Protein AF-A0A843G9I8-F1 (afdb_monomer)

Structure (mmCIF, N/CA/C/O backbone):
data_AF-A0A843G9I8-F1
#
_entry.id   AF-A0A843G9I8-F1
#
loop_
_atom_site.group_PDB
_atom_site.id
_atom_site.type_symbol
_atom_site.label_atom_id
_atom_site.label_alt_id
_atom_site.label_comp_id
_atom_site.label_asym_id
_atom_site.label_entity_id
_atom_site.label_seq_id
_atom_site.pdbx_PDB_ins_code
_atom_site.Cartn_x
_atom_site.Cartn_y
_atom_site.Cartn_z
_atom_site.occupancy
_atom_site.B_iso_or_equiv
_atom_site.auth_seq_id
_atom_site.auth_comp_id
_atom_site.auth_asym_id
_atom_site.auth_atom_id
_atom_site.pdbx_PDB_model_num
ATOM 1 N N . MET A 1 1 ? -10.505 -13.728 26.813 1.00 90.06 1 MET A N 1
ATOM 2 C CA . MET A 1 1 ? -9.056 -13.829 26.503 1.00 90.06 1 MET A CA 1
ATOM 3 C C . MET A 1 1 ? -8.563 -12.444 26.134 1.00 90.06 1 MET A C 1
ATOM 5 O O . MET A 1 1 ? -9.258 -11.770 25.386 1.00 90.06 1 MET A O 1
ATOM 9 N N . ASN A 1 2 ? -7.400 -12.026 26.643 1.00 92.94 2 ASN A N 1
ATOM 10 C CA . ASN A 1 2 ? -6.811 -10.731 26.295 1.00 92.94 2 ASN A CA 1
ATOM 11 C C . ASN A 1 2 ? -6.524 -10.624 24.781 1.00 92.94 2 ASN A C 1
ATOM 13 O O . ASN A 1 2 ? -6.106 -11.604 24.155 1.00 92.94 2 ASN A O 1
ATOM 17 N N . THR A 1 3 ? -6.755 -9.447 24.202 1.00 92.94 3 THR A N 1
ATOM 18 C CA . THR A 1 3 ? -6.681 -9.209 22.752 1.00 92.94 3 THR A CA 1
ATOM 19 C C . THR A 1 3 ? -5.258 -9.090 22.207 1.00 92.94 3 THR A C 1
ATOM 21 O O . THR A 1 3 ? -5.055 -9.396 21.037 1.00 92.94 3 THR A O 1
ATOM 24 N N . ASN A 1 4 ? -4.247 -8.781 23.029 1.00 92.12 4 ASN A N 1
ATOM 25 C CA . ASN A 1 4 ? -2.899 -8.415 22.569 1.00 92.12 4 ASN A CA 1
ATOM 26 C C . ASN A 1 4 ? -2.274 -9.418 21.585 1.00 92.12 4 ASN A C 1
ATOM 28 O O . ASN A 1 4 ? -1.705 -9.033 20.565 1.00 92.12 4 ASN A O 1
ATOM 32 N N . ARG A 1 5 ? -2.352 -10.725 21.879 1.00 93.56 5 ARG A N 1
ATOM 33 C CA . ARG A 1 5 ? -1.800 -11.757 20.980 1.00 93.56 5 ARG A CA 1
ATOM 34 C C . ARG A 1 5 ? -2.587 -11.838 19.671 1.00 93.56 5 ARG A C 1
ATOM 36 O O . ARG A 1 5 ? -1.995 -12.068 18.620 1.00 93.56 5 ARG A O 1
ATOM 43 N N . PHE A 1 6 ? -3.905 -11.698 19.751 1.00 95.25 6 PHE A N 1
ATOM 44 C CA . PHE A 1 6 ? -4.781 -11.723 18.588 1.00 95.25 6 PHE A CA 1
ATOM 45 C C . PHE A 1 6 ? -4.546 -10.500 17.693 1.00 95.25 6 PHE A C 1
ATOM 47 O O . PHE A 1 6 ? -4.395 -10.673 16.491 1.00 95.25 6 PHE A O 1
ATOM 54 N N . GLU A 1 7 ? -4.432 -9.305 18.272 1.00 94.88 7 GLU A N 1
ATOM 55 C CA . GLU A 1 7 ? -4.159 -8.060 17.546 1.00 94.88 7 GLU A CA 1
ATOM 56 C C . GLU A 1 7 ? -2.855 -8.147 16.752 1.00 94.88 7 GLU A C 1
ATOM 58 O O . GLU A 1 7 ? -2.867 -7.953 15.541 1.00 94.88 7 GLU A O 1
ATOM 63 N N . LYS A 1 8 ? -1.759 -8.569 17.398 1.00 94.88 8 LYS A N 1
ATOM 64 C CA . LYS A 1 8 ? -0.464 -8.764 16.724 1.00 94.88 8 LYS A CA 1
ATOM 65 C C . LYS A 1 8 ? -0.542 -9.775 15.580 1.00 94.88 8 LYS A C 1
ATOM 67 O O . LYS A 1 8 ? 0.073 -9.578 14.538 1.00 94.88 8 LYS A O 1
ATOM 72 N N . PHE A 1 9 ? -1.286 -10.866 15.771 1.00 96.00 9 PHE A N 1
ATOM 73 C CA . PHE A 1 9 ? -1.503 -11.858 14.718 1.00 96.00 9 PHE A CA 1
ATOM 74 C C . PHE A 1 9 ? -2.312 -11.275 13.551 1.00 96.00 9 PHE A C 1
ATOM 76 O O . PHE A 1 9 ? -1.933 -11.453 12.397 1.00 96.00 9 PHE A O 1
ATOM 83 N N . PHE A 1 10 ? -3.401 -10.566 13.846 1.00 96.81 10 PHE A N 1
ATOM 84 C CA . PHE A 1 10 ? -4.260 -9.935 12.849 1.00 96.81 10 PHE A CA 1
ATOM 85 C C . PHE A 1 10 ? -3.486 -8.904 12.017 1.00 96.81 10 PHE A C 1
ATOM 87 O O . PHE A 1 10 ? -3.512 -8.973 10.789 1.00 96.81 10 PHE A O 1
ATOM 94 N N . ASP A 1 11 ? -2.731 -8.021 12.671 1.00 96.56 11 ASP A N 1
ATOM 95 C CA . ASP A 1 11 ? -1.920 -6.992 12.011 1.00 96.56 11 ASP A CA 1
ATOM 96 C C . ASP A 1 11 ? -0.857 -7.601 11.098 1.00 96.56 11 ASP A C 1
ATOM 98 O O . ASP A 1 11 ? -0.727 -7.185 9.949 1.00 96.56 11 ASP A O 1
ATOM 102 N N . ALA A 1 12 ? -0.143 -8.627 11.574 1.00 97.06 12 ALA A N 1
ATOM 103 C CA . ALA A 1 12 ? 0.872 -9.312 10.780 1.00 97.06 12 ALA A CA 1
ATOM 104 C C . ALA A 1 12 ? 0.273 -9.958 9.522 1.00 97.06 12 ALA A C 1
ATOM 106 O O . ALA A 1 12 ? 0.840 -9.848 8.435 1.00 97.06 12 ALA A O 1
ATOM 107 N N . VAL A 1 13 ? -0.892 -10.605 9.639 1.00 98.06 13 VAL A N 1
ATOM 108 C CA . VAL A 1 13 ? -1.551 -11.220 8.479 1.00 98.06 13 VAL A CA 1
ATOM 109 C C . VAL A 1 13 ? -2.031 -10.160 7.487 1.00 98.06 13 VAL A C 1
ATOM 111 O O . VAL A 1 13 ? -1.818 -10.323 6.285 1.00 98.06 13 VAL A O 1
ATOM 114 N N . LEU A 1 14 ? -2.623 -9.057 7.956 1.00 98.31 14 LEU A N 1
ATOM 115 C CA . LEU A 1 14 ? -3.025 -7.965 7.065 1.00 98.31 14 LEU A CA 1
ATOM 116 C C . LEU A 1 14 ? -1.821 -7.304 6.382 1.00 98.31 14 LEU A C 1
ATOM 118 O O . LEU A 1 14 ? -1.899 -7.030 5.186 1.00 98.31 14 LEU A O 1
ATOM 122 N N . ALA A 1 15 ? -0.704 -7.117 7.093 1.00 98.31 15 ALA A N 1
ATOM 123 C CA . ALA A 1 15 ? 0.539 -6.582 6.536 1.00 98.31 15 ALA A CA 1
ATOM 124 C C . ALA A 1 15 ? 1.111 -7.478 5.422 1.00 98.31 15 ALA A C 1
ATOM 126 O O . ALA A 1 15 ? 1.588 -6.971 4.408 1.00 98.31 15 ALA A O 1
ATOM 127 N N . ILE A 1 16 ? 1.011 -8.806 5.556 1.00 97.81 16 ILE A N 1
ATOM 128 C CA . ILE A 1 16 ? 1.386 -9.750 4.490 1.00 97.81 16 ILE A CA 1
ATOM 129 C C . ILE A 1 16 ? 0.454 -9.619 3.292 1.00 97.81 16 ILE A C 1
ATOM 131 O O . ILE A 1 16 ? 0.922 -9.477 2.163 1.00 97.81 16 ILE A O 1
ATOM 135 N N . ILE A 1 17 ? -0.862 -9.651 3.509 1.00 98.00 17 ILE A N 1
ATOM 136 C CA . ILE A 1 17 ? -1.809 -9.635 2.390 1.00 98.00 17 ILE A CA 1
ATOM 137 C C . ILE A 1 17 ? -1.711 -8.309 1.627 1.00 98.00 17 ILE A C 1
ATOM 139 O O . ILE A 1 17 ? -1.670 -8.332 0.399 1.00 98.00 17 ILE A O 1
ATOM 143 N N . ILE A 1 18 ? -1.626 -7.170 2.325 1.00 97.25 18 ILE A N 1
ATOM 144 C CA . ILE A 1 18 ? -1.602 -5.844 1.693 1.00 97.25 18 ILE A CA 1
ATOM 145 C C . ILE A 1 18 ? -0.346 -5.619 0.836 1.00 97.25 18 ILE A C 1
ATOM 147 O O . ILE A 1 18 ? -0.422 -4.969 -0.204 1.00 97.25 18 ILE A O 1
ATOM 151 N N . THR A 1 19 ? 0.796 -6.193 1.224 1.00 96.25 19 THR A N 1
ATOM 152 C CA . THR A 1 19 ? 2.079 -6.023 0.520 1.00 96.25 19 THR A CA 1
ATOM 153 C C . THR A 1 19 ? 2.264 -7.020 -0.619 1.00 96.25 19 THR A C 1
ATOM 155 O O . THR A 1 19 ? 2.696 -6.637 -1.703 1.00 96.25 19 THR A O 1
ATOM 158 N N . VAL A 1 20 ? 1.862 -8.283 -0.438 1.00 94.69 20 VAL A N 1
ATOM 159 C CA . VAL A 1 20 ? 1.968 -9.337 -1.467 1.00 94.69 20 VAL A CA 1
ATOM 160 C C . VAL A 1 20 ? 1.124 -9.033 -2.712 1.00 94.69 20 VAL A C 1
ATOM 162 O O . VAL A 1 20 ? 1.409 -9.557 -3.790 1.00 94.69 20 VAL A O 1
ATOM 165 N N . LEU A 1 21 ? 0.121 -8.153 -2.612 1.00 95.00 21 LEU A N 1
ATOM 166 C CA . LEU A 1 21 ? -0.668 -7.685 -3.758 1.00 95.00 21 LEU A CA 1
ATOM 167 C C . LEU A 1 21 ? 0.195 -7.117 -4.897 1.00 95.00 21 LEU A C 1
ATOM 169 O O . LEU A 1 21 ? -0.174 -7.282 -6.061 1.00 95.00 21 LEU A O 1
ATOM 173 N N . VAL A 1 22 ? 1.342 -6.494 -4.590 1.00 96.06 22 VAL A N 1
ATOM 174 C CA . VAL A 1 22 ? 2.211 -5.890 -5.615 1.00 96.06 22 VAL A CA 1
ATOM 175 C C . VAL A 1 22 ? 2.803 -6.938 -6.562 1.00 96.06 22 VAL A C 1
ATOM 177 O O . VAL A 1 22 ? 2.922 -6.675 -7.754 1.00 96.06 22 VAL A O 1
ATOM 180 N N . LEU A 1 23 ? 3.048 -8.165 -6.080 1.00 93.88 23 LEU A N 1
ATOM 181 C CA . LEU A 1 23 ? 3.585 -9.285 -6.874 1.00 93.88 23 LEU A CA 1
ATOM 182 C C . LEU A 1 23 ? 2.663 -9.707 -8.031 1.00 93.88 23 LEU A C 1
ATOM 184 O O . LEU A 1 23 ? 3.030 -10.527 -8.872 1.00 93.88 23 LEU A O 1
ATOM 188 N N . LYS A 1 24 ? 1.416 -9.222 -8.048 1.00 91.56 24 LYS A N 1
ATOM 189 C CA . LYS A 1 24 ? 0.446 -9.492 -9.117 1.00 91.56 24 LYS A CA 1
ATOM 190 C C . LYS A 1 24 ? 0.425 -8.414 -10.199 1.00 91.56 24 LYS A C 1
ATOM 192 O O . LYS A 1 24 ? -0.207 -8.611 -11.241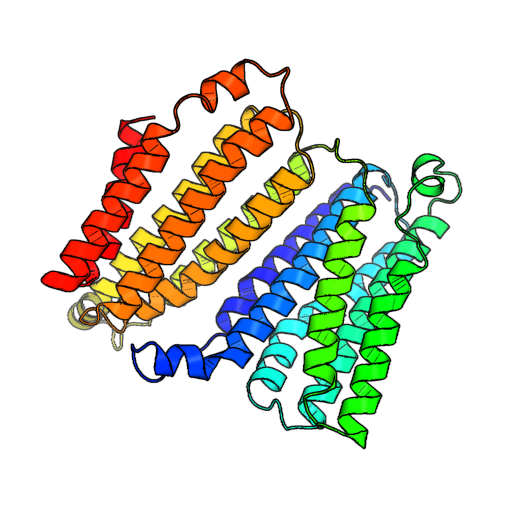 1.00 91.56 24 LYS A O 1
ATOM 197 N N . LEU A 1 25 ? 1.117 -7.296 -9.988 1.00 94.69 25 LEU A N 1
ATOM 198 C CA . LEU A 1 25 ? 1.311 -6.277 -11.008 1.00 94.69 25 LEU A CA 1
ATOM 199 C C . LEU A 1 25 ? 2.367 -6.759 -12.003 1.00 94.69 25 LEU A C 1
ATOM 201 O O . LEU A 1 25 ? 3.501 -7.050 -11.646 1.00 94.69 25 LEU A O 1
ATOM 205 N N . THR A 1 26 ? 1.990 -6.852 -13.275 1.00 94.38 26 THR A N 1
ATOM 206 C CA . THR A 1 26 ? 2.931 -7.221 -14.337 1.00 94.38 26 THR A CA 1
ATOM 207 C C . THR A 1 26 ? 3.584 -5.992 -14.925 1.00 94.38 26 THR A C 1
ATOM 209 O O . THR A 1 26 ? 2.923 -4.966 -15.071 1.00 94.38 26 THR A O 1
ATOM 212 N N . GLN A 1 27 ? 4.820 -6.144 -15.384 1.00 96.62 27 GLN A N 1
ATOM 213 C CA . GLN A 1 27 ? 5.507 -5.110 -16.145 1.00 96.62 27 GLN A CA 1
ATOM 214 C C . GLN A 1 27 ? 4.754 -4.756 -17.444 1.00 96.62 27 GLN A C 1
ATOM 216 O O . GLN A 1 27 ? 4.083 -5.617 -18.030 1.00 96.62 27 GLN A O 1
ATOM 221 N N . PRO A 1 28 ? 4.834 -3.496 -17.905 1.00 97.19 28 PRO A N 1
ATOM 222 C CA . PRO A 1 28 ? 4.241 -3.082 -19.166 1.00 97.19 28 PRO A CA 1
ATOM 223 C C . PRO A 1 28 ? 5.026 -3.686 -20.336 1.00 97.19 28 PRO A C 1
ATOM 225 O O . PRO A 1 28 ? 6.213 -3.978 -20.230 1.00 97.19 28 PRO A O 1
ATOM 228 N N . THR A 1 29 ? 4.377 -3.835 -21.491 1.00 96.00 29 THR A N 1
ATOM 229 C CA . THR A 1 29 ? 5.004 -4.414 -22.696 1.00 96.00 29 THR A CA 1
ATOM 230 C C . THR A 1 29 ? 6.127 -3.558 -23.283 1.00 96.00 29 THR A C 1
ATOM 232 O O . THR A 1 29 ? 6.924 -4.047 -24.076 1.00 96.00 29 THR A O 1
ATOM 235 N N . SER A 1 30 ? 6.179 -2.273 -22.930 1.00 96.75 30 SER A N 1
ATOM 236 C CA . SER A 1 30 ? 7.250 -1.346 -23.293 1.00 96.75 30 SER A CA 1
ATOM 237 C C . SER A 1 30 ? 7.410 -0.286 -22.200 1.00 96.75 30 SER A C 1
ATOM 239 O O . SER A 1 30 ? 6.441 -0.002 -21.486 1.00 96.75 30 SER A O 1
ATOM 241 N N . PRO A 1 31 ? 8.585 0.353 -22.073 1.00 96.81 31 PRO A N 1
ATOM 242 C CA . PRO A 1 31 ? 8.822 1.385 -21.072 1.00 96.81 31 PRO A CA 1
ATOM 243 C C . PRO A 1 31 ? 8.234 2.741 -21.502 1.00 96.81 31 PRO A C 1
ATOM 245 O O . PRO A 1 31 ? 8.952 3.727 -21.653 1.00 96.81 31 PRO A O 1
ATOM 248 N N . THR A 1 32 ? 6.920 2.788 -21.734 1.00 96.56 32 THR A N 1
ATOM 249 C CA . THR A 1 32 ? 6.191 3.979 -22.196 1.00 96.56 32 THR A CA 1
ATOM 250 C C . THR A 1 32 ? 4.962 4.255 -21.335 1.00 96.56 32 THR A C 1
ATOM 252 O O . THR A 1 32 ? 4.358 3.340 -20.769 1.00 96.56 32 THR A O 1
ATOM 255 N N . LEU A 1 33 ? 4.537 5.522 -21.285 1.00 96.19 33 LEU A N 1
ATOM 256 C CA . LEU A 1 33 ? 3.325 5.919 -20.565 1.00 96.19 33 LEU A CA 1
ATOM 257 C C . LEU A 1 33 ? 2.083 5.179 -21.078 1.00 96.19 33 LEU A C 1
ATOM 259 O O . LEU A 1 33 ? 1.280 4.709 -20.280 1.00 96.19 33 LEU A O 1
ATOM 263 N N . GLY A 1 34 ? 1.946 5.030 -22.399 1.00 97.44 34 GLY A N 1
ATOM 264 C CA . GLY A 1 34 ? 0.811 4.327 -23.002 1.00 97.44 34 GLY A CA 1
ATOM 265 C C . GLY A 1 34 ? 0.708 2.868 -22.549 1.00 97.44 34 GLY A C 1
ATOM 266 O O . GLY A 1 34 ? -0.384 2.405 -22.228 1.00 97.44 34 GLY A O 1
ATOM 267 N N . ALA A 1 35 ? 1.837 2.161 -22.450 1.00 97.25 35 ALA A N 1
ATOM 268 C CA . ALA A 1 35 ? 1.851 0.773 -21.996 1.00 97.25 35 ALA A CA 1
ATOM 269 C C . ALA A 1 35 ? 1.542 0.632 -20.495 1.00 97.25 35 ALA A C 1
ATOM 271 O O . ALA A 1 35 ? 0.869 -0.320 -20.109 1.00 97.25 35 ALA A O 1
ATOM 272 N N . VAL A 1 36 ? 1.957 1.589 -19.656 1.00 96.50 36 VAL A N 1
ATOM 273 C CA . VAL A 1 36 ? 1.561 1.624 -18.235 1.00 96.50 36 VAL A CA 1
ATOM 274 C C . VAL A 1 36 ? 0.075 1.953 -18.079 1.00 96.50 36 VAL A C 1
ATOM 276 O O . VAL A 1 36 ? -0.621 1.290 -17.314 1.00 96.50 36 VAL A O 1
ATOM 279 N N . LEU A 1 37 ? -0.450 2.921 -18.837 1.00 96.38 37 LEU A N 1
ATOM 280 C CA . LEU A 1 37 ? -1.878 3.262 -18.816 1.00 96.38 37 LEU A CA 1
ATOM 281 C C . LEU A 1 37 ? -2.765 2.108 -19.304 1.00 96.38 37 LEU A C 1
ATOM 283 O O . LEU A 1 37 ? -3.893 1.967 -18.834 1.00 96.38 37 LEU A O 1
ATOM 287 N N . ALA A 1 38 ? -2.256 1.242 -20.183 1.00 96.94 38 ALA A N 1
ATOM 288 C CA . ALA A 1 38 ? -2.944 0.015 -20.581 1.00 96.94 38 ALA A CA 1
ATOM 289 C C . ALA A 1 38 ? -3.096 -1.003 -19.428 1.00 96.94 38 ALA A C 1
ATOM 291 O O . ALA A 1 38 ? -3.921 -1.910 -19.520 1.00 96.94 38 ALA A O 1
ATOM 292 N N . LEU A 1 39 ? -2.345 -0.851 -18.329 1.00 96.69 39 LEU A N 1
ATOM 293 C CA . LEU A 1 39 ? -2.472 -1.651 -17.106 1.00 96.69 39 LEU A CA 1
ATOM 294 C C . LEU A 1 39 ? -3.412 -1.012 -16.066 1.00 96.69 39 LEU A C 1
ATOM 296 O O . LEU A 1 39 ? -3.420 -1.442 -14.911 1.00 96.69 39 LEU A O 1
ATOM 300 N N . ASN A 1 40 ? -4.209 -0.006 -16.448 1.00 95.69 40 ASN A N 1
ATOM 301 C CA . ASN A 1 40 ? -5.098 0.741 -15.551 1.00 95.69 40 ASN A CA 1
ATOM 302 C C . ASN A 1 40 ? -5.932 -0.152 -14.617 1.00 95.69 40 ASN A C 1
ATOM 304 O O . ASN A 1 40 ? -5.922 0.070 -13.409 1.00 95.69 40 ASN A O 1
ATOM 308 N N . ALA A 1 41 ? -6.587 -1.192 -15.136 1.00 96.44 41 ALA A N 1
ATOM 309 C CA . ALA A 1 41 ? -7.405 -2.104 -14.347 1.00 96.44 41 ALA A CA 1
ATOM 310 C C . ALA A 1 41 ? -6.576 -2.794 -13.257 1.00 96.44 41 ALA A C 1
ATOM 312 O O . ALA A 1 41 ? -7.051 -2.953 -12.137 1.00 96.44 41 ALA A O 1
ATOM 313 N N . ARG A 1 42 ? -5.314 -3.148 -13.526 1.00 97.00 42 ARG A N 1
ATOM 314 C CA . ARG A 1 42 ? -4.442 -3.799 -12.537 1.00 97.00 42 ARG A CA 1
ATOM 315 C C . ARG A 1 42 ? -4.071 -2.844 -11.410 1.00 97.00 42 ARG A C 1
ATOM 317 O O . ARG A 1 42 ? -4.240 -3.200 -10.249 1.00 97.00 42 ARG A O 1
ATOM 324 N N . PHE A 1 43 ? -3.652 -1.623 -11.744 1.00 97.25 43 PHE A N 1
ATOM 325 C CA . PHE A 1 43 ? -3.306 -0.607 -10.744 1.00 97.25 43 PHE A CA 1
ATOM 326 C C . PHE A 1 43 ? -4.518 -0.145 -9.926 1.00 97.25 43 PHE A C 1
ATOM 328 O O . PHE A 1 43 ? -4.412 -0.009 -8.710 1.00 97.25 43 PHE A O 1
ATOM 335 N N . ILE A 1 44 ? -5.684 0.042 -10.558 1.00 97.56 44 ILE A N 1
ATOM 336 C CA . ILE A 1 44 ? -6.917 0.418 -9.851 1.00 97.56 44 ILE A CA 1
ATOM 337 C C . ILE A 1 44 ? -7.354 -0.717 -8.919 1.00 97.56 44 ILE A C 1
ATOM 339 O O . ILE A 1 44 ? -7.646 -0.463 -7.754 1.00 97.56 44 ILE A O 1
ATOM 343 N N . THR A 1 45 ? -7.344 -1.972 -9.381 1.00 97.38 45 THR A N 1
ATOM 344 C CA . THR A 1 45 ? -7.729 -3.116 -8.531 1.00 97.38 45 THR A CA 1
ATOM 345 C C . THR A 1 45 ? -6.769 -3.291 -7.359 1.00 97.38 45 THR A C 1
ATOM 347 O O . THR A 1 45 ? -7.205 -3.520 -6.232 1.00 97.38 45 THR A O 1
ATOM 350 N N . TYR A 1 46 ? -5.469 -3.124 -7.605 1.00 98.00 46 TYR A N 1
ATOM 351 C CA . TYR A 1 46 ? -4.453 -3.097 -6.562 1.00 98.00 46 TYR A CA 1
ATOM 352 C C . TYR A 1 46 ? -4.743 -2.011 -5.514 1.00 98.00 46 TYR A C 1
ATOM 354 O O . TYR A 1 46 ? -4.785 -2.315 -4.323 1.00 98.00 46 TYR A O 1
ATOM 362 N N . ALA A 1 47 ? -5.035 -0.778 -5.943 1.00 98.12 47 ALA A N 1
ATOM 363 C CA . ALA A 1 47 ? -5.356 0.327 -5.042 1.00 98.12 47 ALA A CA 1
ATOM 364 C C . ALA A 1 47 ? -6.643 0.086 -4.234 1.00 98.12 47 ALA A C 1
ATOM 366 O O . ALA A 1 47 ? -6.670 0.365 -3.037 1.00 98.12 47 ALA A O 1
ATOM 367 N N . ILE A 1 48 ? -7.687 -0.480 -4.852 1.00 98.06 48 ILE A N 1
ATOM 368 C CA . ILE A 1 48 ? -8.925 -0.880 -4.162 1.00 98.06 48 ILE A CA 1
ATOM 369 C C . ILE A 1 48 ? -8.611 -1.895 -3.054 1.00 98.06 48 ILE A C 1
ATOM 371 O O . ILE A 1 48 ? -9.048 -1.720 -1.915 1.00 98.06 48 ILE A O 1
ATOM 375 N N . CYS A 1 49 ? -7.845 -2.944 -3.371 1.00 98.25 49 CYS A N 1
ATOM 376 C CA . CYS A 1 49 ? -7.488 -3.988 -2.412 1.00 98.25 49 CYS A CA 1
ATOM 377 C C . CYS A 1 49 ? -6.588 -3.464 -1.286 1.00 98.25 49 CYS A C 1
ATOM 379 O O . CYS A 1 49 ? -6.813 -3.804 -0.127 1.00 98.25 49 CYS A O 1
ATOM 381 N N . PHE A 1 50 ? -5.616 -2.606 -1.600 1.00 98.31 50 PHE A N 1
ATOM 382 C CA . PHE A 1 50 ? -4.804 -1.944 -0.583 1.00 98.31 50 PHE A CA 1
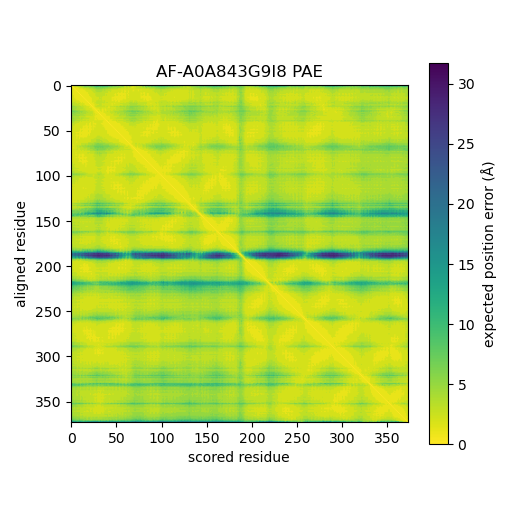ATOM 383 C C . PHE A 1 50 ? -5.691 -1.137 0.372 1.00 98.31 50 PHE A C 1
ATOM 385 O O . PHE A 1 50 ? -5.631 -1.302 1.591 1.00 98.31 50 PHE A O 1
ATOM 392 N N . LEU A 1 51 ? -6.560 -0.293 -0.191 1.00 97.69 51 LEU A N 1
ATOM 393 C CA . LEU A 1 51 ? -7.384 0.632 0.572 1.00 97.69 51 LEU A CA 1
ATOM 394 C C . LEU A 1 51 ? -8.380 -0.094 1.482 1.00 97.69 51 LEU A C 1
ATOM 396 O O . LEU A 1 51 ? -8.498 0.278 2.646 1.00 97.69 51 LEU A O 1
ATOM 400 N N . VAL A 1 52 ? -9.056 -1.146 1.004 1.00 97.50 52 VAL A N 1
ATOM 401 C CA . VAL A 1 52 ? -10.005 -1.900 1.844 1.00 97.50 52 VAL A CA 1
ATOM 402 C C . VAL A 1 52 ? -9.301 -2.611 3.003 1.00 97.50 52 VAL A C 1
ATOM 404 O O . VAL A 1 52 ? -9.798 -2.576 4.127 1.00 97.50 52 VAL A O 1
ATOM 407 N N . ILE A 1 53 ? -8.118 -3.195 2.776 1.00 98.25 53 ILE A N 1
ATOM 408 C CA . ILE A 1 53 ? -7.351 -3.850 3.846 1.00 98.25 53 ILE A CA 1
ATOM 409 C C . ILE A 1 53 ? -6.888 -2.813 4.872 1.00 98.25 53 ILE A C 1
ATOM 411 O O 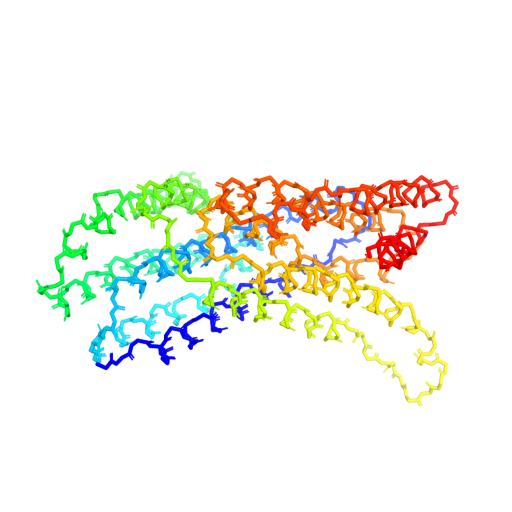. ILE A 1 53 ? -7.016 -3.047 6.074 1.00 98.25 53 ILE A O 1
ATOM 415 N N . PHE A 1 54 ? -6.407 -1.656 4.412 1.00 97.44 54 PHE A N 1
ATOM 416 C CA . PHE A 1 54 ? -5.987 -0.571 5.294 1.00 97.44 54 PHE A CA 1
ATOM 417 C C . PHE A 1 54 ? -7.156 -0.001 6.113 1.00 97.44 54 PHE A C 1
ATOM 419 O O . PHE A 1 54 ? -6.995 0.225 7.309 1.00 97.44 54 PHE A O 1
ATOM 426 N N . ILE A 1 55 ? -8.345 0.171 5.517 1.00 95.38 55 ILE A N 1
ATOM 427 C CA . ILE A 1 55 ? -9.564 0.590 6.235 1.00 95.38 55 ILE A CA 1
ATOM 428 C C . ILE A 1 55 ? -9.937 -0.434 7.312 1.00 95.38 55 ILE A C 1
ATOM 430 O O . ILE A 1 55 ? -10.183 -0.058 8.457 1.00 95.38 55 ILE A O 1
ATOM 434 N N . ILE A 1 56 ? -9.949 -1.728 6.970 1.00 95.88 56 ILE A N 1
ATOM 435 C CA . ILE A 1 56 ? -10.247 -2.798 7.931 1.00 95.88 56 ILE A CA 1
ATOM 436 C C . ILE A 1 56 ? -9.243 -2.768 9.082 1.00 95.88 56 ILE A C 1
ATOM 438 O O . ILE A 1 56 ? -9.647 -2.863 10.242 1.00 95.88 56 ILE A O 1
ATOM 442 N N . TRP A 1 57 ? -7.951 -2.629 8.781 1.00 96.06 57 TRP A N 1
ATOM 443 C CA . TRP A 1 57 ? -6.923 -2.498 9.804 1.00 96.06 57 TRP A CA 1
ATOM 444 C C . TRP A 1 57 ? -7.168 -1.266 10.688 1.00 96.06 57 TRP A C 1
ATOM 446 O O . TRP A 1 57 ? -7.213 -1.414 11.906 1.00 96.06 57 TRP A O 1
ATOM 456 N N . TYR A 1 58 ? -7.411 -0.092 10.099 1.00 93.56 58 TYR A N 1
ATOM 457 C CA . TYR A 1 58 ? -7.639 1.170 10.813 1.00 93.56 58 TYR A CA 1
ATOM 458 C C . TYR A 1 58 ? -8.860 1.107 11.745 1.00 93.56 58 TYR A C 1
ATOM 460 O O . TYR A 1 58 ? -8.764 1.445 12.926 1.00 93.56 58 TYR A O 1
ATOM 468 N N . ASP A 1 59 ? -9.991 0.592 11.260 1.00 91.88 59 ASP A N 1
ATOM 469 C CA . ASP A 1 59 ? -11.202 0.439 12.072 1.00 91.88 59 ASP A CA 1
ATOM 470 C C . ASP A 1 59 ? -10.957 -0.512 13.260 1.00 91.88 59 ASP A C 1
ATOM 472 O O . ASP A 1 59 ? -11.379 -0.240 14.386 1.00 91.88 59 ASP A O 1
ATOM 476 N N . ASN A 1 60 ? -10.227 -1.612 13.035 1.00 92.81 60 ASN A N 1
ATOM 477 C CA . ASN A 1 60 ? -9.868 -2.561 14.091 1.00 92.81 60 ASN A CA 1
ATOM 478 C C . ASN A 1 60 ? -8.798 -2.019 15.045 1.00 92.81 60 ASN A C 1
ATOM 480 O O . ASN A 1 60 ? -8.792 -2.373 16.225 1.00 92.81 60 ASN A O 1
ATOM 484 N N . HIS A 1 61 ? -7.883 -1.185 14.558 1.00 90.88 61 HIS A N 1
ATOM 485 C CA . HIS A 1 61 ? -6.920 -0.473 15.386 1.00 90.88 61 HIS A CA 1
ATOM 486 C C . HIS A 1 61 ? -7.657 0.364 16.434 1.00 90.88 61 HIS A C 1
ATOM 488 O O . HIS A 1 61 ? -7.417 0.191 17.627 1.00 90.88 61 HIS A O 1
ATOM 494 N N . ASN A 1 62 ? -8.639 1.160 16.008 1.00 89.62 62 ASN A N 1
ATOM 495 C CA . ASN A 1 62 ? -9.444 1.980 16.913 1.00 89.62 62 ASN A CA 1
ATOM 496 C C . ASN A 1 62 ? -10.350 1.137 17.827 1.00 89.62 62 ASN A C 1
ATOM 498 O O . ASN A 1 62 ? -10.497 1.441 19.009 1.00 89.62 62 ASN A O 1
ATOM 502 N N . LEU A 1 63 ? -10.936 0.051 17.316 1.00 90.94 63 LEU A N 1
ATOM 503 C CA . LEU A 1 63 ? -11.836 -0.805 18.095 1.00 90.94 63 LEU A CA 1
ATOM 504 C C . LEU A 1 63 ? -11.136 -1.479 19.289 1.00 90.94 63 LEU A C 1
ATOM 506 O O . LEU A 1 63 ? -11.664 -1.479 20.403 1.00 90.94 63 LEU A O 1
ATOM 510 N N . PHE A 1 64 ? -9.935 -2.027 19.091 1.00 92.25 64 PHE A N 1
ATOM 511 C CA . PHE A 1 64 ? -9.201 -2.730 20.155 1.00 92.25 64 PHE A CA 1
ATOM 512 C C . PHE A 1 64 ? -8.446 -1.799 21.125 1.00 92.25 64 PHE A C 1
ATOM 514 O O . PHE A 1 64 ? -7.952 -2.227 22.175 1.00 92.25 64 PHE A O 1
ATOM 521 N N . GLN A 1 65 ? -8.451 -0.486 20.875 1.00 88.50 65 GLN A N 1
ATOM 522 C CA . GLN A 1 65 ? -8.104 0.473 21.928 1.00 88.50 65 GLN A CA 1
ATOM 523 C C . GLN A 1 65 ? -9.124 0.443 23.074 1.00 88.50 65 GLN A C 1
ATOM 525 O O . GLN A 1 65 ? -8.724 0.580 24.230 1.00 88.50 65 GLN A O 1
ATOM 530 N N . ILE A 1 66 ? -10.392 0.155 22.769 1.00 90.50 66 ILE A N 1
ATOM 531 C CA . ILE A 1 66 ? -11.514 0.131 23.721 1.00 90.50 66 ILE A CA 1
ATOM 532 C C . ILE A 1 66 ? -11.803 -1.297 24.212 1.00 90.50 66 ILE A C 1
ATOM 534 O O . ILE A 1 66 ? -12.200 -1.524 25.357 1.00 90.50 66 ILE A O 1
ATOM 538 N N . VAL A 1 67 ? -11.591 -2.293 23.352 1.00 92.94 67 VAL A N 1
ATOM 539 C CA . VAL A 1 67 ? -11.885 -3.703 23.641 1.00 92.94 67 VAL A CA 1
ATOM 540 C C . VAL A 1 67 ? -10.617 -4.429 24.073 1.00 92.94 67 VAL A C 1
ATOM 542 O O . VAL A 1 67 ? -9.704 -4.599 23.276 1.00 92.94 67 VAL A O 1
ATOM 545 N N . LYS A 1 68 ? -10.573 -4.895 25.328 1.00 90.88 68 LYS A N 1
ATOM 546 C CA . LYS A 1 68 ? -9.401 -5.591 25.904 1.00 90.88 68 LYS A CA 1
ATOM 547 C C . LYS A 1 68 ? -9.545 -7.103 25.996 1.00 90.88 68 LYS A C 1
ATOM 549 O O . LYS A 1 68 ? -8.548 -7.809 26.160 1.00 90.88 68 LYS A O 1
ATOM 554 N N . GLU A 1 69 ? -10.769 -7.610 25.875 1.00 93.44 69 GLU A N 1
ATOM 555 C CA . GLU A 1 69 ? -11.047 -9.037 25.921 1.00 93.44 69 GLU A CA 1
ATOM 556 C C . GLU A 1 69 ? -12.007 -9.481 24.815 1.00 93.44 69 GLU A C 1
ATOM 558 O O . GLU A 1 69 ? -12.966 -8.797 24.457 1.00 93.44 69 GLU A O 1
ATOM 563 N N . ILE A 1 70 ? -11.737 -10.673 24.286 1.00 95.69 70 ILE A N 1
ATOM 564 C CA . ILE A 1 70 ? -12.569 -11.366 23.301 1.00 95.69 70 ILE A CA 1
ATOM 565 C C . ILE A 1 70 ? -12.775 -12.828 23.701 1.00 95.69 70 ILE A C 1
ATOM 567 O O . ILE A 1 70 ? -11.977 -13.411 24.449 1.00 95.69 70 ILE A O 1
ATOM 571 N N . ASP A 1 71 ? -13.843 -13.433 23.187 1.00 95.56 71 ASP A N 1
ATOM 572 C CA . ASP A 1 71 ? -14.136 -14.856 23.339 1.00 95.56 71 ASP A CA 1
ATOM 573 C C . ASP A 1 71 ? -13.721 -15.671 22.094 1.00 95.56 71 ASP A C 1
ATOM 575 O O . ASP A 1 71 ? -13.249 -15.145 21.081 1.00 95.56 71 ASP A O 1
ATOM 579 N N . HIS A 1 72 ? -13.890 -16.993 22.161 1.00 95.31 72 HIS A N 1
ATOM 580 C CA . HIS A 1 72 ? -13.554 -17.889 21.050 1.00 95.31 72 HIS A CA 1
ATOM 581 C C . HIS A 1 72 ? -14.460 -17.717 19.820 1.00 95.31 72 HIS A C 1
ATOM 583 O O . HIS A 1 72 ? -14.049 -18.064 18.709 1.00 95.31 72 HIS A O 1
ATOM 589 N N . LYS A 1 73 ? -15.681 -17.192 19.990 1.00 96.19 73 LYS A N 1
ATOM 590 C CA . LYS A 1 73 ? -16.603 -16.955 18.873 1.00 96.19 73 LYS A CA 1
ATOM 591 C C . LYS A 1 73 ? -16.121 -15.778 18.038 1.00 96.19 73 LYS A C 1
ATOM 593 O O . LYS A 1 73 ? -16.037 -15.913 16.820 1.00 96.19 73 LYS A O 1
ATOM 598 N N . VAL A 1 74 ? -15.731 -14.679 18.689 1.00 97.12 74 VAL A N 1
ATOM 599 C CA . VAL A 1 74 ? -15.096 -13.527 18.034 1.00 97.12 74 VAL A CA 1
ATOM 600 C C . VAL A 1 74 ? -13.860 -13.990 17.266 1.00 97.12 74 VAL A C 1
ATOM 602 O O . VAL A 1 74 ? -13.767 -13.747 16.066 1.00 97.12 74 VAL A O 1
ATOM 605 N N . LEU A 1 75 ? -12.967 -14.749 17.911 1.00 96.75 75 LEU A N 1
ATOM 606 C CA . LEU A 1 75 ? -11.758 -15.264 17.259 1.00 96.75 75 LEU A CA 1
ATOM 607 C C . LEU A 1 75 ? -12.070 -16.089 15.997 1.00 96.75 75 LEU A C 1
ATOM 609 O O . LEU A 1 75 ? -11.423 -15.911 14.968 1.00 96.75 75 LEU A O 1
ATOM 613 N N . SER A 1 76 ? -13.076 -16.965 16.061 1.00 97.75 76 SER A N 1
ATOM 614 C CA . SER A 1 76 ? -13.482 -17.803 14.923 1.00 97.75 76 SER A CA 1
ATOM 615 C C . SER A 1 76 ? -14.025 -16.969 13.760 1.00 97.75 76 SER A C 1
ATOM 617 O O . SER A 1 76 ? -13.715 -17.247 12.605 1.00 97.75 76 SER A O 1
ATOM 619 N N . ILE A 1 77 ? -14.792 -15.915 14.048 1.00 98.19 77 ILE A N 1
ATOM 620 C CA . ILE A 1 77 ? -15.324 -15.003 13.025 1.00 98.19 77 ILE A CA 1
ATOM 621 C C . ILE A 1 77 ? -14.187 -14.240 12.340 1.00 98.19 77 ILE A C 1
ATOM 623 O O . ILE A 1 77 ? -14.142 -14.185 11.112 1.00 98.19 77 ILE A O 1
ATOM 627 N N . TYR A 1 78 ? -13.232 -13.714 13.112 1.00 98.00 78 TYR A N 1
ATOM 628 C CA . TYR A 1 78 ? -12.055 -13.050 12.550 1.00 98.00 78 TYR A CA 1
ATOM 629 C C . TYR A 1 78 ? -11.181 -13.997 11.726 1.00 98.00 78 TYR A C 1
ATOM 631 O O . TYR A 1 78 ? -10.638 -13.580 10.708 1.00 98.00 78 TYR A O 1
ATOM 639 N N . ALA A 1 79 ? -11.077 -15.275 12.103 1.00 97.94 79 ALA A N 1
ATOM 640 C CA . ALA A 1 79 ? -10.372 -16.268 11.294 1.00 97.94 79 ALA A CA 1
ATOM 641 C C . ALA A 1 79 ? -11.028 -16.450 9.912 1.00 97.94 79 ALA A C 1
ATOM 643 O O . ALA A 1 79 ? -10.331 -16.477 8.898 1.00 97.94 79 ALA A O 1
ATOM 644 N N . VAL A 1 80 ? -12.364 -16.501 9.853 1.00 98.38 80 VAL A N 1
ATOM 645 C CA . VAL A 1 80 ? -13.106 -16.558 8.580 1.00 98.38 80 VAL A CA 1
ATOM 646 C C . VAL A 1 80 ? -12.954 -15.253 7.788 1.00 98.38 80 VAL A C 1
ATOM 648 O O . VAL A 1 80 ? -12.796 -15.295 6.569 1.00 98.38 80 VAL A O 1
ATOM 651 N N . GLN A 1 81 ? -12.939 -14.098 8.461 1.00 98.25 81 GLN A N 1
ATOM 652 C CA . GLN A 1 81 ? -12.697 -12.804 7.817 1.00 98.25 81 GLN A CA 1
ATOM 653 C C . GLN A 1 81 ? -11.300 -12.729 7.193 1.00 98.25 81 GLN A C 1
ATOM 655 O O . GLN A 1 81 ? -11.177 -12.380 6.022 1.00 98.25 81 GLN A O 1
ATOM 660 N N . ILE A 1 82 ? -10.256 -13.106 7.936 1.00 98.12 82 ILE A N 1
ATOM 661 C CA . ILE A 1 82 ? -8.884 -13.189 7.420 1.00 98.12 82 ILE A CA 1
ATOM 662 C C . ILE A 1 82 ? -8.828 -14.126 6.210 1.00 98.12 82 ILE A C 1
ATOM 664 O O . ILE A 1 82 ? -8.208 -13.782 5.205 1.00 98.12 82 ILE A O 1
ATOM 668 N N . PHE A 1 83 ? -9.488 -15.287 6.281 1.00 98.12 83 PHE A N 1
ATOM 669 C CA . PHE A 1 83 ? -9.550 -16.214 5.154 1.00 98.12 83 PHE A CA 1
ATOM 670 C C . PHE A 1 83 ? -10.156 -15.545 3.913 1.00 98.12 83 PHE A C 1
ATOM 672 O O . PHE A 1 83 ? -9.545 -15.593 2.848 1.00 98.12 83 PHE A O 1
ATOM 679 N N . ALA A 1 84 ? -11.286 -14.846 4.046 1.00 98.38 84 ALA A N 1
ATOM 680 C CA . ALA A 1 84 ? -11.891 -14.114 2.933 1.00 98.38 84 ALA A CA 1
ATOM 681 C C . ALA A 1 84 ? -10.958 -13.025 2.363 1.00 98.38 84 ALA A C 1
ATOM 683 O O . ALA A 1 84 ? -10.785 -12.942 1.148 1.00 98.38 84 ALA A O 1
ATOM 684 N N . ILE A 1 85 ? -10.297 -12.243 3.225 1.00 98.38 85 ILE A N 1
ATOM 685 C CA . ILE A 1 85 ? -9.332 -11.206 2.817 1.00 98.38 85 ILE A CA 1
ATOM 686 C C . ILE A 1 85 ? -8.135 -11.832 2.082 1.00 98.38 85 ILE A C 1
ATOM 688 O O . ILE A 1 85 ? -7.668 -11.283 1.086 1.00 98.38 85 ILE A O 1
ATOM 692 N N . SER A 1 86 ? -7.669 -13.012 2.504 1.00 97.50 86 SER A N 1
ATOM 693 C CA . SER A 1 86 ? -6.533 -13.706 1.875 1.00 97.50 86 SER A CA 1
ATOM 694 C C . SER A 1 86 ? -6.796 -14.158 0.433 1.00 97.50 86 SER A C 1
ATOM 696 O O . SER A 1 86 ? -5.851 -14.414 -0.310 1.00 97.50 86 SER A O 1
ATOM 698 N N . LEU A 1 87 ? -8.064 -14.213 0.007 1.00 97.69 87 LEU A N 1
ATOM 699 C CA . LEU A 1 87 ? -8.449 -14.532 -1.369 1.00 97.69 87 LEU A CA 1
ATOM 700 C C . LEU A 1 87 ? -8.351 -13.320 -2.311 1.00 97.69 87 LEU A C 1
ATOM 702 O O . LEU A 1 87 ? -8.318 -13.508 -3.532 1.00 97.69 87 LEU A O 1
ATOM 706 N N . LEU A 1 88 ? -8.272 -12.091 -1.776 1.00 96.88 88 LEU A N 1
ATOM 707 C CA . LEU A 1 88 ? -8.230 -10.861 -2.574 1.00 96.88 88 LEU A CA 1
ATOM 708 C C . LEU A 1 88 ? -7.146 -10.876 -3.659 1.00 96.88 88 LEU A C 1
ATOM 710 O O . LEU A 1 88 ? -7.503 -10.596 -4.802 1.00 96.88 88 LEU A O 1
ATOM 714 N N . PRO A 1 89 ? -5.874 -11.247 -3.396 1.00 95.50 89 PRO A N 1
ATOM 715 C CA . PRO A 1 89 ? -4.836 -11.192 -4.426 1.00 95.50 89 PRO A CA 1
ATOM 716 C C . PRO A 1 89 ? -5.161 -12.025 -5.671 1.00 95.50 89 PRO A C 1
ATOM 718 O O . PRO A 1 89 ? -4.871 -11.611 -6.796 1.00 95.50 89 PRO A O 1
ATOM 721 N N . TYR A 1 90 ? -5.792 -13.187 -5.487 1.00 96.62 90 TYR A N 1
ATOM 722 C CA . TYR A 1 90 ? -6.167 -14.060 -6.594 1.00 96.62 90 TYR A CA 1
ATOM 723 C C . TYR A 1 90 ? -7.301 -13.450 -7.427 1.00 96.62 90 TYR A C 1
ATOM 725 O O . TYR A 1 90 ? -7.148 -13.246 -8.633 1.00 96.62 90 TYR A O 1
ATOM 733 N N . PHE A 1 91 ? -8.424 -13.110 -6.788 1.00 97.75 91 PHE A N 1
ATOM 734 C CA . PHE A 1 91 ? -9.608 -12.624 -7.502 1.00 97.75 91 PHE A CA 1
ATOM 735 C C . PHE A 1 91 ? -9.432 -11.206 -8.056 1.00 97.75 91 PHE A C 1
ATOM 737 O O . PHE A 1 91 ? -9.963 -10.912 -9.124 1.00 97.75 91 PHE A O 1
ATOM 744 N N . ALA A 1 92 ? -8.622 -10.366 -7.404 1.00 96.75 92 ALA A N 1
ATOM 745 C CA . ALA A 1 92 ? -8.199 -9.068 -7.928 1.00 96.75 92 ALA A CA 1
ATOM 746 C C . ALA A 1 92 ? -7.449 -9.212 -9.258 1.00 96.75 92 ALA A C 1
ATOM 748 O O . ALA A 1 92 ? -7.747 -8.524 -10.232 1.00 96.75 92 ALA A O 1
ATOM 749 N N . THR A 1 93 ? -6.508 -10.156 -9.328 1.00 96.50 93 THR A N 1
ATOM 750 C CA . THR A 1 93 ? -5.783 -10.435 -10.574 1.00 96.50 93 THR A CA 1
ATOM 751 C C . THR A 1 93 ? -6.740 -10.935 -11.653 1.00 96.50 93 THR A C 1
ATOM 753 O O . THR A 1 93 ? -6.675 -10.491 -12.798 1.00 96.50 93 THR A O 1
ATOM 756 N N . TRP A 1 94 ? -7.649 -11.845 -11.291 1.00 97.94 94 TRP A N 1
ATOM 757 C CA . TRP A 1 94 ? -8.560 -12.457 -12.252 1.00 97.94 94 TRP A CA 1
ATOM 758 C C . TRP A 1 94 ? -9.538 -11.447 -12.869 1.00 97.94 94 TRP A C 1
ATOM 760 O O . TRP A 1 94 ? -9.676 -11.420 -14.094 1.00 97.94 94 TRP A O 1
ATOM 770 N N . VAL A 1 95 ? -10.150 -10.570 -12.061 1.00 98.06 95 VAL A N 1
ATOM 771 C CA . VAL A 1 95 ? -11.040 -9.513 -12.577 1.00 98.06 95 VAL A CA 1
ATOM 772 C C . VAL A 1 95 ? -10.273 -8.473 -13.391 1.00 98.06 95 VAL A C 1
ATOM 774 O O . VAL A 1 95 ? -10.724 -8.093 -14.467 1.00 98.06 95 VAL A O 1
ATOM 777 N N . ALA A 1 96 ? -9.068 -8.081 -12.963 1.00 97.00 96 ALA A N 1
ATOM 778 C CA . ALA A 1 96 ? -8.267 -7.095 -13.686 1.00 97.00 96 ALA A CA 1
ATOM 779 C C . ALA A 1 96 ? -7.835 -7.583 -15.082 1.00 97.00 96 ALA A C 1
ATOM 781 O O . ALA A 1 96 ? -7.674 -6.775 -15.996 1.00 97.00 96 ALA A O 1
ATOM 782 N N . LEU A 1 97 ? -7.655 -8.898 -15.259 1.00 96.31 97 LEU A N 1
ATOM 783 C CA . LEU A 1 97 ? -7.359 -9.523 -16.554 1.00 96.31 97 LEU A CA 1
ATOM 784 C C . LEU A 1 97 ? -8.602 -9.697 -17.438 1.00 96.31 97 LEU A C 1
ATOM 786 O O . LEU A 1 97 ? -8.485 -9.712 -18.664 1.00 96.31 97 LEU A O 1
ATOM 790 N N . HIS A 1 98 ? -9.782 -9.843 -16.834 1.00 97.25 98 HIS A N 1
ATOM 791 C CA . HIS A 1 98 ? -11.016 -10.209 -17.528 1.00 97.25 98 HIS A CA 1
ATOM 792 C C . HIS A 1 98 ? -12.218 -9.389 -17.051 1.00 97.25 98 HIS A C 1
ATOM 794 O O . HIS A 1 98 ? -13.260 -9.948 -16.720 1.00 97.25 98 HIS A O 1
ATOM 800 N N . ILE A 1 99 ? -12.102 -8.062 -17.081 1.00 95.38 99 ILE A N 1
ATOM 801 C CA . ILE A 1 99 ? -13.133 -7.138 -16.572 1.00 95.38 99 ILE A CA 1
ATOM 802 C C . ILE A 1 99 ? -14.495 -7.277 -17.283 1.00 95.38 99 ILE A C 1
ATOM 804 O O . ILE A 1 99 ? -15.543 -6.968 -16.741 1.00 95.38 99 ILE A O 1
ATOM 808 N N . ASN A 1 100 ? -14.503 -7.804 -18.510 1.00 96.62 100 ASN A N 1
ATOM 809 C CA . ASN A 1 100 ? -15.729 -8.081 -19.267 1.00 96.62 100 ASN A CA 1
ATOM 810 C C . ASN A 1 100 ? -16.234 -9.529 -19.104 1.00 96.62 100 ASN A C 1
ATOM 812 O O . ASN A 1 100 ? -17.110 -9.962 -19.852 1.00 96.62 100 ASN A O 1
ATOM 816 N N . SER A 1 101 ? -15.681 -10.302 -18.165 1.00 98.12 101 SER A N 1
ATOM 817 C CA . SER A 1 101 ? -16.131 -11.659 -17.848 1.00 98.12 101 SER A CA 1
ATOM 818 C C . SER A 1 101 ? -17.045 -11.650 -16.631 1.00 98.12 101 SER A C 1
ATOM 820 O O . SER A 1 101 ? -16.607 -11.375 -15.515 1.00 98.12 101 SER A O 1
ATOM 822 N N . VAL A 1 102 ? -18.301 -12.061 -16.830 1.00 98.12 102 VAL A N 1
ATOM 823 C CA . VAL A 1 102 ? -19.293 -12.180 -15.750 1.00 98.12 102 VAL A CA 1
ATOM 824 C C . VAL A 1 102 ? -18.793 -13.094 -14.628 1.00 98.12 102 VAL A C 1
ATOM 826 O O . VAL A 1 102 ? -19.039 -12.812 -13.460 1.00 98.12 102 VAL A O 1
ATOM 829 N N . ALA A 1 103 ? -18.058 -14.165 -14.948 1.00 98.38 103 ALA A N 1
ATOM 830 C CA . ALA A 1 103 ? -17.522 -15.078 -13.939 1.00 98.38 103 ALA A CA 1
ATOM 831 C C . ALA A 1 103 ? -16.450 -14.412 -13.057 1.00 98.38 103 ALA A C 1
ATOM 833 O O . ALA A 1 103 ? -16.487 -14.564 -11.836 1.00 98.38 103 ALA A O 1
ATOM 834 N N . ALA A 1 104 ? -15.533 -13.651 -13.664 1.00 98.25 104 ALA A N 1
ATOM 835 C CA . ALA A 1 104 ? -14.475 -12.958 -12.931 1.00 98.25 104 ALA A CA 1
ATOM 836 C C . ALA A 1 104 ? -15.059 -11.848 -12.039 1.00 98.25 104 ALA A C 1
ATOM 838 O O . ALA A 1 104 ? -14.751 -11.790 -10.849 1.00 98.25 104 ALA A O 1
ATOM 839 N N . GLU A 1 105 ? -15.977 -11.046 -12.589 1.00 98.25 105 GLU A N 1
ATOM 840 C CA . GLU A 1 105 ? -16.734 -10.020 -11.859 1.00 98.25 105 GLU A CA 1
ATOM 841 C C . GLU A 1 105 ? -17.527 -10.620 -10.691 1.00 98.25 105 GLU A C 1
ATOM 843 O O . GLU A 1 105 ? -17.415 -10.166 -9.556 1.00 98.25 105 GLU A O 1
ATOM 848 N N . THR A 1 106 ? -18.270 -11.704 -10.930 1.00 98.44 106 THR A N 1
ATOM 849 C CA . THR A 1 106 ? -19.079 -12.372 -9.895 1.00 98.44 106 THR A CA 1
ATOM 850 C C . THR A 1 106 ? -18.214 -12.852 -8.734 1.00 98.44 106 THR A C 1
ATOM 852 O O . THR A 1 106 ? -18.586 -12.671 -7.576 1.00 98.44 106 THR A O 1
ATOM 855 N N . MET A 1 107 ? -17.057 -13.454 -9.013 1.00 98.38 107 MET A N 1
ATOM 856 C CA . MET A 1 107 ? -16.186 -13.977 -7.960 1.00 98.38 107 MET A CA 1
ATOM 857 C C . MET A 1 107 ? -15.479 -12.876 -7.181 1.00 98.38 107 MET A C 1
ATOM 859 O O . MET A 1 107 ? -15.411 -12.951 -5.955 1.00 98.38 107 MET A O 1
ATOM 863 N N . TYR A 1 108 ? -15.047 -11.817 -7.864 1.00 98.25 108 TYR A N 1
ATOM 864 C CA . TYR A 1 108 ? -14.544 -10.615 -7.210 1.00 98.25 108 TYR A CA 1
ATOM 865 C C . TYR A 1 108 ? -15.607 -9.988 -6.294 1.00 98.25 108 TYR A C 1
ATOM 867 O O . TYR A 1 108 ? -15.348 -9.741 -5.115 1.00 98.25 108 TYR A O 1
ATOM 875 N N . GLY A 1 109 ? -16.837 -9.838 -6.794 1.00 98.12 109 GLY A N 1
ATOM 876 C CA . GLY A 1 109 ? -17.962 -9.304 -6.032 1.00 98.12 109 GLY A CA 1
ATOM 877 C C . GLY A 1 109 ? -18.358 -10.160 -4.833 1.00 98.12 109 GLY A C 1
ATOM 878 O O . GLY A 1 109 ? -18.639 -9.612 -3.772 1.00 98.12 109 GLY A O 1
ATOM 879 N N . ILE A 1 110 ? -18.350 -11.492 -4.961 1.00 98.56 110 ILE A N 1
ATOM 880 C CA . ILE A 1 110 ? -18.672 -12.404 -3.851 1.00 98.56 110 ILE A CA 1
ATOM 881 C C . ILE A 1 110 ? -17.632 -12.294 -2.737 1.00 98.56 110 ILE A C 1
ATOM 883 O O . ILE A 1 110 ? -18.010 -12.266 -1.567 1.00 98.56 110 ILE A O 1
ATOM 887 N N . VAL A 1 111 ? -16.343 -12.192 -3.075 1.00 98.44 111 VAL A N 1
ATOM 888 C CA . VAL A 1 111 ? -15.284 -12.015 -2.071 1.00 98.44 111 VAL A CA 1
ATOM 889 C C . VAL A 1 111 ? -15.449 -10.686 -1.334 1.00 98.44 111 VAL A C 1
ATOM 891 O O . VAL A 1 111 ? -15.437 -10.683 -0.105 1.00 98.44 111 VAL A O 1
ATOM 894 N N . PHE A 1 112 ? -15.676 -9.578 -2.046 1.00 98.31 112 PHE A N 1
ATOM 895 C CA . PHE A 1 112 ? -15.913 -8.275 -1.410 1.00 98.31 112 PHE A CA 1
ATOM 896 C C . PHE A 1 112 ? -17.181 -8.261 -0.553 1.00 98.31 112 PHE A C 1
ATOM 898 O O . PHE A 1 112 ? -17.140 -7.835 0.597 1.00 98.31 112 PHE A O 1
ATOM 905 N N . LEU A 1 113 ? -18.285 -8.813 -1.060 1.00 98.12 113 LEU A N 1
ATOM 906 C CA . LEU A 1 113 ? -19.531 -8.922 -0.304 1.00 98.12 113 LEU A CA 1
ATOM 907 C C . LEU A 1 113 ? -19.351 -9.771 0.965 1.00 98.12 113 LEU A C 1
ATOM 909 O O . LEU A 1 113 ? -19.873 -9.422 2.023 1.00 98.12 113 LEU A O 1
ATOM 913 N N . ALA A 1 114 ? -18.591 -10.868 0.883 1.00 98.25 114 ALA A N 1
ATOM 914 C CA . ALA A 1 114 ? -18.256 -11.683 2.044 1.00 98.25 114 ALA A CA 1
ATOM 915 C C . ALA A 1 114 ? -17.418 -10.899 3.063 1.00 98.25 114 ALA A C 1
ATOM 917 O O . ALA A 1 114 ? -17.703 -10.984 4.255 1.00 98.25 114 ALA A O 1
ATOM 918 N N . ILE A 1 115 ? -16.429 -10.116 2.617 1.00 98.19 115 ILE A N 1
ATOM 919 C CA . ILE A 1 115 ? -15.607 -9.259 3.486 1.00 98.19 115 ILE A CA 1
ATOM 920 C C . ILE A 1 115 ? -16.471 -8.214 4.203 1.00 98.19 115 ILE A C 1
ATOM 922 O O . ILE A 1 115 ? -16.363 -8.096 5.424 1.00 98.19 115 ILE A O 1
ATOM 926 N N . ASP A 1 116 ? -17.359 -7.523 3.484 1.00 96.19 116 ASP A N 1
ATOM 927 C CA . ASP A 1 116 ? -18.252 -6.503 4.049 1.00 96.19 116 ASP A CA 1
ATOM 928 C C . ASP A 1 116 ? -19.199 -7.108 5.099 1.00 96.19 116 ASP A C 1
ATOM 930 O O . ASP A 1 116 ? -19.338 -6.595 6.214 1.00 96.19 116 ASP A O 1
ATOM 934 N N . ILE A 1 117 ? -19.819 -8.251 4.782 1.00 97.12 117 ILE A N 1
ATOM 935 C CA . ILE A 1 117 ? -20.701 -8.970 5.711 1.00 97.12 117 ILE A CA 1
ATOM 936 C C . ILE A 1 117 ? -19.915 -9.450 6.938 1.00 97.12 117 ILE A C 1
ATOM 938 O O . ILE A 1 117 ? -20.363 -9.256 8.070 1.00 97.12 117 ILE A O 1
ATOM 942 N N . LEU A 1 118 ? -18.742 -10.060 6.741 1.00 97.88 118 LEU A N 1
ATOM 943 C CA . LEU A 1 118 ? -17.908 -10.571 7.832 1.00 97.88 118 LEU A CA 1
ATOM 944 C C . LEU A 1 118 ? -17.389 -9.451 8.730 1.00 97.88 118 LEU A C 1
ATOM 946 O O . LEU A 1 118 ? -17.318 -9.655 9.939 1.00 97.88 118 LEU A O 1
ATOM 950 N N . TYR A 1 119 ? -17.100 -8.273 8.178 1.00 95.81 119 TYR A N 1
ATOM 951 C CA . TYR A 1 119 ? -16.754 -7.084 8.954 1.00 95.81 119 TYR A CA 1
ATOM 952 C C . TYR A 1 119 ? -17.905 -6.644 9.873 1.00 95.81 119 TYR A C 1
ATOM 954 O O . TYR A 1 119 ? -17.704 -6.393 11.061 1.00 95.81 119 TYR A O 1
ATOM 962 N N . ILE A 1 120 ? -19.144 -6.617 9.375 1.00 95.00 120 ILE A N 1
ATOM 963 C CA . ILE A 1 120 ? -20.305 -6.296 10.220 1.00 95.00 120 ILE A CA 1
ATOM 964 C C . ILE A 1 120 ? -20.513 -7.376 11.289 1.00 95.00 120 ILE A C 1
ATOM 966 O O . ILE A 1 120 ? -20.790 -7.060 12.450 1.00 95.00 120 ILE A O 1
ATOM 970 N N . ILE A 1 121 ? -20.389 -8.654 10.924 1.00 96.94 121 ILE A N 1
ATOM 971 C CA . ILE A 1 121 ? -20.537 -9.769 11.867 1.00 96.94 121 ILE A CA 1
ATOM 972 C C . ILE A 1 121 ? -19.447 -9.713 12.948 1.00 96.94 121 ILE A C 1
ATOM 974 O O . ILE A 1 121 ? -19.765 -9.939 14.117 1.00 96.94 121 ILE A O 1
ATOM 978 N N . SER A 1 122 ? -18.199 -9.386 12.597 1.00 96.56 122 SER A N 1
ATOM 979 C CA . SER A 1 122 ? -17.083 -9.323 13.547 1.00 96.56 122 SER A CA 1
ATOM 980 C C . SER A 1 122 ? -17.269 -8.209 14.575 1.00 96.56 122 SER A C 1
ATOM 982 O O . SER A 1 122 ? -17.178 -8.477 15.777 1.00 96.56 122 SER A O 1
ATOM 984 N N . ILE A 1 123 ? -17.678 -7.010 14.146 1.00 93.88 123 ILE A N 1
ATOM 985 C CA . ILE A 1 123 ? -18.022 -5.916 15.066 1.00 93.88 123 ILE A CA 1
ATOM 986 C C . ILE A 1 123 ? -19.197 -6.316 15.967 1.00 93.88 123 ILE A C 1
ATOM 988 O O . ILE A 1 123 ? -19.115 -6.186 17.188 1.00 93.88 123 ILE A O 1
ATOM 992 N N . ASN A 1 124 ? -20.283 -6.860 15.408 1.00 94.38 124 ASN A N 1
ATOM 993 C CA . ASN A 1 124 ? -21.435 -7.284 16.211 1.00 94.38 124 ASN A CA 1
ATOM 994 C C . ASN A 1 124 ? -21.070 -8.363 17.242 1.00 94.38 124 ASN A C 1
ATOM 996 O O . ASN A 1 124 ? -21.585 -8.354 18.362 1.00 94.38 124 ASN A O 1
ATOM 1000 N N . ALA A 1 125 ? -20.186 -9.295 16.883 1.00 96.00 125 ALA A N 1
ATOM 1001 C CA . ALA A 1 125 ? -19.699 -10.314 17.801 1.00 96.00 125 ALA A CA 1
ATOM 1002 C C . ALA A 1 125 ? -18.908 -9.698 18.962 1.00 96.00 125 ALA A C 1
ATOM 1004 O O . ALA A 1 125 ? -19.102 -10.111 20.103 1.00 96.00 125 ALA A O 1
ATOM 1005 N N . ILE A 1 126 ? -18.091 -8.675 18.696 1.00 96.12 126 ILE A N 1
ATOM 1006 C CA . ILE A 1 126 ? -17.358 -7.934 19.729 1.00 96.12 126 ILE A CA 1
ATOM 1007 C C . ILE A 1 126 ? -18.307 -7.249 20.716 1.00 96.12 126 ILE A C 1
ATOM 1009 O O . ILE A 1 126 ? -18.128 -7.409 21.924 1.00 96.12 126 ILE A O 1
ATOM 1013 N N . TYR A 1 127 ? -19.343 -6.556 20.228 1.00 94.50 127 TYR A N 1
ATOM 1014 C CA . TYR A 1 127 ? -20.356 -5.930 21.092 1.00 94.50 127 TYR A CA 1
ATOM 1015 C C . TYR A 1 127 ? -21.092 -6.967 21.949 1.00 94.50 127 TYR A C 1
ATOM 1017 O O . TYR A 1 127 ? -21.301 -6.754 23.141 1.00 94.50 127 TYR A O 1
ATOM 1025 N N . ARG A 1 128 ? -21.443 -8.125 21.373 1.00 94.00 128 ARG A N 1
ATOM 1026 C CA . ARG A 1 128 ? -22.085 -9.223 22.118 1.00 94.00 128 ARG A CA 1
ATOM 1027 C C . ARG A 1 128 ? -21.170 -9.847 23.168 1.00 94.00 128 ARG A C 1
ATOM 1029 O O . ARG A 1 128 ? -21.666 -10.255 24.213 1.00 94.00 128 ARG A O 1
ATOM 1036 N N . ALA A 1 129 ? -19.872 -9.941 22.891 1.00 95.25 129 ALA A N 1
ATOM 1037 C CA . ALA A 1 129 ? -18.882 -10.457 23.832 1.00 95.25 129 ALA A CA 1
ATOM 1038 C C . ALA A 1 129 ? -18.551 -9.453 24.954 1.00 95.25 129 ALA A C 1
ATOM 1040 O O . ALA A 1 129 ? -18.085 -9.863 26.012 1.00 95.25 129 ALA A O 1
ATOM 1041 N N . ASN A 1 130 ? -18.826 -8.159 24.749 1.00 94.81 130 ASN A N 1
ATOM 1042 C CA . ASN A 1 130 ? -18.510 -7.075 25.682 1.00 94.81 130 ASN A CA 1
ATOM 1043 C C . ASN A 1 130 ? -19.754 -6.233 26.063 1.00 94.81 130 ASN A C 1
ATOM 1045 O O . ASN A 1 130 ? -19.728 -5.010 25.920 1.00 94.81 130 ASN A O 1
ATOM 1049 N N . PRO A 1 131 ? -20.844 -6.837 26.583 1.00 93.25 131 PRO A N 1
ATOM 1050 C CA . PRO A 1 131 ? -22.117 -6.137 26.799 1.00 93.25 131 PRO A CA 1
ATOM 1051 C C . PRO A 1 131 ? -22.061 -5.050 27.884 1.00 93.25 131 PRO A C 1
ATOM 1053 O O . PRO A 1 131 ? -22.914 -4.169 27.912 1.00 93.25 131 PRO A O 1
ATOM 1056 N N . TYR A 1 132 ? -21.071 -5.108 28.780 1.00 93.25 132 TYR A N 1
ATOM 1057 C CA . TYR A 1 132 ? -20.897 -4.157 29.883 1.00 93.25 132 TYR A CA 1
ATOM 1058 C C . TYR A 1 132 ? -19.831 -3.085 29.606 1.00 93.25 132 TYR A C 1
ATOM 1060 O O . TYR A 1 132 ? -19.538 -2.278 30.484 1.00 93.25 132 TYR A O 1
ATOM 1068 N N . ASN A 1 133 ? -19.237 -3.063 28.407 1.00 92.62 133 ASN A N 1
ATOM 1069 C CA . ASN A 1 133 ? -18.269 -2.037 28.030 1.00 92.62 133 ASN A CA 1
ATOM 1070 C C . ASN A 1 133 ? -19.015 -0.759 27.603 1.00 92.62 133 ASN A C 1
ATOM 1072 O O . ASN A 1 133 ? -19.554 -0.673 26.499 1.00 92.62 133 ASN A O 1
ATOM 1076 N N . THR A 1 134 ? -19.074 0.227 28.501 1.00 90.06 134 THR A N 1
ATOM 1077 C CA . THR A 1 134 ? -19.810 1.484 28.292 1.00 90.06 134 THR A CA 1
ATOM 1078 C C . THR A 1 134 ? -19.201 2.353 27.197 1.00 90.06 134 THR A C 1
ATOM 1080 O O . THR A 1 134 ? -19.946 2.967 26.439 1.00 90.06 134 THR A O 1
ATOM 1083 N N . GLU A 1 135 ? -17.873 2.377 27.080 1.00 90.06 135 GLU A N 1
ATOM 1084 C CA . GLU A 1 135 ? -17.159 3.119 26.037 1.00 90.06 135 GLU A CA 1
ATOM 1085 C C . GLU A 1 135 ? -17.462 2.539 24.648 1.00 90.06 135 GLU A C 1
ATOM 1087 O O . GLU A 1 135 ? -17.822 3.273 23.729 1.00 90.06 135 GLU A O 1
ATOM 1092 N N . LEU A 1 136 ? -17.454 1.206 24.518 1.00 89.81 136 LEU A N 1
ATOM 1093 C CA . LEU A 1 136 ? -17.884 0.518 23.299 1.00 89.81 136 LEU A CA 1
ATOM 1094 C C . LEU A 1 136 ? -19.362 0.801 22.988 1.00 89.81 136 LEU A C 1
ATOM 1096 O O . LEU A 1 136 ? -19.705 1.091 21.843 1.00 89.81 136 LEU A O 1
ATOM 1100 N N . GLY A 1 137 ? -20.236 0.767 23.997 1.00 86.06 137 GLY A N 1
ATOM 1101 C CA . GLY A 1 137 ? -21.661 1.074 23.843 1.00 86.06 137 GLY A CA 1
ATOM 1102 C C . GLY A 1 137 ? -21.955 2.512 23.393 1.00 86.06 137 GLY A C 1
ATOM 1103 O O . GLY A 1 137 ? -22.969 2.741 22.739 1.00 86.06 137 GLY A O 1
ATOM 1104 N N . GLN A 1 138 ? -21.074 3.465 23.712 1.00 86.38 138 GLN A N 1
ATOM 1105 C CA . GLN A 1 138 ? -21.162 4.871 23.285 1.00 86.38 138 GLN A CA 1
ATOM 1106 C C . GLN A 1 138 ? -20.446 5.147 21.954 1.00 86.38 138 GLN A C 1
ATOM 1108 O O . GLN A 1 138 ? -20.592 6.229 21.386 1.00 86.38 138 GLN A O 1
ATOM 1113 N N . SER A 1 139 ? -19.670 4.187 21.453 1.00 84.38 139 SER A N 1
ATOM 1114 C CA . SER A 1 139 ? -18.933 4.316 20.198 1.00 84.38 139 SER A CA 1
ATOM 1115 C C . SER A 1 139 ? -19.812 4.049 18.965 1.00 84.38 139 SER A C 1
ATOM 1117 O O . SER A 1 139 ? -20.783 3.292 19.011 1.00 84.38 139 SER A O 1
ATOM 1119 N N . ASN A 1 140 ? -19.435 4.640 17.827 1.00 83.06 140 ASN A N 1
ATOM 1120 C CA . ASN A 1 140 ? -20.199 4.597 16.573 1.00 83.06 140 ASN A CA 1
ATOM 1121 C C . ASN A 1 140 ? -19.735 3.505 15.582 1.00 83.06 140 ASN A C 1
ATOM 1123 O O . ASN A 1 140 ? -19.962 3.627 14.372 1.00 83.06 140 ASN A O 1
ATOM 1127 N N . PHE A 1 141 ? -19.085 2.430 16.051 1.00 81.50 141 PHE A N 1
ATOM 1128 C CA . PHE A 1 141 ? -18.611 1.360 15.156 1.00 81.50 141 PHE A CA 1
ATOM 1129 C C . PHE A 1 141 ? -19.771 0.643 14.451 1.00 81.50 141 PHE A C 1
ATOM 1131 O O . PHE A 1 141 ? -19.724 0.443 13.229 1.00 81.50 141 PHE A O 1
ATOM 1138 N N . ILE A 1 142 ? -20.843 0.331 15.190 1.00 78.38 142 ILE A N 1
ATOM 1139 C CA . ILE A 1 142 ? -22.113 -0.128 14.616 1.00 78.38 142 ILE A CA 1
ATOM 1140 C C . ILE A 1 142 ? -22.933 1.098 14.224 1.00 78.38 142 ILE A C 1
ATOM 1142 O O . ILE A 1 142 ? -23.422 1.842 15.068 1.00 78.38 142 ILE A O 1
ATOM 1146 N N . SER A 1 143 ? -23.108 1.296 12.923 1.00 81.62 143 SER A N 1
ATOM 1147 C CA . SER A 1 143 ? -23.908 2.387 12.376 1.00 81.62 143 SER A CA 1
ATOM 1148 C C . SER A 1 143 ? -24.676 1.911 11.150 1.00 81.62 143 SER A C 1
ATOM 1150 O O . SER A 1 143 ? -24.249 0.976 10.469 1.00 81.62 143 SER A O 1
ATOM 1152 N N . VAL A 1 144 ? -25.784 2.587 10.832 1.00 80.75 144 VAL A N 1
ATOM 1153 C CA . VAL A 1 144 ? -26.541 2.351 9.593 1.00 80.75 144 VAL A CA 1
ATOM 1154 C C . VAL A 1 144 ? -25.651 2.503 8.352 1.00 80.75 144 VAL A C 1
ATOM 1156 O O . VAL A 1 144 ? -25.835 1.797 7.364 1.00 80.75 144 VAL A O 1
ATOM 1159 N N . TYR A 1 145 ? -24.620 3.352 8.432 1.00 83.62 145 TYR A N 1
ATOM 1160 C CA . TYR A 1 145 ? -23.667 3.578 7.346 1.00 83.62 145 TYR A CA 1
ATOM 1161 C C . TYR A 1 145 ? -22.843 2.334 6.988 1.00 83.62 145 TYR A C 1
ATOM 1163 O O . TYR A 1 145 ? -22.431 2.199 5.840 1.00 83.62 145 TYR A O 1
ATOM 1171 N N . SER A 1 146 ? -22.655 1.388 7.919 1.00 84.12 146 SER A N 1
ATOM 1172 C CA . SER A 1 146 ? -21.930 0.137 7.648 1.00 84.12 146 SER A CA 1
ATOM 1173 C C . SER A 1 146 ? -22.649 -0.763 6.632 1.00 84.12 146 SER A C 1
ATOM 1175 O O . SER A 1 146 ? -22.013 -1.622 6.036 1.00 84.12 146 SER A O 1
ATOM 1177 N N . TYR A 1 147 ? -23.954 -0.569 6.406 1.00 91.25 147 TYR A N 1
ATOM 1178 C CA . TYR A 1 147 ? -24.740 -1.363 5.453 1.00 91.25 147 TYR A CA 1
ATOM 1179 C C . TYR A 1 147 ? -24.777 -0.765 4.037 1.00 91.25 147 TYR A C 1
ATOM 1181 O O . TYR A 1 147 ? -25.191 -1.443 3.097 1.00 91.25 147 TYR A O 1
ATOM 1189 N N . ILE A 1 148 ? -24.343 0.488 3.858 1.00 93.38 148 ILE A N 1
ATOM 1190 C CA . ILE A 1 148 ? -24.331 1.158 2.548 1.00 93.38 148 ILE A CA 1
ATOM 1191 C C . ILE A 1 148 ? -23.369 0.470 1.558 1.00 93.38 148 ILE A C 1
ATOM 1193 O O . ILE A 1 148 ? -23.813 0.200 0.441 1.00 93.38 148 ILE A O 1
ATOM 1197 N N . PRO A 1 149 ? -22.121 0.108 1.935 1.00 94.75 149 PRO A N 1
ATOM 1198 C CA . PRO A 1 149 ? -21.229 -0.718 1.110 1.00 94.75 149 PRO A CA 1
ATOM 1199 C C . PRO A 1 149 ? -21.909 -1.967 0.526 1.00 94.75 149 PRO A C 1
ATOM 1201 O O . PRO A 1 149 ? -21.892 -2.186 -0.684 1.00 94.75 149 PRO A O 1
ATOM 1204 N N . ILE A 1 150 ? -22.639 -2.715 1.361 1.00 95.56 150 ILE A N 1
ATOM 1205 C CA . ILE A 1 150 ? -23.376 -3.919 0.948 1.00 95.56 150 ILE A CA 1
ATOM 1206 C C . ILE A 1 150 ? -24.467 -3.586 -0.076 1.00 95.56 150 ILE A C 1
ATOM 1208 O O . ILE A 1 150 ? -24.618 -4.293 -1.071 1.00 95.56 150 ILE A O 1
ATOM 1212 N N . ALA A 1 151 ? -25.226 -2.508 0.135 1.00 96.88 151 ALA A N 1
ATOM 1213 C CA . ALA A 1 151 ? -26.259 -2.089 -0.811 1.00 96.88 151 ALA A CA 1
ATOM 1214 C C . ALA A 1 151 ? -25.663 -1.709 -2.179 1.00 96.88 151 ALA A C 1
ATOM 1216 O O . ALA A 1 151 ? -26.206 -2.096 -3.216 1.00 96.88 151 ALA A O 1
ATOM 1217 N N . ILE A 1 152 ? -24.521 -1.010 -2.185 1.00 97.88 152 ILE A N 1
ATOM 1218 C CA . ILE A 1 152 ? -23.774 -0.682 -3.408 1.00 97.88 152 ILE A CA 1
ATOM 1219 C C . ILE A 1 152 ? -23.291 -1.967 -4.096 1.00 97.88 152 ILE A C 1
ATOM 1221 O O . ILE A 1 152 ? -23.421 -2.094 -5.313 1.00 97.88 152 ILE A O 1
ATOM 1225 N N . MET A 1 153 ? -22.797 -2.947 -3.336 1.00 97.38 153 MET A N 1
ATOM 1226 C CA . MET A 1 153 ? -22.371 -4.240 -3.876 1.00 97.38 153 MET A CA 1
ATOM 1227 C C . MET A 1 153 ? -23.523 -5.010 -4.528 1.00 97.38 153 MET A C 1
ATOM 1229 O O . MET A 1 153 ? -23.370 -5.497 -5.648 1.00 97.38 153 MET A O 1
ATOM 1233 N N . ILE A 1 154 ? -24.692 -5.072 -3.881 1.00 97.69 154 ILE A N 1
ATOM 1234 C CA . ILE A 1 154 ? -25.895 -5.708 -4.445 1.00 97.69 154 ILE A CA 1
ATOM 1235 C C . ILE A 1 154 ? -26.307 -5.019 -5.753 1.00 97.69 154 ILE A C 1
ATOM 1237 O O . ILE A 1 154 ? -26.620 -5.701 -6.730 1.00 97.69 154 ILE A O 1
ATOM 1241 N N . LEU A 1 155 ? -26.252 -3.683 -5.809 1.00 98.06 155 LEU A N 1
ATOM 1242 C CA . LEU A 1 155 ? -26.484 -2.942 -7.050 1.00 98.06 155 LEU A CA 1
ATOM 1243 C C . LEU A 1 155 ? -25.479 -3.341 -8.143 1.00 98.06 155 LEU A C 1
ATOM 1245 O O . LEU A 1 155 ? -25.880 -3.521 -9.290 1.00 98.06 155 LEU A O 1
ATOM 1249 N N . GLY A 1 156 ? -24.209 -3.551 -7.794 1.00 98.00 156 GLY A N 1
ATOM 1250 C CA . GLY A 1 156 ? -23.184 -4.036 -8.721 1.00 98.00 156 GLY A CA 1
ATOM 1251 C C . GLY A 1 156 ? -23.553 -5.367 -9.376 1.00 98.00 156 GLY A C 1
ATOM 1252 O O . GLY A 1 156 ? -23.426 -5.506 -10.597 1.00 98.00 156 GLY A O 1
ATOM 1253 N N . PHE A 1 157 ? -24.076 -6.321 -8.595 1.00 98.25 157 PHE A N 1
ATOM 1254 C CA . PHE A 1 157 ? -24.587 -7.590 -9.129 1.00 98.25 157 PHE A CA 1
ATOM 1255 C C . PHE A 1 157 ? -25.738 -7.368 -10.109 1.00 98.25 157 PHE A C 1
ATOM 1257 O O . PHE A 1 157 ? -25.725 -7.941 -11.196 1.00 98.25 157 PHE A O 1
ATOM 1264 N N . VAL A 1 158 ? -26.698 -6.503 -9.774 1.00 98.19 158 VAL A N 1
ATOM 1265 C CA . VAL A 1 158 ? -27.794 -6.167 -10.695 1.00 98.19 158 VAL A CA 1
ATOM 1266 C C . VAL A 1 158 ? -27.229 -5.594 -11.997 1.00 98.19 158 VAL A C 1
ATOM 1268 O O . VAL A 1 158 ? -27.502 -6.132 -13.066 1.00 98.19 158 VAL A O 1
ATOM 1271 N N . LEU A 1 159 ? -26.366 -4.576 -11.916 1.00 97.94 159 LEU A N 1
ATOM 1272 C CA . LEU A 1 159 ? -25.777 -3.921 -13.088 1.00 97.94 159 LEU A CA 1
ATOM 1273 C C . LEU A 1 159 ? -25.002 -4.890 -13.987 1.00 97.94 159 LEU A C 1
ATOM 1275 O O . LEU A 1 159 ? -25.165 -4.836 -15.206 1.00 97.94 159 LEU A O 1
ATOM 1279 N N . THR A 1 160 ? -24.217 -5.795 -13.399 1.00 98.12 160 THR A N 1
ATOM 1280 C CA . THR A 1 160 ? -23.407 -6.784 -14.134 1.00 98.12 160 THR A CA 1
ATOM 1281 C C . THR A 1 160 ? -24.257 -7.734 -14.961 1.00 98.12 160 THR A C 1
ATOM 1283 O O . THR A 1 160 ? -23.920 -8.027 -16.107 1.00 98.12 160 THR A O 1
ATOM 1286 N N . TYR A 1 161 ? -25.370 -8.202 -14.394 1.00 98.19 161 TYR A N 1
ATOM 1287 C CA . TYR A 1 161 ? -26.237 -9.181 -15.046 1.00 98.19 161 TYR A CA 1
ATOM 1288 C C . TYR A 1 161 ? -27.301 -8.549 -15.956 1.00 98.19 161 TYR A C 1
ATOM 1290 O O . TYR A 1 161 ? -27.873 -9.266 -16.775 1.00 98.19 161 TYR A O 1
ATOM 1298 N N . THR A 1 162 ? -27.571 -7.239 -15.852 1.00 97.62 162 THR A N 1
ATOM 1299 C CA . THR A 1 162 ? -28.637 -6.589 -16.640 1.00 97.62 162 THR A CA 1
ATOM 1300 C C . THR A 1 162 ? -28.177 -5.494 -17.601 1.00 97.62 162 THR A C 1
ATOM 1302 O O . THR A 1 162 ? -28.865 -5.268 -18.592 1.00 97.62 16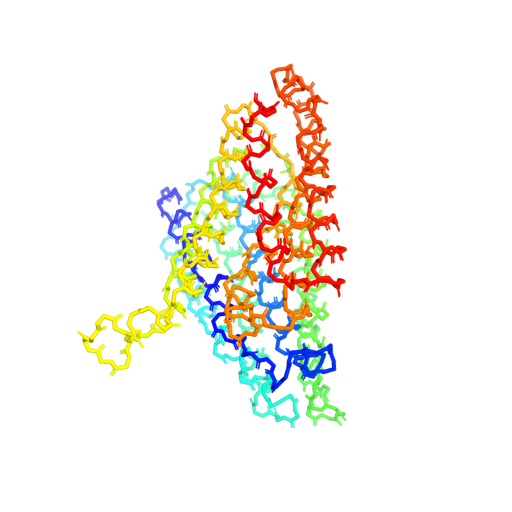2 THR A O 1
ATOM 1305 N N . VAL A 1 163 ? -27.080 -4.776 -17.325 1.00 96.38 163 VAL A N 1
ATOM 1306 C CA . VAL A 1 163 ? -26.702 -3.563 -18.085 1.00 96.38 163 VAL A CA 1
ATOM 1307 C C . VAL A 1 163 ? -25.276 -3.614 -18.627 1.00 96.38 163 VAL A C 1
ATOM 1309 O O . VAL A 1 163 ? -25.071 -3.410 -19.821 1.00 96.38 163 VAL A O 1
ATOM 1312 N N . TYR A 1 164 ? -24.283 -3.823 -17.762 1.00 96.69 164 TYR A N 1
ATOM 1313 C CA . TYR A 1 164 ? -22.872 -3.621 -18.089 1.00 96.69 164 TYR A CA 1
ATOM 1314 C C . TYR A 1 164 ? -21.988 -4.520 -17.230 1.00 96.69 164 TYR A C 1
ATOM 1316 O O . TYR A 1 164 ? -22.025 -4.413 -16.007 1.00 96.69 164 TYR A O 1
ATOM 1324 N N . VAL A 1 165 ? -21.189 -5.387 -17.866 1.00 96.31 165 VAL A N 1
ATOM 1325 C CA . VAL A 1 165 ? -20.450 -6.454 -17.166 1.00 96.31 165 VAL A CA 1
ATOM 1326 C C . VAL A 1 165 ? -19.515 -5.921 -16.066 1.00 96.31 165 VAL A C 1
ATOM 1328 O O . VAL A 1 165 ? -19.605 -6.438 -14.959 1.00 96.31 165 VAL A O 1
ATOM 1331 N N . PRO A 1 166 ? -18.739 -4.836 -16.263 1.00 97.56 166 PRO A N 1
ATOM 1332 C CA . PRO A 1 166 ? -17.954 -4.212 -15.186 1.00 97.56 166 PRO A CA 1
ATOM 1333 C C . PRO A 1 166 ? -18.761 -3.505 -14.077 1.00 97.56 166 PRO A C 1
ATOM 1335 O O . PRO A 1 166 ? -18.237 -2.638 -13.373 1.00 97.56 166 PRO A O 1
ATOM 1338 N N . GLY A 1 167 ? -20.056 -3.804 -13.935 1.00 97.81 167 GLY A N 1
ATOM 1339 C CA . GLY A 1 167 ? -20.938 -3.206 -12.938 1.00 97.81 167 GLY A CA 1
ATOM 1340 C C . GLY A 1 167 ? -20.497 -3.502 -11.503 1.00 97.81 167 GLY A C 1
ATOM 1341 O O . GLY A 1 167 ? -20.466 -2.585 -10.682 1.00 97.81 167 GLY A O 1
ATOM 1342 N N . ILE A 1 168 ? -20.105 -4.748 -11.203 1.00 98.25 168 ILE A N 1
ATOM 1343 C CA . ILE A 1 168 ? -19.569 -5.138 -9.890 1.00 98.25 168 ILE A CA 1
ATOM 1344 C C . ILE A 1 168 ? -18.277 -4.371 -9.622 1.00 98.25 168 ILE A C 1
ATOM 1346 O O . ILE A 1 168 ? -18.189 -3.722 -8.586 1.00 98.25 168 ILE A O 1
ATOM 1350 N N . TYR A 1 169 ? -17.315 -4.377 -10.545 1.00 98.00 169 TYR A N 1
ATOM 1351 C CA . TYR A 1 169 ? -16.051 -3.656 -10.403 1.00 98.00 169 TYR A CA 1
ATOM 1352 C C . TYR A 1 169 ? -16.223 -2.175 -10.039 1.00 98.00 169 TYR A C 1
ATOM 1354 O O . TYR A 1 169 ? -15.608 -1.683 -9.088 1.00 98.00 169 TYR A O 1
ATOM 1362 N N . ILE A 1 170 ? -17.107 -1.465 -10.749 1.00 97.88 170 ILE A N 1
ATOM 1363 C CA . ILE A 1 170 ? -17.412 -0.055 -10.462 1.00 97.88 170 ILE A CA 1
ATOM 1364 C C . ILE A 1 170 ? -18.047 0.086 -9.073 1.00 97.88 170 ILE A C 1
ATOM 1366 O O . ILE A 1 170 ? -17.659 0.959 -8.296 1.00 97.88 170 ILE A O 1
ATOM 1370 N N . CYS A 1 171 ? -19.005 -0.776 -8.735 1.00 98.19 171 CYS A N 1
ATOM 1371 C CA . CYS A 1 171 ? -19.658 -0.757 -7.431 1.00 98.19 171 CYS A CA 1
ATOM 1372 C C . CYS A 1 171 ? -18.710 -1.117 -6.279 1.00 98.19 171 CYS A C 1
ATOM 1374 O O . CYS A 1 171 ? -18.840 -0.527 -5.212 1.00 98.19 171 CYS A O 1
ATOM 1376 N N . VAL A 1 172 ? -17.720 -1.990 -6.482 1.00 98.25 172 VAL A N 1
ATOM 1377 C CA . VAL A 1 172 ? -16.664 -2.260 -5.493 1.00 98.25 172 VAL A CA 1
ATOM 1378 C C . VAL A 1 172 ? -15.864 -0.989 -5.223 1.00 98.25 172 VAL A C 1
ATOM 1380 O O . VAL A 1 172 ? -15.695 -0.608 -4.066 1.00 98.25 172 VAL A O 1
ATOM 1383 N N . LEU A 1 173 ? -15.420 -0.287 -6.271 1.00 97.62 173 LEU A N 1
ATOM 1384 C CA . LEU A 1 173 ? -14.701 0.979 -6.112 1.00 97.62 173 LEU A CA 1
ATOM 1385 C C . LEU A 1 173 ? -15.537 2.004 -5.329 1.00 97.62 173 LEU A C 1
ATOM 1387 O O . LEU A 1 173 ? -15.046 2.614 -4.378 1.00 97.62 173 LEU A O 1
ATOM 1391 N N . LEU A 1 174 ? -16.812 2.167 -5.693 1.00 97.69 174 LEU A N 1
ATOM 1392 C CA . LEU A 1 174 ? -17.729 3.075 -5.000 1.00 97.69 174 LEU A CA 1
ATOM 1393 C C . LEU A 1 174 ? -17.976 2.654 -3.547 1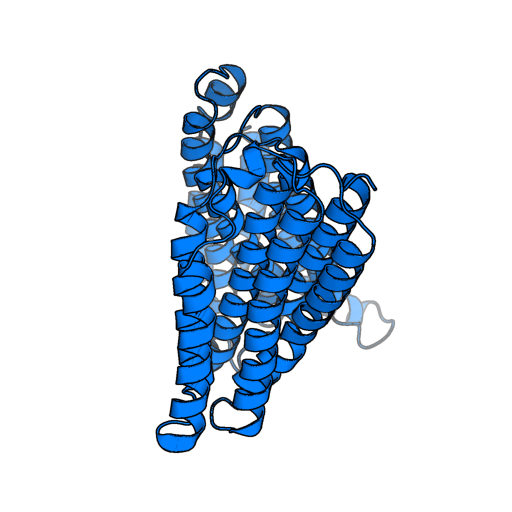.00 97.69 174 LEU A C 1
ATOM 1395 O O . LEU A 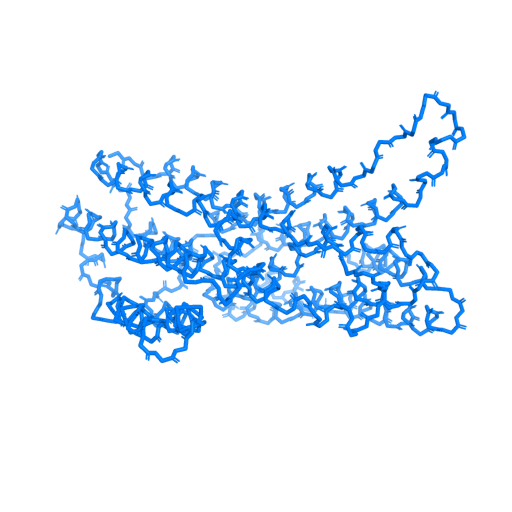1 174 ? -18.010 3.513 -2.668 1.00 97.69 174 LEU A O 1
ATOM 1399 N N . SER A 1 175 ? -18.111 1.353 -3.289 1.00 96.94 175 SER A N 1
ATOM 1400 C CA . SER A 1 175 ? -18.276 0.777 -1.954 1.00 96.94 175 SER A CA 1
ATOM 1401 C C . SER A 1 175 ? -17.078 1.109 -1.059 1.00 96.94 175 SER A C 1
ATOM 1403 O O . SER A 1 175 ? -17.253 1.647 0.035 1.00 96.94 175 SER A O 1
ATOM 1405 N N . VAL A 1 176 ? -15.854 0.912 -1.559 1.00 96.69 176 VAL A N 1
ATOM 1406 C CA . VAL A 1 176 ? -14.621 1.216 -0.817 1.00 96.69 176 VAL A CA 1
ATOM 1407 C C . VAL A 1 176 ? -14.461 2.719 -0.574 1.00 96.69 176 VAL A C 1
ATOM 1409 O O . VAL A 1 176 ? -14.117 3.120 0.537 1.00 96.69 176 VAL A O 1
ATOM 1412 N N . ILE A 1 177 ? -14.759 3.573 -1.561 1.00 95.25 177 ILE A N 1
ATOM 1413 C CA . ILE A 1 177 ? -14.754 5.038 -1.373 1.00 95.25 177 ILE A CA 1
ATOM 1414 C C . ILE A 1 177 ? -15.781 5.447 -0.310 1.00 95.25 177 ILE A C 1
ATOM 1416 O O . ILE A 1 177 ? -15.503 6.288 0.546 1.00 95.25 177 ILE A O 1
ATOM 1420 N N . CYS A 1 178 ? -16.966 4.843 -0.342 1.00 94.31 178 CYS A N 1
ATOM 1421 C CA . CYS A 1 178 ? -18.024 5.099 0.623 1.00 94.31 178 CYS A CA 1
ATOM 1422 C C . CYS A 1 178 ? -17.596 4.692 2.044 1.00 94.31 178 CYS A C 1
ATOM 1424 O O . CYS A 1 178 ? -17.723 5.483 2.982 1.00 94.31 178 CYS A O 1
ATOM 1426 N N . TRP A 1 179 ? -17.002 3.506 2.195 1.00 93.31 179 TRP A N 1
ATOM 1427 C CA . TRP A 1 179 ? -16.464 3.036 3.470 1.00 93.31 179 TRP A CA 1
ATOM 1428 C C . TRP A 1 179 ? -15.330 3.939 3.973 1.00 93.31 179 TRP A C 1
ATOM 1430 O O . TRP A 1 179 ? -15.355 4.337 5.137 1.00 93.31 179 TRP A O 1
ATOM 1440 N N . LEU A 1 180 ? -14.406 4.368 3.108 1.00 91.94 180 LEU A N 1
ATOM 1441 C CA . LEU A 1 180 ? -13.345 5.316 3.467 1.00 91.94 180 LEU A CA 1
ATOM 1442 C C . LEU A 1 180 ? -13.908 6.593 4.112 1.00 91.94 180 LEU A C 1
ATOM 1444 O O . LEU A 1 180 ? -13.406 7.045 5.142 1.00 91.94 180 LEU A O 1
ATOM 1448 N N . ILE A 1 181 ? -14.954 7.172 3.515 1.00 89.94 181 ILE A N 1
ATOM 1449 C CA . ILE A 1 181 ? -15.591 8.392 4.026 1.00 89.94 181 ILE A CA 1
ATOM 1450 C C . ILE A 1 181 ? -16.192 8.135 5.410 1.00 89.94 181 ILE A C 1
ATOM 1452 O O . ILE A 1 181 ? -15.966 8.921 6.327 1.00 89.94 181 ILE A O 1
ATOM 1456 N N . PHE A 1 182 ? -16.922 7.032 5.587 1.00 86.69 182 PHE A N 1
ATOM 1457 C CA . PHE A 1 182 ? -17.583 6.734 6.857 1.00 86.69 182 PHE A CA 1
ATOM 1458 C C . PHE A 1 182 ? -16.629 6.303 7.967 1.00 86.69 182 PHE A C 1
ATOM 1460 O O . PHE A 1 182 ? -16.863 6.652 9.120 1.00 86.69 182 PHE A O 1
ATOM 1467 N N . SER A 1 183 ? -15.555 5.586 7.643 1.00 82.81 183 SER A N 1
ATOM 1468 C CA . SER A 1 183 ? -14.511 5.213 8.604 1.00 82.81 183 SER A CA 1
ATOM 1469 C C . SER A 1 183 ? -13.901 6.465 9.253 1.00 82.81 183 SER A C 1
ATOM 1471 O O . SER A 1 183 ? -13.786 6.547 10.475 1.00 82.81 183 SER A O 1
ATOM 1473 N N . ARG A 1 184 ? -13.679 7.528 8.466 1.00 78.44 184 ARG A N 1
ATOM 1474 C CA . ARG A 1 184 ? -13.187 8.825 8.966 1.00 78.44 184 ARG A CA 1
ATOM 1475 C C . ARG A 1 184 ? -14.169 9.590 9.859 1.00 78.44 184 ARG A C 1
ATOM 1477 O O . ARG A 1 184 ? -13.759 10.551 10.501 1.00 78.44 184 ARG A O 1
ATOM 1484 N N . LEU A 1 185 ? -15.444 9.199 9.911 1.00 72.25 185 LEU A N 1
ATOM 1485 C CA . LEU A 1 185 ? -16.447 9.819 10.788 1.00 72.25 185 LEU A CA 1
ATOM 1486 C C . LEU A 1 185 ? -16.571 9.118 12.151 1.00 72.25 185 LEU A C 1
ATOM 1488 O O . LEU A 1 185 ? -17.280 9.623 13.021 1.00 72.25 185 LEU A O 1
ATOM 1492 N N . LYS A 1 186 ? -15.963 7.935 12.330 1.00 66.44 186 LYS A N 1
ATOM 1493 C CA . LYS A 1 186 ? -16.334 7.005 13.408 1.00 66.44 186 LYS A CA 1
ATOM 1494 C C . LYS A 1 186 ? -15.492 7.056 14.684 1.00 66.44 186 LYS A C 1
ATOM 1496 O O . LYS A 1 186 ? -15.986 6.524 15.678 1.00 66.44 186 LYS A O 1
ATOM 1501 N N . SER A 1 187 ? -14.297 7.656 14.723 1.00 56.97 187 SER A N 1
ATOM 1502 C CA . SER A 1 187 ? -13.381 7.397 15.850 1.00 56.97 187 SER A CA 1
ATOM 1503 C C . SER A 1 187 ? -12.807 8.620 16.585 1.00 56.97 187 SER A C 1
ATOM 1505 O O . SER A 1 187 ? -12.438 9.607 15.953 1.00 56.97 187 SER A O 1
ATOM 1507 N N . PRO A 1 188 ? -12.719 8.540 17.933 1.00 55.12 188 PRO A N 1
ATOM 1508 C CA . PRO A 1 188 ? -11.892 9.409 18.761 1.00 55.12 188 PRO A CA 1
ATOM 1509 C C . PRO A 1 188 ? -10.415 8.998 18.649 1.00 55.12 188 PRO A C 1
ATOM 1511 O O . PRO A 1 188 ? -10.057 7.842 18.849 1.00 55.12 188 PRO A O 1
ATOM 1514 N N . ASP A 1 189 ? -9.560 9.965 18.342 1.00 59.25 189 ASP A N 1
ATOM 1515 C CA . ASP A 1 189 ? -8.191 9.740 17.875 1.00 59.25 189 ASP A CA 1
ATOM 1516 C C . ASP A 1 189 ? -7.142 10.079 18.951 1.00 59.25 189 ASP A C 1
ATOM 1518 O O . ASP A 1 189 ? -6.450 11.089 18.848 1.00 59.25 189 ASP A O 1
ATOM 1522 N N . ASN A 1 190 ? -7.045 9.274 20.014 1.00 59.81 190 ASN A N 1
ATOM 1523 C CA . ASN A 1 190 ? -6.051 9.470 21.086 1.00 59.81 190 ASN A CA 1
ATOM 1524 C C . ASN A 1 190 ? -5.492 8.131 21.607 1.00 59.81 190 ASN A C 1
ATOM 1526 O O . ASN A 1 190 ? -5.531 7.850 22.806 1.00 59.81 190 ASN A O 1
ATOM 1530 N N . GLY A 1 191 ? -4.999 7.294 20.695 1.00 62.53 191 GLY A N 1
ATOM 1531 C CA . GLY A 1 191 ? -4.502 5.951 20.997 1.00 62.53 191 GLY A CA 1
ATOM 1532 C C . GLY A 1 191 ? -2.987 5.820 21.123 1.00 62.53 191 GLY A C 1
ATOM 1533 O O . GLY A 1 191 ? -2.236 6.671 20.652 1.00 62.53 191 GLY A O 1
ATOM 1534 N N . SER A 1 192 ? -2.543 4.714 21.729 1.00 69.25 192 SER A N 1
ATOM 1535 C CA . SER A 1 192 ? -1.134 4.295 21.779 1.00 69.25 192 SER A CA 1
ATOM 1536 C C . SER A 1 192 ? -0.564 4.047 20.380 1.00 69.25 192 SER A C 1
ATOM 1538 O O . SER A 1 192 ? -1.220 3.404 19.553 1.00 69.25 192 SER A O 1
ATOM 1540 N N . THR A 1 193 ? 0.674 4.475 20.146 1.00 83.25 193 THR A N 1
ATOM 1541 C CA . THR A 1 193 ? 1.371 4.342 18.860 1.00 83.25 193 THR A CA 1
ATOM 1542 C C . THR A 1 193 ? 1.868 2.920 18.582 1.00 83.25 193 THR A C 1
ATOM 1544 O O . THR A 1 193 ? 1.923 2.530 17.419 1.00 83.25 193 THR A O 1
ATOM 1547 N N . ASP A 1 194 ? 2.086 2.096 19.614 1.00 87.94 194 ASP A N 1
ATOM 1548 C CA . ASP A 1 194 ? 2.705 0.762 19.526 1.00 87.94 194 ASP A CA 1
ATOM 1549 C C . ASP A 1 194 ? 2.160 -0.126 18.397 1.00 87.94 194 ASP A C 1
ATOM 1551 O O . ASP A 1 194 ? 2.907 -0.739 17.634 1.00 87.94 194 ASP A O 1
ATOM 1555 N N . ARG A 1 195 ? 0.830 -0.233 18.290 1.00 89.69 195 ARG A N 1
ATOM 1556 C CA . ARG A 1 195 ? 0.194 -1.118 17.304 1.00 89.69 195 ARG A CA 1
ATOM 1557 C C . ARG A 1 195 ? 0.299 -0.559 15.885 1.00 89.69 195 ARG A C 1
ATOM 1559 O O . ARG A 1 195 ? 0.354 -1.318 14.922 1.00 89.69 195 ARG A O 1
ATOM 1566 N N . PHE A 1 196 ? 0.326 0.764 15.759 1.00 92.38 196 PHE A N 1
ATOM 1567 C CA . PHE A 1 196 ? 0.530 1.434 14.483 1.00 92.38 196 PHE A CA 1
ATOM 1568 C C . PHE A 1 196 ? 1.983 1.306 14.013 1.00 92.38 196 PHE A C 1
ATOM 1570 O O . PHE A 1 196 ? 2.209 0.935 12.863 1.00 92.38 196 PHE A O 1
ATOM 1577 N N . GLU A 1 197 ? 2.948 1.499 14.913 1.00 94.12 197 GLU A N 1
ATOM 1578 C CA . GLU A 1 197 ? 4.376 1.273 14.658 1.00 94.12 197 GLU A CA 1
ATOM 1579 C C . GLU A 1 197 ? 4.643 -0.167 14.207 1.00 94.12 197 GLU A C 1
ATOM 1581 O O . GLU A 1 197 ? 5.204 -0.386 13.136 1.00 94.12 197 GLU A O 1
ATOM 1586 N N . ALA A 1 198 ? 4.120 -1.156 14.941 1.00 94.31 198 ALA A N 1
ATOM 1587 C CA . ALA A 1 198 ? 4.280 -2.566 14.586 1.00 94.31 198 ALA A CA 1
ATOM 1588 C C . ALA A 1 198 ? 3.710 -2.910 13.195 1.00 94.31 198 ALA A C 1
ATOM 1590 O O . ALA A 1 198 ? 4.235 -3.786 12.504 1.00 94.31 198 ALA A O 1
ATOM 1591 N N . PHE A 1 199 ? 2.637 -2.235 12.771 1.00 95.44 199 PHE A N 1
ATOM 1592 C CA . PHE A 1 199 ? 2.057 -2.427 11.442 1.00 95.44 199 PHE A CA 1
ATOM 1593 C C . PHE A 1 199 ? 2.930 -1.816 10.335 1.00 95.44 199 PHE A C 1
ATOM 1595 O O . PHE A 1 199 ? 3.139 -2.458 9.303 1.00 95.44 199 PHE A O 1
ATOM 1602 N N . ILE A 1 200 ? 3.487 -0.620 10.565 1.00 96.75 200 ILE A N 1
ATOM 1603 C CA . ILE A 1 200 ? 4.469 0.018 9.669 1.00 96.75 200 ILE A CA 1
ATOM 1604 C C . ILE A 1 200 ? 5.701 -0.883 9.515 1.00 96.75 200 ILE A C 1
ATOM 1606 O O . ILE A 1 200 ? 6.103 -1.181 8.388 1.00 96.75 200 ILE A O 1
ATOM 1610 N N . ASP A 1 201 ? 6.256 -1.359 10.631 1.00 97.06 201 ASP A N 1
ATOM 1611 C CA . ASP A 1 201 ? 7.431 -2.234 10.664 1.00 97.06 201 ASP A CA 1
ATOM 1612 C C . ASP A 1 201 ? 7.203 -3.513 9.858 1.00 97.06 201 ASP A C 1
ATOM 1614 O O . ASP A 1 201 ? 8.029 -3.888 9.022 1.00 97.06 201 ASP A O 1
ATOM 1618 N N . ALA A 1 202 ? 6.056 -4.165 10.073 1.00 97.81 202 ALA A N 1
ATOM 1619 C CA . ALA A 1 202 ? 5.694 -5.380 9.358 1.00 97.81 202 ALA A CA 1
ATOM 1620 C C . ALA A 1 202 ? 5.597 -5.136 7.845 1.00 97.81 202 ALA A C 1
ATOM 1622 O O . ALA A 1 202 ? 6.157 -5.907 7.064 1.00 97.81 202 ALA A O 1
ATOM 1623 N N . ILE A 1 203 ? 4.936 -4.053 7.421 1.00 98.38 203 ILE A N 1
ATOM 1624 C CA . ILE A 1 203 ? 4.800 -3.712 6.000 1.00 98.38 203 ILE A CA 1
ATOM 1625 C C . ILE A 1 203 ? 6.169 -3.454 5.366 1.00 98.38 203 ILE A C 1
ATOM 1627 O O . ILE A 1 203 ? 6.465 -4.022 4.313 1.00 98.38 203 ILE A O 1
ATOM 1631 N N . ILE A 1 204 ? 7.026 -2.649 5.998 1.00 98.31 204 ILE A N 1
ATOM 1632 C CA . ILE A 1 204 ? 8.335 -2.303 5.428 1.00 98.31 204 ILE A CA 1
ATOM 1633 C C . ILE A 1 204 ? 9.254 -3.526 5.364 1.00 98.31 204 ILE A C 1
ATOM 1635 O O . ILE A 1 204 ? 9.921 -3.731 4.347 1.00 98.31 204 ILE A O 1
ATOM 1639 N N . ALA A 1 205 ? 9.257 -4.373 6.398 1.00 98.19 205 ALA A N 1
ATOM 1640 C CA . ALA A 1 205 ? 10.025 -5.614 6.390 1.00 98.19 205 ALA A CA 1
ATOM 1641 C C . ALA A 1 205 ? 9.622 -6.513 5.211 1.00 98.19 205 ALA A C 1
ATOM 1643 O O . ALA A 1 205 ? 10.485 -7.031 4.501 1.00 98.19 205 ALA A O 1
ATOM 1644 N N . ILE A 1 206 ? 8.317 -6.654 4.957 1.00 98.00 206 ILE A N 1
ATOM 1645 C CA . ILE A 1 206 ? 7.826 -7.488 3.858 1.00 98.00 206 ILE A CA 1
ATOM 1646 C C . ILE A 1 206 ? 8.169 -6.863 2.505 1.00 98.00 206 ILE A C 1
ATOM 1648 O O . ILE A 1 206 ? 8.661 -7.580 1.635 1.00 98.00 206 ILE A O 1
ATOM 1652 N N . ILE A 1 207 ? 8.015 -5.543 2.340 1.00 98.44 207 ILE A N 1
ATOM 1653 C CA . ILE A 1 207 ? 8.440 -4.836 1.120 1.00 98.44 207 ILE A CA 1
ATOM 1654 C C . ILE A 1 207 ? 9.908 -5.145 0.823 1.00 98.44 207 ILE A C 1
ATOM 1656 O O . ILE A 1 207 ? 10.206 -5.636 -0.260 1.00 98.44 207 ILE A O 1
ATOM 1660 N N . ILE A 1 208 ? 10.808 -4.958 1.792 1.00 97.44 208 ILE A N 1
ATOM 1661 C CA . ILE A 1 208 ? 12.243 -5.220 1.615 1.00 97.44 208 ILE A CA 1
ATOM 1662 C C . ILE A 1 208 ? 12.511 -6.670 1.179 1.00 97.44 208 ILE A C 1
ATOM 1664 O O . ILE A 1 208 ? 13.311 -6.899 0.270 1.00 97.44 208 ILE A O 1
ATOM 1668 N N . THR A 1 209 ? 11.825 -7.649 1.778 1.00 97.31 209 THR A N 1
ATOM 1669 C CA . THR A 1 209 ? 11.969 -9.053 1.360 1.00 97.31 209 THR A CA 1
ATOM 1670 C C . THR A 1 209 ? 11.450 -9.301 -0.054 1.00 97.31 209 THR A C 1
ATOM 1672 O O . THR A 1 209 ? 12.103 -10.010 -0.814 1.00 97.31 209 THR A O 1
ATOM 1675 N N . ILE A 1 210 ? 10.331 -8.683 -0.442 1.00 96.94 210 ILE A N 1
ATOM 1676 C CA . ILE A 1 210 ? 9.777 -8.796 -1.793 1.00 96.94 210 ILE A CA 1
ATOM 1677 C C . ILE A 1 210 ? 10.763 -8.253 -2.836 1.00 96.94 210 ILE A C 1
ATOM 1679 O O . ILE A 1 210 ? 10.962 -8.910 -3.852 1.00 96.94 210 ILE A O 1
ATOM 1683 N N . ILE A 1 211 ? 11.433 -7.120 -2.582 1.00 96.94 211 ILE A N 1
ATOM 1684 C CA . ILE A 1 211 ? 12.395 -6.551 -3.547 1.00 96.94 211 ILE A CA 1
ATOM 1685 C C . ILE A 1 211 ? 13.517 -7.561 -3.857 1.00 96.94 211 ILE A C 1
ATOM 1687 O O . ILE A 1 211 ? 13.897 -7.712 -5.015 1.00 96.94 211 ILE A O 1
ATOM 1691 N N . VAL A 1 212 ? 14.035 -8.286 -2.855 1.00 96.06 212 VAL A N 1
ATOM 1692 C CA . VAL A 1 212 ? 15.109 -9.272 -3.094 1.00 96.06 212 VAL A CA 1
ATOM 1693 C C . VAL A 1 212 ? 14.612 -10.517 -3.834 1.00 96.06 212 VAL A C 1
ATOM 1695 O O . VAL A 1 212 ? 15.377 -11.120 -4.583 1.00 96.06 212 VAL A O 1
ATOM 1698 N N . LEU A 1 213 ? 13.344 -10.904 -3.641 1.00 95.31 213 LEU A N 1
ATOM 1699 C CA . LEU A 1 213 ? 12.739 -12.060 -4.316 1.00 95.31 213 LEU A CA 1
ATOM 1700 C C . LEU A 1 213 ? 12.554 -11.840 -5.823 1.00 95.31 213 LEU A C 1
ATOM 1702 O O . LEU A 1 213 ? 12.448 -12.813 -6.564 1.00 95.31 213 LEU A O 1
ATOM 1706 N N . GLU A 1 214 ? 12.525 -10.585 -6.264 1.00 93.56 214 GLU A N 1
ATOM 1707 C CA . GLU A 1 214 ? 12.384 -10.204 -7.671 1.00 93.56 214 GLU A CA 1
ATOM 1708 C C . GLU A 1 214 ? 13.720 -10.198 -8.439 1.00 93.56 214 GLU A C 1
ATOM 1710 O O . GLU A 1 214 ? 13.732 -10.031 -9.660 1.00 93.56 214 GLU A O 1
ATOM 1715 N N . ILE A 1 215 ? 14.860 -10.394 -7.761 1.00 94.56 215 ILE A N 1
ATOM 1716 C CA . ILE A 1 215 ? 16.155 -10.512 -8.443 1.00 94.56 215 ILE A CA 1
ATOM 1717 C C . ILE A 1 215 ? 16.182 -11.839 -9.225 1.00 94.56 215 ILE A C 1
ATOM 1719 O O . ILE A 1 215 ? 15.994 -12.906 -8.630 1.00 94.56 215 ILE A O 1
ATOM 1723 N N . PRO A 1 216 ? 16.439 -11.816 -10.546 1.00 92.44 216 PRO A N 1
ATOM 1724 C CA . PRO A 1 216 ? 16.474 -13.027 -11.352 1.00 92.44 216 PRO A CA 1
ATOM 1725 C C . PRO A 1 216 ? 17.644 -13.934 -10.955 1.00 92.44 216 PRO A C 1
ATOM 1727 O O . PRO A 1 216 ? 18.729 -13.482 -10.591 1.00 92.44 216 PRO A O 1
ATOM 1730 N N . MET A 1 217 ? 17.437 -15.245 -11.081 1.00 92.12 217 MET A N 1
ATOM 1731 C CA . MET A 1 217 ? 18.519 -16.218 -10.940 1.00 92.12 217 MET A CA 1
ATOM 1732 C C . MET A 1 217 ? 19.474 -16.127 -12.132 1.00 92.12 217 MET A C 1
ATOM 1734 O O . MET A 1 217 ? 19.043 -15.983 -13.276 1.00 92.12 217 MET A O 1
ATOM 1738 N N . VAL A 1 218 ? 20.773 -16.274 -11.865 1.00 92.19 218 VAL A N 1
ATOM 1739 C CA . VAL A 1 218 ? 21.797 -16.357 -12.913 1.00 92.19 218 VAL A CA 1
ATOM 1740 C C . VAL A 1 218 ? 21.552 -17.570 -13.816 1.00 92.19 218 VAL A C 1
ATOM 1742 O O . VAL A 1 218 ? 21.188 -18.649 -13.342 1.00 92.19 218 VAL A O 1
ATOM 1745 N N . ALA A 1 219 ? 21.775 -17.416 -15.123 1.00 88.25 219 ALA A N 1
ATOM 1746 C CA . ALA A 1 219 ? 21.513 -18.476 -16.103 1.00 88.25 219 ALA A CA 1
ATOM 1747 C C . ALA A 1 219 ? 22.381 -19.732 -15.886 1.00 88.25 219 ALA A C 1
ATOM 1749 O O . ALA A 1 219 ? 21.984 -20.845 -16.234 1.00 88.25 219 ALA A O 1
ATOM 1750 N N . ASN A 1 220 ? 23.580 -19.556 -15.328 1.00 90.50 220 ASN A N 1
ATOM 1751 C CA . ASN A 1 220 ? 24.506 -20.624 -14.969 1.00 90.50 220 ASN A CA 1
ATOM 1752 C C . ASN A 1 220 ? 25.415 -20.172 -13.809 1.00 90.50 220 ASN A C 1
ATOM 1754 O O . ASN A 1 220 ? 25.402 -19.012 -13.410 1.00 90.50 220 ASN A O 1
ATOM 1758 N N . GLY A 1 221 ? 26.226 -21.086 -13.272 1.00 91.94 221 GLY A N 1
ATOM 1759 C CA . GLY A 1 221 ? 27.125 -20.810 -12.143 1.00 91.94 221 GLY A CA 1
ATOM 1760 C C . GLY A 1 221 ? 28.435 -20.087 -12.491 1.00 91.94 221 GLY A C 1
ATOM 1761 O O . GLY A 1 221 ? 29.416 -20.284 -11.778 1.00 91.94 221 GLY A O 1
ATOM 1762 N N . SER A 1 222 ? 28.504 -19.331 -13.593 1.00 94.94 222 SER A N 1
ATOM 1763 C CA . SER A 1 222 ? 29.714 -18.585 -13.980 1.00 94.94 222 SER A CA 1
ATOM 1764 C C . SER A 1 222 ? 29.746 -17.173 -13.388 1.00 94.94 222 SER A C 1
ATOM 1766 O O . SER A 1 222 ? 28.712 -16.572 -13.100 1.00 94.94 222 SER A O 1
ATOM 1768 N N . TRP A 1 223 ? 30.954 -16.619 -13.248 1.00 95.06 223 TRP A N 1
ATOM 1769 C CA . TRP A 1 223 ? 31.139 -15.222 -12.849 1.00 95.06 223 TRP A CA 1
ATOM 1770 C C . TRP A 1 223 ? 30.558 -14.241 -13.872 1.00 95.06 223 TRP A C 1
ATOM 1772 O O . TRP A 1 223 ? 29.990 -13.229 -13.474 1.00 95.06 223 TRP A O 1
ATOM 1782 N N . ASP A 1 224 ? 30.645 -14.551 -15.166 1.00 94.94 224 ASP A N 1
ATOM 1783 C CA . ASP A 1 224 ? 30.108 -13.693 -16.227 1.00 94.94 224 ASP A CA 1
ATOM 1784 C C . ASP A 1 224 ? 28.586 -13.549 -16.101 1.00 94.94 224 ASP A C 1
ATOM 1786 O O . ASP A 1 224 ? 28.084 -12.428 -16.045 1.00 94.94 224 ASP A O 1
ATOM 1790 N N . ALA A 1 225 ? 27.867 -14.664 -15.917 1.00 93.38 225 ALA A N 1
ATOM 1791 C CA . ALA A 1 225 ? 26.415 -14.654 -15.708 1.00 93.38 225 ALA A CA 1
ATOM 1792 C C . ALA A 1 225 ? 25.998 -13.886 -14.440 1.00 93.38 225 ALA A C 1
ATOM 1794 O O . ALA A 1 225 ? 24.926 -13.288 -14.396 1.00 93.38 225 ALA A O 1
ATOM 1795 N N . PHE A 1 226 ? 26.841 -13.867 -13.403 1.00 92.75 226 PHE A N 1
ATOM 1796 C CA . PHE A 1 226 ? 26.604 -13.039 -12.219 1.00 92.75 226 PHE A CA 1
ATOM 1797 C C . PHE A 1 226 ? 26.771 -11.541 -12.514 1.00 92.75 226 PHE A C 1
ATOM 1799 O O . PHE A 1 226 ? 25.958 -10.728 -12.076 1.00 92.75 226 PHE A O 1
ATOM 1806 N N . PHE A 1 227 ? 27.797 -11.158 -13.278 1.00 94.38 227 PHE A N 1
ATOM 1807 C CA . PHE A 1 227 ? 28.022 -9.756 -13.642 1.00 94.38 227 PHE A CA 1
ATOM 1808 C C . PHE A 1 227 ? 27.025 -9.214 -14.675 1.00 94.38 227 PHE A C 1
ATOM 1810 O O . PHE A 1 227 ? 26.895 -7.991 -14.789 1.00 94.38 227 PHE A O 1
ATOM 1817 N N . GLU A 1 228 ? 26.306 -10.083 -15.388 1.00 93.38 228 GLU A N 1
ATOM 1818 C CA . GLU A 1 228 ? 25.186 -9.695 -16.253 1.00 93.38 228 GLU A CA 1
ATOM 1819 C C . GLU A 1 228 ? 24.037 -9.064 -15.453 1.00 93.38 228 GLU A C 1
ATOM 1821 O O . GLU A 1 228 ? 23.491 -8.059 -15.898 1.00 93.38 228 GLU A O 1
ATOM 1826 N N . ILE A 1 229 ? 23.753 -9.559 -14.240 1.00 94.38 229 ILE A N 1
ATOM 1827 C CA . ILE A 1 229 ? 22.659 -9.063 -13.381 1.00 94.38 229 ILE A CA 1
ATOM 1828 C C . ILE A 1 229 ? 23.111 -8.032 -12.327 1.00 94.38 229 ILE A C 1
ATOM 1830 O O . ILE A 1 229 ? 22.472 -7.818 -11.293 1.00 94.38 229 ILE A O 1
ATOM 1834 N N . LYS A 1 230 ? 24.273 -7.398 -12.534 1.00 94.19 230 LYS A N 1
ATOM 1835 C CA . LYS A 1 230 ? 24.847 -6.441 -11.568 1.00 94.19 230 LYS A CA 1
ATOM 1836 C C . LYS A 1 230 ? 23.928 -5.248 -11.295 1.00 94.19 230 LYS A C 1
ATOM 1838 O O . LYS A 1 230 ? 23.971 -4.682 -10.204 1.00 94.19 230 LYS A O 1
ATOM 1843 N N . LEU A 1 231 ? 23.134 -4.834 -12.284 1.00 95.12 231 LEU A N 1
ATOM 1844 C CA . LEU A 1 231 ? 22.275 -3.664 -12.157 1.00 95.12 231 LEU A CA 1
ATOM 1845 C C . LEU A 1 231 ? 21.086 -3.958 -11.243 1.00 95.12 231 LEU A C 1
ATOM 1847 O O . LEU A 1 231 ? 20.748 -3.126 -10.409 1.00 95.12 231 LEU A O 1
ATOM 1851 N N . GLU A 1 232 ? 20.503 -5.144 -11.350 1.00 96.12 232 GLU A N 1
ATOM 1852 C CA . GLU A 1 232 ? 19.419 -5.647 -10.515 1.00 96.12 232 GLU A CA 1
ATOM 1853 C C . GLU A 1 232 ? 19.826 -5.585 -9.041 1.00 96.12 232 GLU A C 1
ATOM 1855 O O . GLU A 1 232 ? 19.083 -5.043 -8.225 1.00 96.12 232 GLU A O 1
ATOM 1860 N N . PHE A 1 233 ? 21.052 -6.011 -8.710 1.00 95.75 233 PHE A N 1
ATOM 1861 C CA . PHE A 1 233 ? 21.605 -5.877 -7.359 1.00 95.75 233 PHE A CA 1
ATOM 1862 C C . PHE A 1 233 ? 21.809 -4.420 -6.919 1.00 95.75 233 PHE A C 1
ATOM 1864 O O . PHE A 1 233 ? 21.538 -4.091 -5.763 1.00 95.75 233 PHE A O 1
ATOM 1871 N N . ILE A 1 234 ? 22.280 -3.537 -7.807 1.00 96.12 234 ILE A N 1
ATOM 1872 C CA . ILE A 1 234 ? 22.486 -2.114 -7.485 1.00 96.12 234 ILE A CA 1
ATOM 1873 C C . ILE A 1 234 ? 21.143 -1.420 -7.227 1.00 96.12 234 ILE A C 1
ATOM 1875 O O . ILE A 1 234 ? 20.987 -0.747 -6.208 1.00 96.12 234 ILE A O 1
ATOM 1879 N N . VAL A 1 235 ? 20.162 -1.592 -8.117 1.00 97.31 235 VAL A N 1
ATOM 1880 C CA . VAL A 1 235 ? 18.830 -0.982 -7.979 1.00 97.31 235 VAL A CA 1
ATOM 1881 C C . VAL A 1 235 ? 18.103 -1.571 -6.767 1.00 97.31 235 VAL A C 1
ATOM 1883 O O . VAL A 1 235 ? 17.484 -0.815 -6.015 1.00 97.31 235 VAL A O 1
ATOM 1886 N N . TYR A 1 236 ? 18.256 -2.875 -6.497 1.00 97.38 236 TYR A N 1
ATOM 1887 C CA . TYR A 1 236 ? 17.824 -3.500 -5.242 1.00 97.38 236 TYR A CA 1
ATOM 1888 C C . TYR A 1 236 ? 18.437 -2.805 -4.021 1.00 97.38 236 TYR A C 1
ATOM 1890 O O . TYR A 1 236 ? 17.701 -2.397 -3.127 1.00 97.38 236 TYR A O 1
ATOM 1898 N N . ALA A 1 237 ? 19.761 -2.624 -3.982 1.00 97.69 237 ALA A N 1
ATOM 1899 C CA . ALA A 1 237 ? 20.440 -2.021 -2.836 1.00 97.69 237 ALA A CA 1
ATOM 1900 C C . ALA A 1 237 ? 19.979 -0.575 -2.589 1.00 97.69 237 ALA A C 1
ATOM 1902 O O . ALA A 1 237 ? 19.774 -0.177 -1.441 1.00 97.69 237 ALA A O 1
ATOM 1903 N N . VAL A 1 238 ? 19.752 0.201 -3.654 1.00 98.19 238 VAL A N 1
ATOM 1904 C CA . VAL A 1 238 ? 19.174 1.548 -3.534 1.00 98.19 238 VAL A CA 1
ATOM 1905 C C . VAL A 1 238 ? 17.740 1.478 -3.011 1.00 98.19 238 VAL A C 1
ATOM 1907 O O . VAL A 1 238 ? 17.401 2.220 -2.095 1.00 98.19 238 VAL A O 1
ATOM 1910 N N . SER A 1 239 ? 16.916 0.562 -3.520 1.00 98.38 239 SER A N 1
ATOM 1911 C CA . SER A 1 239 ? 15.520 0.393 -3.084 1.00 98.38 239 SER A CA 1
ATOM 1912 C C . SER A 1 239 ? 15.425 -0.050 -1.617 1.00 98.38 239 SER A C 1
ATOM 1914 O O . SER A 1 239 ? 14.616 0.480 -0.859 1.00 98.38 239 SER A O 1
ATOM 1916 N N . PHE A 1 240 ? 16.320 -0.943 -1.179 1.00 98.25 240 PHE A N 1
ATOM 1917 C CA . PHE A 1 240 ? 16.500 -1.297 0.230 1.00 98.25 240 PHE A CA 1
ATOM 1918 C C . PHE A 1 240 ? 16.790 -0.049 1.071 1.00 98.25 240 PHE A C 1
ATOM 1920 O O . PHE A 1 240 ? 16.142 0.164 2.094 1.00 98.25 240 PHE A O 1
ATOM 1927 N N . MET A 1 241 ? 17.726 0.800 0.629 1.00 98.00 241 MET A N 1
ATOM 1928 C CA . MET A 1 241 ? 18.073 2.037 1.337 1.00 98.00 241 MET A CA 1
ATOM 1929 C C . MET A 1 241 ? 16.916 3.037 1.374 1.00 98.00 241 MET A C 1
ATOM 1931 O O . MET A 1 241 ? 16.746 3.704 2.390 1.00 98.00 241 MET A O 1
ATOM 1935 N N . VAL A 1 242 ? 16.088 3.119 0.326 1.00 98.06 242 VAL A N 1
ATOM 1936 C CA . VAL A 1 242 ? 14.861 3.936 0.326 1.00 98.06 242 VAL A CA 1
ATOM 1937 C C . VAL A 1 242 ? 13.915 3.481 1.441 1.00 98.06 242 VAL A C 1
ATOM 1939 O O . VAL A 1 242 ? 13.527 4.291 2.287 1.00 98.06 242 VAL A O 1
ATOM 1942 N N . CYS A 1 243 ? 13.579 2.189 1.477 1.00 98.31 243 CYS A N 1
ATOM 1943 C CA . CYS A 1 243 ? 12.676 1.628 2.482 1.00 98.31 243 CYS A CA 1
ATOM 1944 C C . CYS A 1 243 ? 13.255 1.744 3.900 1.00 98.31 243 CYS A C 1
ATOM 1946 O O . CYS A 1 243 ? 12.555 2.171 4.819 1.00 98.31 243 CYS A O 1
ATOM 1948 N N . PHE A 1 244 ? 14.541 1.425 4.073 1.00 97.56 244 PHE A N 1
ATOM 1949 C CA . PHE A 1 244 ? 15.233 1.538 5.355 1.00 97.56 244 PHE A CA 1
ATOM 1950 C C . PHE A 1 244 ? 15.307 2.987 5.842 1.00 97.56 244 PHE A C 1
ATOM 1952 O O . PHE A 1 244 ? 15.077 3.240 7.020 1.00 97.56 244 PHE A O 1
ATOM 1959 N N . ASN A 1 245 ? 15.572 3.953 4.957 1.00 97.00 245 ASN A N 1
ATOM 1960 C CA . ASN A 1 245 ? 15.603 5.366 5.324 1.00 97.00 245 ASN A CA 1
ATOM 1961 C C . ASN A 1 245 ? 14.233 5.852 5.814 1.00 97.00 245 ASN A C 1
ATOM 1963 O O . ASN A 1 245 ? 14.156 6.534 6.835 1.00 97.00 245 ASN A O 1
ATOM 1967 N N . PHE A 1 246 ? 13.152 5.473 5.122 1.00 97.56 246 PHE A N 1
ATOM 1968 C CA . PHE A 1 246 ? 11.798 5.793 5.573 1.00 97.56 246 PHE A CA 1
ATOM 1969 C C . PHE A 1 246 ? 11.496 5.161 6.937 1.00 97.56 246 PHE A C 1
ATOM 1971 O O . PHE A 1 246 ? 10.994 5.850 7.827 1.00 97.56 246 PHE A O 1
ATOM 1978 N N . TRP A 1 247 ? 11.827 3.879 7.121 1.00 97.62 247 TRP A N 1
ATOM 1979 C CA . TRP A 1 247 ? 11.661 3.194 8.402 1.00 97.62 247 TRP A CA 1
ATOM 1980 C C . TRP A 1 247 ? 12.449 3.881 9.519 1.00 97.62 247 TRP A C 1
ATOM 1982 O O . TRP A 1 247 ? 11.870 4.239 10.537 1.00 97.62 247 TRP A O 1
ATOM 1992 N N . ASN A 1 248 ? 13.740 4.144 9.306 1.00 96.00 248 ASN A N 1
ATOM 1993 C CA . ASN A 1 248 ? 14.620 4.749 10.301 1.00 96.00 248 ASN A CA 1
ATOM 1994 C C . ASN A 1 248 ? 14.136 6.147 10.712 1.00 96.00 248 ASN A C 1
ATOM 1996 O O . ASN A 1 248 ? 14.094 6.464 11.901 1.00 96.00 248 ASN A O 1
ATOM 2000 N N . TYR A 1 249 ? 13.711 6.960 9.738 1.00 94.19 249 TYR A N 1
ATOM 2001 C CA . TYR A 1 249 ? 13.122 8.272 9.995 1.00 94.19 249 TYR A CA 1
ATOM 2002 C C . TYR A 1 249 ? 11.860 8.170 10.865 1.00 94.19 249 TYR A C 1
ATOM 2004 O O . TYR A 1 249 ? 11.750 8.867 11.871 1.00 94.19 249 TYR A O 1
ATOM 2012 N N . ASN A 1 250 ? 10.931 7.269 10.528 1.00 94.44 250 ASN A N 1
ATOM 2013 C CA . ASN A 1 250 ? 9.700 7.095 11.300 1.00 94.44 250 ASN A CA 1
ATOM 2014 C C . ASN A 1 250 ? 9.960 6.491 12.687 1.00 94.44 250 ASN A C 1
ATOM 2016 O O . ASN A 1 250 ? 9.419 7.002 13.658 1.00 94.44 250 ASN A O 1
ATOM 2020 N N . ASN A 1 251 ? 10.814 5.474 12.804 1.00 93.75 251 ASN A N 1
ATOM 2021 C CA . ASN A 1 251 ? 11.183 4.855 14.081 1.00 93.75 251 ASN A CA 1
ATOM 2022 C C . ASN A 1 251 ? 11.782 5.886 15.055 1.00 93.75 251 ASN A C 1
ATOM 2024 O O . ASN A 1 251 ? 11.423 5.926 16.230 1.00 93.75 251 ASN A O 1
ATOM 2028 N N . HIS A 1 252 ? 12.645 6.781 14.560 1.00 92.25 252 HIS A N 1
ATOM 2029 C CA . HIS A 1 252 ? 13.162 7.877 15.378 1.00 92.25 252 HIS A CA 1
ATOM 2030 C C . HIS A 1 252 ? 12.049 8.837 15.825 1.00 92.25 252 HIS A C 1
ATOM 2032 O O . HIS A 1 252 ? 11.966 9.165 17.007 1.00 92.25 252 HIS A O 1
ATOM 2038 N N . LEU A 1 253 ? 11.162 9.255 14.916 1.00 92.50 253 LEU A N 1
ATOM 2039 C CA . LEU A 1 253 ? 10.052 10.145 15.266 1.00 92.50 253 LEU A CA 1
ATOM 2040 C C . LEU A 1 253 ? 9.093 9.510 16.276 1.00 92.50 253 LEU A C 1
ATOM 2042 O O . LEU A 1 253 ? 8.745 10.151 17.266 1.00 92.50 253 LEU A O 1
ATOM 2046 N N . PHE A 1 254 ? 8.696 8.256 16.069 1.00 92.38 254 PHE A N 1
ATOM 2047 C CA . PHE A 1 254 ? 7.781 7.555 16.965 1.00 92.38 254 PHE A CA 1
ATOM 2048 C C . PHE A 1 254 ? 8.374 7.293 18.351 1.00 92.38 254 PHE A C 1
ATOM 2050 O O . PHE A 1 254 ? 7.631 7.310 19.324 1.00 92.38 254 PHE A O 1
ATOM 2057 N N . SER A 1 255 ? 9.704 7.226 18.482 1.00 91.56 255 SER A N 1
ATOM 2058 C CA . SER A 1 255 ? 10.357 7.204 19.800 1.00 91.56 255 SER A CA 1
ATOM 2059 C C . SER A 1 255 ? 10.151 8.487 20.629 1.00 91.56 255 SER A C 1
ATOM 2061 O O . SER A 1 255 ? 10.363 8.478 21.842 1.00 91.56 255 SER A O 1
ATOM 2063 N N . ILE A 1 256 ? 9.752 9.593 19.984 1.00 92.62 256 ILE A N 1
ATOM 2064 C CA . ILE A 1 256 ? 9.536 10.911 20.602 1.00 92.62 256 ILE A CA 1
ATOM 2065 C C . ILE A 1 256 ? 8.037 11.228 20.733 1.00 92.62 256 ILE A C 1
ATOM 2067 O O . ILE A 1 256 ? 7.636 11.930 21.662 1.00 92.62 256 ILE A O 1
ATOM 2071 N N . VAL A 1 257 ? 7.208 10.765 19.794 1.00 91.44 257 VAL A N 1
ATOM 2072 C CA . VAL A 1 257 ? 5.767 11.063 19.720 1.00 91.44 257 VAL A CA 1
ATOM 2073 C C . VAL A 1 257 ? 5.009 10.362 20.849 1.00 91.44 257 VAL A C 1
ATOM 2075 O O . VAL A 1 257 ? 5.098 9.151 20.993 1.00 91.44 257 VAL A O 1
ATOM 2078 N N . ASN A 1 258 ? 4.180 11.095 21.604 1.00 86.94 258 ASN A N 1
ATOM 2079 C CA . ASN A 1 258 ? 3.326 10.470 22.625 1.00 86.94 258 ASN A CA 1
ATOM 2080 C C . ASN A 1 258 ? 1.946 10.077 22.085 1.00 86.94 258 ASN A C 1
ATOM 2082 O O . ASN A 1 258 ? 1.285 9.200 22.641 1.00 86.94 258 ASN A O 1
ATOM 2086 N N . LYS A 1 259 ? 1.457 10.804 21.071 1.00 84.94 259 LYS A N 1
ATOM 2087 C CA . LYS A 1 259 ? 0.090 10.684 20.552 1.00 84.94 259 LYS A CA 1
ATOM 2088 C C . LYS A 1 259 ? 0.032 10.930 19.053 1.00 84.94 259 LYS A C 1
ATOM 2090 O O . LYS A 1 259 ? 0.629 11.874 18.534 1.00 84.94 259 LYS A O 1
ATOM 2095 N N . VAL A 1 260 ? -0.789 10.130 18.384 1.00 89.00 260 VAL A N 1
ATOM 2096 C CA . VAL A 1 260 ? -1.135 10.289 16.970 1.00 89.00 260 VAL A CA 1
ATOM 2097 C C . VAL A 1 260 ? -2.637 10.410 16.798 1.00 89.00 260 VAL A C 1
ATOM 2099 O O . VAL A 1 260 ? -3.406 9.856 17.580 1.00 89.00 260 VAL A O 1
ATOM 2102 N N . ASN A 1 261 ? -3.044 11.110 15.741 1.00 88.38 261 ASN A N 1
ATOM 2103 C CA . ASN A 1 261 ? -4.437 11.181 15.317 1.00 88.38 261 ASN A CA 1
ATOM 2104 C C . ASN A 1 261 ? -4.654 10.491 13.959 1.00 88.38 261 ASN A C 1
ATOM 2106 O O . ASN A 1 261 ? -3.691 10.094 13.295 1.00 88.38 261 ASN A O 1
ATOM 2110 N N . ALA A 1 262 ? -5.905 10.384 13.493 1.00 88.94 262 ALA A N 1
ATOM 2111 C CA . ALA A 1 262 ? -6.199 9.744 12.211 1.00 88.94 262 ALA A CA 1
ATOM 2112 C C . ALA A 1 262 ? -5.492 10.423 11.043 1.00 88.94 262 ALA A C 1
ATOM 2114 O O . ALA A 1 262 ? -5.126 9.757 10.079 1.00 88.94 262 ALA A O 1
ATOM 2115 N N . ARG A 1 263 ? -5.286 11.744 11.105 1.00 91.44 263 ARG A N 1
ATOM 2116 C CA . ARG A 1 263 ? -4.620 12.476 10.026 1.00 91.44 263 ARG A CA 1
ATOM 2117 C C . ARG A 1 263 ? -3.208 11.939 9.797 1.00 91.44 263 ARG A C 1
ATOM 2119 O O . ARG A 1 263 ? -2.864 11.679 8.648 1.00 91.44 263 ARG A O 1
ATOM 2126 N N . VAL A 1 264 ? -2.441 11.728 10.868 1.00 93.62 264 VAL A N 1
ATOM 2127 C CA . VAL A 1 264 ? -1.105 11.110 10.814 1.00 93.62 264 VAL A CA 1
ATOM 2128 C C . VAL A 1 264 ? -1.191 9.691 10.246 1.00 93.62 264 VAL A C 1
ATOM 2130 O O . VAL A 1 264 ? -0.482 9.370 9.292 1.00 93.62 264 VAL A O 1
ATOM 2133 N N . ILE A 1 265 ? -2.115 8.870 10.761 1.00 93.69 265 ILE A N 1
ATOM 2134 C CA . ILE A 1 265 ? -2.281 7.476 10.319 1.00 93.69 265 ILE A CA 1
ATOM 2135 C C . ILE A 1 265 ? -2.586 7.397 8.817 1.00 93.69 265 ILE A C 1
ATOM 2137 O O . ILE A 1 265 ? -1.982 6.600 8.104 1.00 93.69 265 ILE A O 1
ATOM 2141 N N . TRP A 1 266 ? -3.475 8.251 8.306 1.00 94.38 266 TRP A N 1
ATOM 2142 C CA . TRP A 1 266 ? -3.838 8.273 6.889 1.00 94.38 266 TRP A CA 1
ATOM 2143 C C . TRP A 1 266 ? -2.733 8.824 5.985 1.00 94.38 266 TRP A C 1
ATOM 2145 O O . TRP A 1 266 ? -2.578 8.323 4.874 1.00 94.38 266 TRP A O 1
ATOM 2155 N N . ILE A 1 267 ? -1.963 9.826 6.428 1.00 96.19 267 ILE A N 1
ATOM 2156 C CA . ILE A 1 267 ? -0.811 10.326 5.657 1.00 96.19 267 ILE A CA 1
ATOM 2157 C C . ILE A 1 267 ? 0.237 9.220 5.510 1.00 96.19 267 ILE A C 1
ATOM 2159 O O . ILE A 1 267 ? 0.706 8.961 4.403 1.00 96.19 267 ILE A O 1
ATOM 2163 N N . ILE A 1 268 ? 0.552 8.521 6.600 1.00 96.62 268 ILE A N 1
ATOM 2164 C CA . ILE A 1 268 ? 1.462 7.375 6.561 1.00 96.62 268 ILE A CA 1
ATOM 2165 C C . ILE A 1 268 ? 0.856 6.220 5.763 1.00 96.62 268 ILE A C 1
ATOM 2167 O O . ILE A 1 268 ? 1.575 5.584 5.009 1.00 96.62 268 ILE A O 1
ATOM 2171 N N . GLY A 1 269 ? -0.454 5.975 5.835 1.00 97.19 269 GLY A N 1
ATOM 2172 C CA . GLY A 1 269 ? -1.128 4.990 4.985 1.00 97.19 269 GLY A CA 1
ATOM 2173 C C . GLY A 1 269 ? -0.905 5.243 3.489 1.00 97.19 269 GLY A C 1
ATOM 2174 O O . GLY A 1 269 ? -0.646 4.306 2.736 1.00 97.19 269 GLY A O 1
ATOM 2175 N N . VAL A 1 270 ? -0.919 6.512 3.062 1.00 98.19 270 VAL A N 1
ATOM 2176 C CA . VAL A 1 270 ? -0.544 6.900 1.690 1.00 98.19 270 VAL A CA 1
ATOM 2177 C C . VAL A 1 270 ? 0.941 6.641 1.427 1.00 98.19 270 VAL A C 1
ATOM 2179 O O . VAL A 1 270 ? 1.281 6.114 0.372 1.00 98.19 270 VAL A O 1
ATOM 2182 N N . ALA A 1 271 ? 1.826 6.953 2.376 1.00 98.38 271 ALA A N 1
ATOM 2183 C CA . ALA A 1 271 ? 3.251 6.648 2.247 1.00 98.38 271 ALA A CA 1
ATOM 2184 C C . ALA A 1 271 ? 3.514 5.136 2.109 1.00 98.38 271 ALA A C 1
ATOM 2186 O O . ALA A 1 271 ? 4.316 4.727 1.278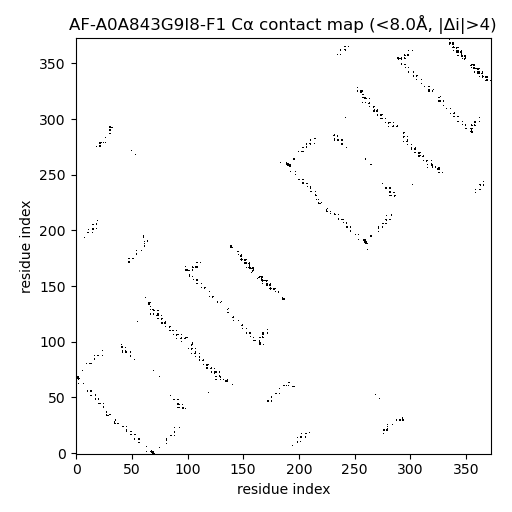 1.00 98.38 271 ALA A O 1
ATOM 2187 N N . LEU A 1 272 ? 2.800 4.301 2.871 1.00 98.50 272 LEU A N 1
ATOM 2188 C CA . LEU A 1 272 ? 2.879 2.840 2.802 1.00 98.50 272 LEU A CA 1
ATOM 2189 C C . LEU A 1 272 ? 2.371 2.306 1.458 1.00 98.50 272 LEU A C 1
ATOM 2191 O O . LEU A 1 272 ? 2.967 1.374 0.926 1.00 98.50 272 LEU A O 1
ATOM 2195 N N . PHE A 1 273 ? 1.322 2.910 0.888 1.00 98.56 273 PHE A N 1
ATOM 2196 C CA . PHE A 1 273 ? 0.862 2.589 -0.466 1.00 98.56 273 PHE A CA 1
ATOM 2197 C C . PHE A 1 273 ? 1.956 2.855 -1.507 1.00 98.56 273 PHE A C 1
ATOM 2199 O O . PHE A 1 273 ? 2.260 1.976 -2.310 1.00 98.56 273 PHE A O 1
ATOM 2206 N N . LEU A 1 274 ? 2.587 4.031 -1.454 1.00 98.62 274 LEU A N 1
ATOM 2207 C CA . LEU A 1 274 ? 3.692 4.388 -2.352 1.00 98.62 274 LEU A CA 1
ATOM 2208 C C . LEU A 1 274 ? 4.883 3.435 -2.170 1.00 98.62 274 LEU A C 1
ATOM 2210 O O . LEU A 1 274 ? 5.310 2.784 -3.116 1.00 98.62 274 LEU A O 1
ATOM 2214 N N . LEU A 1 275 ? 5.327 3.218 -0.927 1.00 98.50 275 LEU A N 1
ATOM 2215 C CA . LEU A 1 275 ? 6.398 2.266 -0.608 1.00 98.50 275 LEU A CA 1
ATOM 2216 C C . LEU A 1 275 ? 6.104 0.853 -1.114 1.00 98.50 275 LEU A C 1
ATOM 2218 O O . LEU A 1 275 ? 7.015 0.151 -1.549 1.00 98.50 275 LEU A O 1
ATOM 2222 N N . SER A 1 276 ? 4.843 0.422 -1.082 1.00 98.06 276 SER A N 1
ATOM 2223 C CA . SER A 1 276 ? 4.471 -0.902 -1.576 1.00 98.06 276 SER A CA 1
ATOM 2224 C C . SER A 1 276 ? 4.563 -1.052 -3.099 1.00 98.06 276 SER A C 1
ATOM 2226 O O . SER A 1 276 ? 4.554 -2.185 -3.572 1.00 98.06 276 SER A O 1
ATOM 2228 N N . LEU A 1 277 ? 4.732 0.039 -3.861 1.00 98.38 277 LEU A N 1
ATOM 2229 C CA . LEU A 1 277 ? 5.030 0.021 -5.300 1.00 98.38 277 LEU A CA 1
ATOM 2230 C C . LEU A 1 277 ? 6.532 -0.070 -5.610 1.00 98.38 277 LEU A C 1
ATOM 2232 O O . LEU A 1 277 ? 6.887 -0.397 -6.746 1.00 98.38 277 LEU A O 1
ATOM 2236 N N . ILE A 1 278 ? 7.410 0.165 -4.627 1.00 98.25 278 ILE A N 1
ATOM 2237 C CA . ILE A 1 278 ? 8.867 0.127 -4.817 1.00 98.25 278 ILE A CA 1
ATOM 2238 C C . ILE A 1 278 ? 9.331 -1.175 -5.480 1.00 98.25 278 ILE A C 1
ATOM 2240 O O . ILE A 1 278 ? 10.028 -1.059 -6.483 1.00 98.25 278 ILE A O 1
ATOM 2244 N N . PRO A 1 279 ? 8.917 -2.392 -5.057 1.00 98.38 279 PRO A N 1
ATOM 2245 C CA . PRO A 1 279 ? 9.398 -3.613 -5.703 1.00 98.38 279 PRO A CA 1
ATOM 2246 C C . PRO A 1 279 ? 9.090 -3.673 -7.202 1.00 98.38 279 PRO A C 1
ATOM 2248 O O . PRO A 1 279 ? 9.946 -4.035 -8.007 1.00 98.38 279 PRO A O 1
ATOM 2251 N N . TYR A 1 280 ? 7.888 -3.244 -7.591 1.00 98.12 280 TYR A N 1
ATOM 2252 C CA . TYR A 1 280 ? 7.489 -3.174 -8.993 1.00 98.12 280 TYR A CA 1
ATOM 2253 C C . TYR A 1 280 ? 8.361 -2.184 -9.784 1.00 98.12 280 TYR A C 1
ATOM 2255 O O . TYR A 1 280 ? 8.786 -2.488 -10.903 1.00 98.12 280 TYR A O 1
ATOM 2263 N N . LEU A 1 281 ? 8.647 -1.011 -9.207 1.00 98.38 281 LEU A N 1
ATOM 2264 C CA . LEU A 1 281 ? 9.462 0.030 -9.839 1.00 98.38 281 LEU A CA 1
ATOM 2265 C C . LEU A 1 281 ? 10.951 -0.346 -9.894 1.00 98.38 281 LEU A C 1
ATOM 2267 O O . LEU A 1 281 ? 11.602 -0.039 -10.892 1.00 98.38 281 LEU A O 1
ATOM 2271 N N . THR A 1 282 ? 11.477 -1.050 -8.885 1.00 98.12 282 THR A N 1
ATOM 2272 C CA . THR A 1 282 ? 12.842 -1.604 -8.869 1.00 98.12 282 THR A CA 1
ATOM 2273 C C . THR A 1 282 ? 13.064 -2.491 -10.092 1.00 98.12 282 THR A C 1
ATOM 2275 O O . THR A 1 282 ? 14.000 -2.253 -10.856 1.00 98.12 282 THR A O 1
ATOM 2278 N N . VAL A 1 283 ? 12.167 -3.459 -10.316 1.00 97.88 283 VAL A N 1
ATOM 2279 C CA . VAL A 1 283 ? 12.223 -4.369 -11.473 1.00 97.88 283 VAL A CA 1
ATOM 2280 C C . VAL A 1 283 ? 12.059 -3.607 -12.785 1.00 97.88 283 VAL A C 1
ATOM 2282 O O . VAL A 1 283 ? 12.753 -3.875 -13.768 1.00 97.88 283 VAL A O 1
ATOM 2285 N N . PHE A 1 284 ? 11.148 -2.629 -12.818 1.00 98.06 284 PHE A N 1
ATOM 2286 C CA . PHE A 1 284 ? 10.882 -1.884 -14.043 1.00 98.06 284 PHE A CA 1
ATOM 2287 C C . PHE A 1 284 ? 12.116 -1.111 -14.519 1.00 98.06 284 PHE A C 1
ATOM 2289 O O . PHE A 1 284 ? 12.422 -1.114 -15.714 1.00 98.06 284 PHE A O 1
ATOM 2296 N N . VAL A 1 285 ? 12.842 -0.487 -13.587 1.00 97.81 285 VAL A N 1
ATOM 2297 C CA . VAL A 1 285 ? 14.095 0.219 -13.868 1.00 97.81 285 VAL A CA 1
ATOM 2298 C C . VAL A 1 285 ? 15.213 -0.746 -14.245 1.00 97.81 285 VAL A C 1
ATOM 2300 O O . VAL A 1 285 ? 15.900 -0.498 -15.235 1.00 97.81 285 VAL A O 1
ATOM 2303 N N . SER A 1 286 ? 15.398 -1.841 -13.500 1.00 96.75 286 SER A N 1
ATOM 2304 C CA . SER A 1 286 ? 16.519 -2.759 -13.734 1.00 96.75 286 SER A CA 1
ATOM 2305 C C . SER A 1 286 ? 16.449 -3.445 -15.099 1.00 96.75 286 SER A C 1
ATOM 2307 O O . SER A 1 286 ? 17.481 -3.618 -15.737 1.00 96.75 286 SER A O 1
ATOM 2309 N N . PHE A 1 287 ? 15.247 -3.760 -15.592 1.00 95.56 287 PHE A N 1
ATOM 2310 C CA . PHE A 1 287 ? 15.058 -4.336 -16.930 1.00 95.56 287 PHE A CA 1
ATOM 2311 C C . PHE A 1 287 ? 15.024 -3.307 -18.065 1.00 95.56 287 PHE A C 1
ATOM 2313 O O . PHE A 1 287 ? 15.021 -3.691 -19.233 1.00 95.56 287 PHE A O 1
ATOM 2320 N N . ASN A 1 288 ? 14.994 -2.008 -17.757 1.00 97.06 288 ASN A N 1
ATOM 2321 C CA . ASN A 1 288 ? 14.933 -0.943 -18.761 1.00 97.06 288 ASN A CA 1
ATOM 2322 C C . ASN A 1 288 ? 15.911 0.210 -18.441 1.00 97.06 288 ASN A C 1
ATOM 2324 O O . ASN A 1 288 ? 15.482 1.369 -18.394 1.00 97.06 288 ASN A O 1
ATOM 2328 N N . PRO A 1 289 ? 17.217 -0.068 -18.243 1.00 96.25 289 PRO A N 1
ATOM 2329 C CA . PRO A 1 289 ? 18.193 0.928 -17.788 1.00 96.25 289 PRO A CA 1
ATOM 2330 C C . PRO A 1 289 ? 18.360 2.120 -18.720 1.00 96.25 289 PRO A C 1
ATOM 2332 O O . PRO A 1 289 ? 18.637 3.226 -18.264 1.00 96.25 289 PRO A O 1
ATOM 2335 N N . ASP A 1 290 ? 18.196 1.896 -20.022 1.00 96.25 290 ASP A N 1
ATOM 2336 C CA . ASP A 1 290 ? 18.415 2.914 -21.049 1.00 96.25 290 ASP A CA 1
ATOM 2337 C C . ASP A 1 290 ? 17.163 3.757 -21.323 1.00 96.25 290 ASP A C 1
ATOM 2339 O O . ASP A 1 290 ? 17.202 4.708 -22.104 1.00 96.25 290 ASP A O 1
ATOM 2343 N N . SER A 1 291 ? 16.036 3.440 -20.676 1.00 97.25 291 SER A N 1
ATOM 2344 C CA . SER A 1 291 ? 14.817 4.235 -20.782 1.00 97.25 291 SER A CA 1
ATOM 2345 C C . SER A 1 291 ? 14.694 5.205 -19.612 1.00 97.25 291 SER A C 1
ATOM 2347 O O . SER A 1 291 ? 14.747 4.828 -18.440 1.00 97.25 291 SER A O 1
ATOM 2349 N N . PHE A 1 292 ? 14.452 6.477 -19.930 1.00 98.19 292 PHE A N 1
ATOM 2350 C CA . PHE A 1 292 ? 14.184 7.506 -18.926 1.00 98.19 292 PHE A CA 1
ATOM 2351 C C . PHE A 1 292 ? 12.902 7.236 -18.135 1.00 98.19 292 PHE A C 1
ATOM 2353 O O . PHE A 1 292 ? 12.861 7.466 -16.931 1.00 98.19 292 PHE A O 1
ATOM 2360 N N . PHE A 1 293 ? 11.851 6.748 -18.794 1.00 98.19 293 PHE A N 1
ATOM 2361 C CA . PHE A 1 293 ? 10.514 6.699 -18.204 1.00 98.19 293 PHE A CA 1
ATOM 2362 C C . PHE A 1 293 ? 10.405 5.807 -16.943 1.00 98.19 293 PHE A C 1
ATOM 2364 O O . PHE A 1 293 ? 9.852 6.281 -15.949 1.00 98.19 293 PHE A O 1
ATOM 2371 N N . PRO A 1 294 ? 10.967 4.582 -16.902 1.00 98.25 294 PRO A N 1
ATOM 2372 C CA . PRO A 1 294 ? 11.050 3.779 -15.679 1.00 98.25 294 PRO A CA 1
ATOM 2373 C C . PRO A 1 294 ? 11.801 4.492 -14.550 1.00 98.25 294 PRO A C 1
ATOM 2375 O O . PRO A 1 294 ? 11.294 4.586 -13.433 1.00 98.25 294 PRO A O 1
ATOM 2378 N N . SER A 1 295 ? 12.978 5.050 -14.856 1.00 98.31 295 SER A N 1
ATOM 2379 C CA . SER A 1 295 ? 13.806 5.775 -13.881 1.00 98.31 295 SER A CA 1
ATOM 2380 C C . SER A 1 295 ? 13.077 7.002 -13.329 1.00 98.31 295 SER A C 1
ATOM 2382 O O . SER A 1 295 ? 13.128 7.272 -12.131 1.00 98.31 295 SER A O 1
ATOM 2384 N N . PHE A 1 296 ? 12.334 7.711 -14.183 1.00 98.56 296 PHE A N 1
ATOM 2385 C CA . PHE A 1 296 ? 11.470 8.819 -13.794 1.00 98.56 296 PHE A CA 1
ATOM 2386 C C . PHE A 1 296 ? 10.360 8.383 -12.835 1.00 98.56 296 PHE A C 1
ATOM 2388 O O . PHE A 1 296 ? 10.188 9.033 -11.809 1.00 98.56 296 PHE A O 1
ATOM 2395 N N . LEU A 1 297 ? 9.628 7.299 -13.123 1.00 98.50 297 LEU A N 1
ATOM 2396 C CA . LEU A 1 297 ? 8.571 6.812 -12.226 1.00 98.50 297 LEU A CA 1
ATOM 2397 C C . LEU A 1 297 ? 9.126 6.376 -10.867 1.00 98.50 297 LEU A C 1
ATOM 2399 O O . LEU A 1 297 ? 8.525 6.699 -9.847 1.00 98.50 297 LEU A O 1
ATOM 2403 N N . TYR A 1 298 ? 10.285 5.713 -10.848 1.00 98.69 298 TYR A N 1
ATOM 2404 C CA . TYR A 1 298 ? 10.985 5.361 -9.611 1.00 98.69 298 TYR A CA 1
ATOM 2405 C C . TYR A 1 298 ? 11.338 6.607 -8.783 1.00 98.69 298 TYR A C 1
ATOM 2407 O O . TYR A 1 298 ? 11.017 6.691 -7.599 1.00 98.69 298 TYR A O 1
ATOM 2415 N N . GLY A 1 299 ? 11.951 7.616 -9.412 1.00 98.56 299 GLY A N 1
ATOM 2416 C CA . GLY A 1 299 ? 12.266 8.875 -8.734 1.00 98.56 299 GLY A CA 1
ATOM 2417 C C . GLY A 1 299 ? 11.024 9.657 -8.303 1.00 98.56 299 GLY A C 1
ATOM 2418 O O . GLY A 1 299 ? 11.041 10.308 -7.262 1.00 98.56 299 GLY A O 1
ATOM 2419 N N . LEU A 1 300 ? 9.942 9.601 -9.086 1.00 98.62 300 LEU A N 1
ATOM 2420 C CA . LEU A 1 300 ? 8.681 10.266 -8.772 1.00 98.62 300 LEU A CA 1
ATOM 2421 C C . LEU A 1 300 ? 8.044 9.649 -7.529 1.00 98.62 300 LEU A C 1
ATOM 2423 O O . LEU A 1 300 ? 7.650 10.391 -6.636 1.00 98.62 300 LEU A O 1
ATOM 2427 N N . ASP A 1 301 ? 7.991 8.320 -7.448 1.00 98.62 301 ASP A N 1
ATOM 2428 C CA . ASP A 1 301 ? 7.491 7.611 -6.270 1.00 98.62 301 ASP A CA 1
ATOM 2429 C C . ASP A 1 301 ? 8.302 7.968 -5.015 1.00 98.62 301 ASP A C 1
ATOM 2431 O O . ASP A 1 301 ? 7.736 8.384 -4.003 1.00 98.62 301 ASP A O 1
ATOM 2435 N N . PHE A 1 302 ? 9.636 7.975 -5.123 1.00 98.56 302 PHE A N 1
ATOM 2436 C CA . PHE A 1 302 ? 10.516 8.439 -4.051 1.00 98.56 302 PHE A CA 1
ATOM 2437 C C . PHE A 1 302 ? 10.201 9.878 -3.602 1.00 98.56 302 PHE A C 1
ATOM 2439 O O . PHE A 1 302 ? 10.087 10.149 -2.405 1.00 98.56 302 PHE A O 1
ATOM 2446 N N . VAL A 1 303 ? 10.029 10.812 -4.544 1.00 98.56 303 VAL A N 1
ATOM 2447 C CA . VAL A 1 303 ? 9.665 12.205 -4.231 1.00 98.56 303 VAL A CA 1
ATOM 2448 C C . VAL A 1 303 ? 8.301 12.277 -3.548 1.00 98.56 303 VAL A C 1
ATOM 2450 O O . VAL A 1 303 ? 8.148 13.044 -2.597 1.00 98.56 303 VAL A O 1
ATOM 2453 N N . LEU A 1 304 ? 7.323 11.478 -3.982 1.00 98.56 304 LEU A N 1
ATOM 2454 C CA . LEU A 1 304 ? 6.007 11.415 -3.347 1.00 98.56 304 LEU A CA 1
ATOM 2455 C C . LEU A 1 304 ? 6.106 10.888 -1.910 1.00 98.56 304 LEU A C 1
ATOM 2457 O O . LEU A 1 304 ? 5.491 11.477 -1.022 1.00 98.56 304 LEU A O 1
ATOM 2461 N N . ILE A 1 305 ? 6.931 9.870 -1.646 1.00 98.25 305 ILE A N 1
ATOM 2462 C CA . ILE A 1 305 ? 7.198 9.374 -0.286 1.00 98.25 305 ILE A CA 1
ATOM 2463 C C . ILE A 1 305 ? 7.783 10.498 0.583 1.00 98.25 305 ILE A C 1
ATOM 2465 O O . ILE A 1 305 ? 7.238 10.799 1.647 1.00 98.25 305 ILE A O 1
ATOM 2469 N N . VAL A 1 306 ? 8.824 11.199 0.121 1.00 97.44 306 VAL A N 1
ATOM 2470 C CA . VAL A 1 306 ? 9.415 12.325 0.874 1.00 97.44 306 VAL A CA 1
ATOM 2471 C C . VAL A 1 306 ? 8.400 13.457 1.088 1.00 97.44 306 VAL A C 1
ATOM 2473 O O . VAL A 1 306 ? 8.332 14.049 2.168 1.00 97.44 306 VAL A O 1
ATOM 2476 N N . PHE A 1 307 ? 7.560 13.736 0.091 1.00 96.31 307 PHE A N 1
ATOM 2477 C CA . PHE A 1 307 ? 6.502 14.736 0.192 1.00 96.31 307 PHE A CA 1
ATOM 2478 C C . PHE A 1 307 ? 5.440 14.357 1.233 1.00 96.31 307 PHE A C 1
ATOM 2480 O O . PHE A 1 307 ? 4.999 15.221 1.995 1.00 96.31 307 PHE A O 1
ATOM 2487 N N . THR A 1 308 ? 5.066 13.076 1.341 1.00 97.06 308 THR A N 1
ATOM 2488 C CA . THR A 1 308 ? 4.180 12.622 2.425 1.00 97.06 308 THR A CA 1
ATOM 2489 C C . THR A 1 308 ? 4.811 12.829 3.801 1.00 97.06 308 THR A C 1
ATOM 2491 O O . THR A 1 308 ? 4.115 13.307 4.696 1.00 97.06 308 THR A O 1
ATOM 2494 N N . SER A 1 309 ? 6.121 12.599 3.961 1.00 95.56 309 SER A N 1
ATOM 2495 C CA . SER A 1 309 ? 6.839 12.892 5.211 1.00 95.56 309 SER A CA 1
ATOM 2496 C C . SER A 1 309 ? 6.809 14.383 5.564 1.00 95.56 309 SER A C 1
ATOM 2498 O O . SER A 1 309 ? 6.534 14.726 6.711 1.00 95.56 309 SER A O 1
ATOM 2500 N N . LEU A 1 310 ? 6.981 15.280 4.583 1.00 94.81 310 LEU A N 1
ATOM 2501 C CA . LEU A 1 310 ? 6.861 16.734 4.785 1.00 94.81 310 LEU A CA 1
ATOM 2502 C C . LEU A 1 310 ? 5.458 17.154 5.253 1.00 94.81 310 LEU A C 1
ATOM 2504 O O . LEU A 1 310 ? 5.317 18.006 6.132 1.00 94.81 310 LEU A O 1
ATOM 2508 N N . ILE A 1 311 ? 4.405 16.563 4.680 1.00 95.38 311 ILE A N 1
ATOM 2509 C CA . ILE A 1 311 ? 3.027 16.803 5.136 1.00 95.38 311 ILE A CA 1
ATOM 2510 C C . ILE A 1 311 ? 2.841 16.242 6.553 1.00 95.38 311 ILE A C 1
ATOM 2512 O O . ILE A 1 311 ? 2.192 16.879 7.392 1.00 95.38 311 ILE A O 1
ATOM 2516 N N . ASN A 1 312 ? 3.423 15.073 6.828 1.00 95.44 312 ASN A N 1
ATOM 2517 C CA . ASN A 1 312 ? 3.312 14.401 8.115 1.00 95.44 312 ASN A CA 1
ATOM 2518 C C . ASN A 1 312 ? 3.978 15.192 9.247 1.00 95.44 312 ASN A C 1
ATOM 2520 O O . ASN A 1 312 ? 3.419 15.232 10.337 1.00 95.44 312 ASN A O 1
ATOM 2524 N N . THR A 1 313 ? 5.082 15.906 8.985 1.00 93.81 313 THR A N 1
ATOM 2525 C CA . THR A 1 313 ? 5.717 16.834 9.941 1.00 93.81 313 THR A CA 1
ATOM 2526 C C . THR A 1 313 ? 4.682 17.759 10.580 1.00 93.81 313 THR A C 1
ATOM 2528 O O . THR A 1 313 ? 4.604 17.876 11.802 1.00 93.81 313 THR A O 1
ATOM 2531 N N . LYS A 1 314 ? 3.839 18.404 9.763 1.00 91.81 314 LYS A N 1
ATOM 2532 C CA . LYS A 1 314 ? 2.808 19.314 10.274 1.00 91.81 314 LYS A CA 1
ATOM 2533 C C . LYS A 1 314 ? 1.722 18.565 11.046 1.00 91.81 314 LYS A C 1
ATOM 2535 O O . LYS A 1 314 ? 1.319 19.014 12.111 1.00 91.81 314 LYS A O 1
ATOM 2540 N N . ALA A 1 315 ? 1.270 17.423 10.530 1.00 93.19 315 ALA A N 1
ATOM 2541 C CA . ALA A 1 315 ? 0.233 16.630 11.186 1.00 93.19 315 ALA A CA 1
ATOM 2542 C C . ALA A 1 315 ? 0.675 16.085 12.557 1.00 93.19 315 ALA A C 1
ATOM 2544 O O . ALA A 1 315 ? -0.128 16.099 13.485 1.00 93.19 315 ALA A O 1
ATOM 2545 N N . LEU A 1 316 ? 1.939 15.669 12.693 1.00 93.75 316 LEU A N 1
ATOM 2546 C CA . LEU A 1 316 ? 2.542 15.217 13.950 1.00 93.75 316 LEU A CA 1
ATOM 2547 C C . LEU A 1 316 ? 2.680 16.359 14.964 1.00 93.75 316 LEU A C 1
ATOM 2549 O O . LEU A 1 316 ? 2.347 16.195 16.136 1.00 93.75 316 LEU A O 1
ATOM 2553 N N . LYS A 1 317 ? 3.108 17.547 14.516 1.00 93.75 317 LYS A N 1
ATOM 2554 C CA . LYS A 1 317 ? 3.144 18.742 15.376 1.00 93.75 317 LYS A CA 1
ATOM 2555 C C . LYS A 1 317 ? 1.761 19.115 15.905 1.00 93.75 317 LYS A C 1
ATOM 2557 O O . LYS A 1 317 ? 1.646 19.495 17.067 1.00 93.75 317 LYS A O 1
ATOM 2562 N N . ASP A 1 318 ? 0.735 18.998 15.062 1.00 91.81 318 ASP A N 1
ATOM 2563 C CA . ASP A 1 318 ? -0.655 19.275 15.428 1.00 91.81 318 ASP A CA 1
ATOM 2564 C C . ASP A 1 318 ? -1.243 18.179 16.345 1.00 91.81 318 ASP A C 1
ATOM 2566 O O . ASP A 1 318 ? -2.150 18.467 17.128 1.00 91.81 318 ASP A O 1
ATOM 2570 N N . SER A 1 319 ? -0.763 16.928 16.258 1.00 90.75 319 SER A N 1
ATOM 2571 C CA . SER A 1 319 ? -1.263 15.811 17.079 1.00 90.75 319 SER A CA 1
ATOM 2572 C C . SER A 1 319 ? -0.682 15.780 18.492 1.00 90.75 319 SER A C 1
ATOM 2574 O O . SER A 1 319 ? -1.357 15.312 19.407 1.00 90.75 319 SER A O 1
ATOM 2576 N N . ASP A 1 320 ? 0.533 16.298 18.688 1.00 90.75 320 ASP A N 1
ATOM 2577 C CA . ASP A 1 320 ? 1.192 16.389 19.998 1.00 90.75 320 ASP A CA 1
ATOM 2578 C C . ASP A 1 320 ? 1.789 17.799 20.238 1.00 90.75 320 ASP A C 1
ATOM 2580 O O . ASP A 1 320 ? 3.009 17.982 20.316 1.00 90.75 320 ASP A O 1
ATOM 2584 N N . PRO A 1 321 ? 0.940 18.847 20.344 1.00 91.19 321 PRO A N 1
ATOM 2585 C CA . PRO A 1 321 ? 1.393 20.240 20.408 1.00 91.19 321 PRO A CA 1
ATOM 2586 C C . PRO A 1 321 ? 2.155 20.582 21.697 1.00 91.19 321 PRO A C 1
ATOM 2588 O O . PRO A 1 321 ? 2.904 21.556 21.726 1.00 91.19 321 PRO A O 1
ATOM 2591 N N . ALA A 1 322 ? 1.980 19.796 22.764 1.00 92.62 322 ALA A N 1
ATOM 2592 C CA . ALA A 1 322 ? 2.656 20.004 24.046 1.00 92.62 322 ALA A CA 1
ATOM 2593 C C . ALA A 1 322 ? 4.076 19.402 24.093 1.00 92.62 322 ALA A C 1
ATOM 2595 O O . ALA A 1 322 ? 4.840 19.693 25.016 1.00 92.62 322 ALA A O 1
ATOM 2596 N N . ASN A 1 323 ? 4.447 18.571 23.117 1.00 93.94 323 ASN A N 1
ATOM 2597 C CA . ASN A 1 323 ? 5.725 17.871 23.087 1.00 93.94 323 ASN A CA 1
ATOM 2598 C C . ASN A 1 323 ? 6.823 18.719 22.438 1.00 93.94 323 ASN A C 1
ATOM 2600 O O . ASN A 1 323 ? 7.041 18.682 21.229 1.00 93.94 323 ASN A O 1
ATOM 2604 N N . ILE A 1 324 ? 7.541 19.482 23.264 1.00 94.06 324 ILE A N 1
ATOM 2605 C CA . ILE A 1 324 ? 8.608 20.390 22.815 1.00 94.06 324 ILE A CA 1
ATOM 2606 C C . ILE A 1 324 ? 9.705 19.637 22.046 1.00 94.06 324 ILE A C 1
ATOM 2608 O O . ILE A 1 324 ? 10.185 20.143 21.034 1.00 94.06 324 ILE A O 1
ATOM 2612 N N . ALA A 1 325 ? 10.074 18.426 22.481 1.00 94.56 325 ALA A N 1
ATOM 2613 C CA . ALA A 1 325 ? 11.098 17.626 21.810 1.00 94.56 325 ALA A CA 1
ATOM 2614 C C . ALA A 1 325 ? 10.691 17.291 20.367 1.00 94.56 325 ALA A C 1
ATOM 2616 O O . ALA A 1 325 ? 11.490 17.473 19.450 1.00 94.56 325 ALA A O 1
ATOM 2617 N N . LEU A 1 326 ? 9.430 16.901 20.152 1.00 94.69 326 LEU A N 1
ATOM 2618 C CA . LEU A 1 326 ? 8.879 16.671 18.816 1.00 94.69 326 LEU A CA 1
ATOM 2619 C C . LEU A 1 326 ? 8.849 17.954 17.974 1.00 94.69 326 LEU A C 1
ATOM 2621 O O . LEU A 1 326 ? 9.199 17.926 16.795 1.00 94.69 326 LEU A O 1
ATOM 2625 N N . GLN A 1 327 ? 8.450 19.087 18.565 1.00 94.25 327 GLN A N 1
ATOM 2626 C CA . GLN A 1 327 ? 8.383 20.367 17.849 1.00 94.25 327 GLN A CA 1
ATOM 2627 C C . GLN A 1 327 ? 9.752 20.791 17.301 1.00 94.25 327 GLN A C 1
ATOM 2629 O O . GLN A 1 327 ? 9.823 21.224 16.145 1.00 94.25 327 GLN A O 1
ATOM 2634 N N . VAL A 1 328 ? 10.801 20.625 18.117 1.00 93.69 328 VAL A N 1
ATOM 2635 C CA . VAL A 1 328 ? 12.203 20.905 17.770 1.00 93.69 328 VAL A CA 1
ATOM 2636 C C . VAL A 1 328 ? 12.723 19.898 16.743 1.00 93.69 328 VAL A C 1
ATOM 2638 O O . VAL A 1 328 ? 13.273 20.305 15.723 1.00 93.69 328 VAL A O 1
ATOM 2641 N N . ALA A 1 329 ? 12.489 18.595 16.947 1.00 92.12 329 ALA A N 1
ATOM 2642 C CA . ALA A 1 329 ? 12.922 17.547 16.014 1.00 92.12 329 ALA A CA 1
ATOM 2643 C C . ALA A 1 329 ? 12.336 17.723 14.599 1.00 92.12 329 ALA A C 1
ATOM 2645 O O . ALA A 1 329 ? 12.961 17.365 13.607 1.00 92.12 329 ALA A O 1
ATOM 2646 N N . LEU A 1 330 ? 11.138 18.305 14.504 1.00 93.44 330 LEU A N 1
ATOM 2647 C CA . LEU A 1 330 ? 10.424 18.560 13.254 1.00 93.44 330 LEU A CA 1
ATOM 2648 C C . LEU A 1 330 ? 10.509 20.033 12.791 1.00 93.44 330 LEU A C 1
ATOM 2650 O O . LEU A 1 330 ? 9.720 20.469 11.944 1.00 93.44 330 LEU A O 1
ATOM 2654 N N . GLU A 1 331 ? 11.377 20.855 13.390 1.00 91.12 331 GLU A N 1
ATOM 2655 C CA . GLU A 1 331 ? 11.539 22.269 13.024 1.00 91.12 331 GLU A CA 1
ATOM 2656 C C . GLU A 1 331 ? 12.243 22.439 11.675 1.00 91.12 331 GLU A C 1
ATOM 2658 O O . GLU A 1 331 ? 11.749 23.184 10.821 1.00 91.12 331 GLU A O 1
ATOM 2663 N N . ASP A 1 332 ? 13.343 21.715 11.452 1.00 91.06 332 ASP A N 1
ATOM 2664 C CA . ASP A 1 332 ? 14.120 21.828 10.220 1.00 91.06 332 ASP A CA 1
ATOM 2665 C C . ASP A 1 332 ? 13.708 20.778 9.175 1.00 91.06 332 ASP A C 1
ATOM 2667 O O . ASP A 1 332 ? 14.061 19.603 9.248 1.00 91.06 332 ASP A O 1
ATOM 2671 N N . ASN A 1 333 ? 12.980 21.224 8.148 1.00 91.56 333 ASN A N 1
ATOM 2672 C CA . ASN A 1 333 ? 12.606 20.393 6.999 1.00 91.56 333 ASN A CA 1
ATOM 2673 C C . ASN A 1 333 ? 13.616 20.472 5.836 1.00 91.56 333 ASN A C 1
ATOM 2675 O O . ASN A 1 333 ? 13.378 19.867 4.785 1.00 91.56 333 ASN A O 1
ATOM 2679 N N . LYS A 1 334 ? 14.728 21.215 5.972 1.00 92.94 334 LYS A N 1
ATOM 2680 C CA . LYS A 1 334 ? 15.741 21.346 4.909 1.00 92.94 334 LYS A CA 1
ATOM 2681 C C . LYS A 1 334 ? 16.316 20.005 4.455 1.00 92.94 334 LYS A C 1
ATOM 2683 O O . LYS A 1 334 ? 16.477 19.880 3.243 1.00 92.94 334 LYS A O 1
ATOM 2688 N N . PRO A 1 335 ? 16.592 19.007 5.325 1.00 94.19 335 PRO A N 1
ATOM 2689 C CA . PRO A 1 335 ? 17.091 17.714 4.859 1.00 94.19 335 PRO A CA 1
ATOM 2690 C C . PRO A 1 335 ? 16.113 17.040 3.887 1.00 94.19 335 PRO A C 1
ATOM 2692 O O . PRO A 1 335 ? 16.508 16.653 2.791 1.00 94.19 335 PRO A O 1
ATOM 2695 N N . LEU A 1 336 ? 14.818 17.002 4.221 1.00 94.25 336 LEU A N 1
ATOM 2696 C CA . LEU A 1 336 ? 13.775 16.444 3.350 1.00 94.25 336 LEU A CA 1
ATOM 2697 C C . LEU A 1 336 ? 13.623 17.247 2.046 1.00 94.25 336 LEU A C 1
ATOM 2699 O O . LEU A 1 336 ? 13.504 16.669 0.967 1.00 94.25 336 LEU A O 1
ATOM 2703 N N . LEU A 1 337 ? 13.672 18.583 2.115 1.00 94.94 337 LEU A N 1
ATOM 2704 C CA . LEU A 1 337 ? 13.606 19.434 0.923 1.00 94.94 337 LEU A CA 1
ATOM 2705 C C . LEU A 1 337 ? 14.827 19.240 0.010 1.00 94.94 337 LEU A C 1
ATOM 2707 O O . LEU A 1 337 ? 14.679 19.189 -1.212 1.00 94.94 337 LEU A O 1
ATOM 2711 N N . ALA A 1 338 ? 16.021 19.093 0.588 1.00 95.94 338 ALA A N 1
ATOM 2712 C CA . ALA A 1 338 ? 17.239 18.788 -0.151 1.00 95.94 338 ALA A CA 1
ATOM 2713 C C . ALA A 1 338 ? 17.104 17.462 -0.904 1.00 95.94 338 ALA A C 1
ATOM 2715 O O . ALA A 1 338 ? 17.527 17.383 -2.058 1.00 95.94 338 ALA A O 1
ATOM 2716 N N . MET A 1 339 ? 16.448 16.455 -0.311 1.00 97.31 339 MET A N 1
ATOM 2717 C CA . MET A 1 339 ? 16.220 15.190 -1.007 1.00 97.31 339 MET A CA 1
ATOM 2718 C C . MET A 1 339 ? 15.382 15.370 -2.271 1.00 97.31 339 MET A C 1
ATOM 2720 O O . MET A 1 339 ? 15.758 14.892 -3.340 1.00 97.31 339 MET A O 1
ATOM 2724 N N . VAL A 1 340 ? 14.277 16.111 -2.157 1.00 97.25 340 VAL A N 1
ATOM 2725 C CA . VAL A 1 340 ? 13.392 16.421 -3.286 1.00 97.25 340 VAL A CA 1
ATOM 2726 C C . VAL A 1 340 ? 14.164 17.150 -4.389 1.00 97.25 340 VAL A C 1
ATOM 2728 O O . VAL A 1 340 ? 14.120 16.738 -5.548 1.00 97.25 340 VAL A O 1
ATOM 2731 N N . ILE A 1 341 ? 14.919 18.194 -4.034 1.00 97.56 341 ILE A N 1
ATOM 2732 C CA . ILE A 1 341 ? 15.707 18.986 -4.991 1.00 97.56 341 ILE A CA 1
ATOM 2733 C C . ILE A 1 341 ? 16.741 18.114 -5.714 1.00 97.56 341 ILE A C 1
ATOM 2735 O O . ILE A 1 341 ? 16.844 18.177 -6.939 1.00 97.56 341 ILE A O 1
ATOM 2739 N N . LEU A 1 342 ? 17.488 17.284 -4.980 1.00 98.06 342 LEU A N 1
ATOM 2740 C CA . LEU A 1 342 ? 18.515 16.417 -5.560 1.00 98.06 342 LEU A CA 1
ATOM 2741 C C . LEU A 1 342 ? 17.924 15.403 -6.541 1.00 98.06 342 LEU A C 1
ATOM 2743 O O . LEU A 1 342 ? 18.489 15.201 -7.615 1.00 98.06 342 LEU A O 1
ATOM 2747 N N . VAL A 1 343 ? 16.768 14.813 -6.227 1.00 98.19 343 VAL A N 1
ATOM 2748 C CA . VAL A 1 343 ? 16.101 13.879 -7.145 1.00 98.19 343 VAL A CA 1
ATOM 2749 C C . VAL A 1 343 ? 15.556 14.595 -8.378 1.00 98.19 343 VAL A C 1
ATOM 2751 O O . VAL A 1 343 ? 15.710 14.073 -9.480 1.00 98.19 343 VAL A O 1
ATOM 2754 N N . PHE A 1 344 ? 15.020 15.815 -8.253 1.00 98.25 344 PHE A N 1
ATOM 2755 C CA . PHE A 1 344 ? 14.642 16.617 -9.425 1.00 98.25 344 PHE A CA 1
ATOM 2756 C C . PHE A 1 344 ? 15.841 16.945 -10.324 1.00 98.25 344 PHE A C 1
ATOM 2758 O O . PHE A 1 344 ? 15.732 16.849 -11.547 1.00 98.25 344 PHE A O 1
ATOM 2765 N N . ILE A 1 345 ? 17.003 17.267 -9.747 1.00 98.31 345 ILE A N 1
ATOM 2766 C CA . ILE A 1 345 ? 18.251 17.422 -10.512 1.00 98.31 345 ILE A CA 1
ATOM 2767 C C . ILE A 1 345 ? 18.606 16.101 -11.211 1.00 98.31 345 ILE A C 1
ATOM 2769 O O . ILE A 1 345 ? 18.910 16.098 -12.404 1.00 98.31 345 ILE A O 1
ATOM 2773 N N . GLY A 1 346 ? 18.494 14.974 -10.503 1.00 98.31 346 GLY A N 1
ATOM 2774 C CA . GLY A 1 346 ? 18.659 13.632 -11.062 1.00 98.31 346 GLY A CA 1
ATOM 2775 C C . GLY A 1 346 ? 17.727 13.340 -12.236 1.00 98.31 346 GLY A C 1
ATOM 2776 O O . GLY A 1 346 ? 18.174 12.781 -13.229 1.00 98.31 346 GLY A O 1
ATOM 2777 N N . MET A 1 347 ? 16.462 13.766 -12.173 1.00 98.44 347 MET A N 1
ATOM 2778 C CA . MET A 1 347 ? 15.497 13.655 -13.277 1.00 98.44 347 MET A CA 1
ATOM 2779 C C . MET A 1 347 ? 15.902 14.489 -14.490 1.00 98.44 347 MET A C 1
ATOM 2781 O O . MET A 1 347 ? 15.801 14.006 -15.615 1.00 98.44 347 MET A O 1
ATOM 2785 N N . ILE A 1 348 ? 16.403 15.709 -14.281 1.00 98.31 348 ILE A N 1
ATOM 2786 C CA . ILE A 1 348 ? 16.890 16.563 -15.373 1.00 98.31 348 ILE A CA 1
ATOM 2787 C C . ILE A 1 348 ? 18.101 15.911 -16.056 1.00 98.31 348 ILE A C 1
ATOM 2789 O O . ILE A 1 348 ? 18.124 15.786 -17.280 1.00 98.31 348 ILE A O 1
ATOM 2793 N N . ILE A 1 349 ? 19.082 15.441 -15.279 1.00 98.31 349 ILE A N 1
ATOM 2794 C CA . ILE A 1 349 ? 20.258 14.729 -15.810 1.00 98.31 349 ILE A CA 1
ATOM 2795 C C . ILE A 1 349 ? 19.836 13.413 -16.478 1.00 98.31 349 ILE A C 1
ATOM 2797 O O . ILE A 1 349 ? 20.346 13.065 -17.542 1.00 98.31 349 ILE A O 1
ATOM 2801 N N . GLY A 1 350 ? 18.878 12.706 -15.879 1.00 98.00 350 GLY A N 1
ATOM 2802 C CA . GLY A 1 350 ? 18.325 11.456 -16.380 1.00 98.00 350 GLY A CA 1
ATOM 2803 C C . GLY A 1 350 ? 17.693 11.599 -17.755 1.00 98.00 350 GLY A C 1
ATOM 2804 O O . GLY A 1 350 ? 17.915 10.763 -18.627 1.00 98.00 350 GLY A O 1
ATOM 2805 N N . TYR A 1 351 ? 16.947 12.683 -17.957 1.00 97.88 351 TYR A N 1
ATOM 2806 C CA . TYR A 1 351 ? 16.304 12.985 -19.229 1.00 97.88 351 TYR A CA 1
ATOM 2807 C C . TYR A 1 351 ? 17.308 13.409 -20.308 1.00 97.88 351 TYR A C 1
ATOM 2809 O O . TYR A 1 351 ? 17.163 13.032 -21.468 1.00 97.88 351 TYR A O 1
ATOM 2817 N N . LEU A 1 352 ? 18.316 14.204 -19.937 1.00 97.62 352 LEU A N 1
ATOM 2818 C CA . LEU A 1 352 ? 19.248 14.808 -20.894 1.00 97.62 352 LEU A CA 1
ATOM 2819 C C . LEU A 1 352 ? 20.452 13.922 -21.244 1.00 97.62 352 LEU A C 1
ATOM 2821 O O . LEU A 1 352 ? 21.013 14.086 -22.325 1.00 97.62 352 LEU A O 1
ATOM 2825 N N . VAL A 1 353 ? 20.892 13.050 -20.330 1.00 96.81 353 VAL A N 1
ATOM 2826 C CA . VAL A 1 353 ? 22.195 12.370 -20.430 1.00 96.81 353 VAL A CA 1
ATOM 2827 C C . VAL A 1 353 ? 22.101 10.872 -20.155 1.00 96.81 353 VAL A C 1
ATOM 2829 O O . VAL A 1 353 ? 22.469 10.076 -21.014 1.00 96.81 353 VAL A O 1
ATOM 2832 N N . TYR A 1 354 ? 21.672 10.477 -18.953 1.00 96.81 354 TYR A N 1
ATOM 2833 C CA . TYR A 1 354 ? 21.788 9.090 -18.490 1.00 96.81 354 TYR A CA 1
ATOM 2834 C C . TYR A 1 354 ? 20.637 8.713 -17.550 1.00 96.81 354 TYR A C 1
ATOM 2836 O O . TYR A 1 354 ? 20.686 9.106 -16.385 1.00 96.81 354 TYR A O 1
ATOM 2844 N N . PRO A 1 355 ? 19.628 7.939 -17.997 1.00 97.69 355 PRO A N 1
ATOM 2845 C CA . PRO A 1 355 ? 18.414 7.640 -17.229 1.00 97.69 355 PRO A CA 1
ATOM 2846 C C . PRO A 1 355 ? 18.627 7.207 -15.776 1.00 97.69 355 PRO A C 1
ATOM 2848 O O . PRO A 1 355 ? 17.957 7.713 -14.876 1.00 97.69 355 PRO A O 1
ATOM 2851 N N . LEU A 1 356 ? 19.609 6.340 -15.517 1.00 97.69 356 LEU A N 1
ATOM 2852 C CA . LEU A 1 356 ? 19.905 5.843 -14.169 1.00 97.69 356 LEU A CA 1
ATOM 2853 C C . LEU A 1 356 ? 20.466 6.917 -13.216 1.00 97.69 356 LEU A C 1
ATOM 2855 O O . LEU A 1 356 ? 20.559 6.673 -12.012 1.00 97.69 356 LEU A O 1
ATOM 2859 N N . ALA A 1 357 ? 20.762 8.129 -13.700 1.00 98.06 357 ALA A N 1
ATOM 2860 C CA . ALA A 1 357 ? 21.057 9.279 -12.848 1.00 98.06 357 ALA A CA 1
ATOM 2861 C C . ALA A 1 357 ? 19.936 9.562 -11.834 1.00 98.06 357 ALA A C 1
ATOM 2863 O O . ALA A 1 357 ? 20.229 10.065 -10.752 1.00 98.06 357 ALA A O 1
ATOM 2864 N N . VAL A 1 358 ? 18.680 9.195 -12.127 1.00 98.44 358 VAL A N 1
ATOM 2865 C CA . VAL A 1 358 ? 17.571 9.328 -11.166 1.00 98.44 358 VAL A CA 1
ATOM 2866 C C . VAL A 1 358 ? 17.759 8.405 -9.961 1.00 98.44 358 VAL A C 1
ATOM 2868 O O . VAL A 1 358 ? 17.665 8.858 -8.824 1.00 98.44 358 VAL A O 1
ATOM 2871 N N . VAL A 1 359 ? 18.096 7.131 -10.191 1.00 98.00 359 VAL A N 1
ATOM 2872 C CA . VAL A 1 359 ? 18.350 6.151 -9.117 1.00 98.00 359 VAL A CA 1
ATOM 2873 C C . VAL A 1 359 ? 19.562 6.566 -8.283 1.00 98.00 359 VAL A C 1
ATOM 2875 O O . VAL A 1 359 ? 19.524 6.519 -7.053 1.00 98.00 359 VAL A O 1
ATOM 2878 N N . ILE A 1 360 ? 20.625 7.033 -8.945 1.00 97.88 360 ILE A N 1
ATOM 2879 C CA . ILE A 1 360 ? 21.820 7.560 -8.273 1.00 97.88 360 ILE A CA 1
ATOM 2880 C C . ILE A 1 360 ? 21.452 8.780 -7.421 1.00 97.88 360 ILE A C 1
ATOM 2882 O O . ILE A 1 360 ? 21.882 8.874 -6.274 1.00 97.88 360 ILE A O 1
ATOM 2886 N N . ALA A 1 361 ? 20.626 9.690 -7.941 1.00 98.19 361 ALA A N 1
ATOM 2887 C CA . ALA A 1 361 ? 20.176 10.857 -7.195 1.00 98.19 361 ALA A CA 1
ATOM 2888 C C . ALA A 1 361 ? 19.336 10.479 -5.969 1.00 98.19 361 ALA A C 1
ATOM 2890 O O . ALA A 1 361 ? 19.520 11.093 -4.921 1.00 98.19 361 ALA A O 1
ATOM 2891 N N . CYS A 1 362 ? 18.491 9.442 -6.044 1.00 98.12 362 CYS A N 1
ATOM 2892 C CA . CYS A 1 362 ? 17.805 8.901 -4.866 1.00 98.12 362 CYS A CA 1
ATOM 2893 C C . CYS A 1 362 ? 18.814 8.456 -3.793 1.00 98.12 362 CYS A C 1
ATOM 2895 O O . CYS A 1 362 ? 18.696 8.870 -2.641 1.00 98.12 362 CYS A O 1
ATOM 2897 N N . LEU A 1 363 ? 19.856 7.702 -4.157 1.00 97.81 363 LEU A N 1
ATOM 2898 C CA . LEU A 1 363 ? 20.890 7.282 -3.203 1.00 97.81 363 LEU A CA 1
ATOM 2899 C C . LEU A 1 363 ? 21.656 8.475 -2.604 1.00 97.81 363 LEU A C 1
ATOM 2901 O O . LEU A 1 363 ? 21.793 8.581 -1.386 1.00 97.81 363 LEU A O 1
ATOM 2905 N N . VAL A 1 364 ? 22.123 9.397 -3.450 1.00 97.88 364 VAL A N 1
ATOM 2906 C CA . VAL A 1 364 ? 22.851 10.602 -3.016 1.00 97.88 364 VAL A CA 1
ATOM 2907 C C . VAL A 1 364 ? 21.982 11.467 -2.105 1.00 97.88 364 VAL A C 1
ATOM 2909 O O . VAL A 1 364 ? 22.481 12.025 -1.128 1.00 97.88 364 VAL A O 1
ATOM 2912 N N . SER A 1 365 ? 20.680 11.548 -2.382 1.00 97.50 365 SER A N 1
ATOM 2913 C CA . SER A 1 365 ? 19.733 12.298 -1.561 1.00 97.50 365 SER A CA 1
ATOM 2914 C C . SER A 1 365 ? 19.605 11.734 -0.144 1.00 97.50 365 SER A C 1
ATOM 2916 O O . SER A 1 365 ? 19.630 12.505 0.812 1.00 97.50 365 SER A O 1
ATOM 2918 N N . ILE A 1 366 ? 19.563 10.404 0.003 1.00 97.12 366 ILE A N 1
ATOM 2919 C CA . ILE A 1 366 ? 19.519 9.721 1.305 1.00 97.12 366 ILE A CA 1
ATOM 2920 C C . ILE A 1 366 ? 20.809 9.988 2.084 1.00 97.12 366 ILE A C 1
ATOM 2922 O O . ILE A 1 366 ? 20.759 10.403 3.238 1.00 97.12 366 ILE A O 1
ATOM 2926 N N . ILE A 1 367 ? 21.968 9.828 1.439 1.00 95.81 367 ILE A N 1
ATOM 2927 C CA . ILE A 1 367 ? 23.270 10.096 2.071 1.00 95.81 367 ILE A CA 1
ATOM 2928 C C . ILE A 1 367 ? 23.362 11.562 2.513 1.00 95.81 367 ILE A C 1
ATOM 2930 O O . ILE A 1 367 ? 23.833 11.856 3.608 1.00 95.81 367 ILE A O 1
ATOM 2934 N N . THR A 1 368 ? 22.878 12.487 1.681 1.00 94.56 368 THR A N 1
ATOM 2935 C CA . THR A 1 368 ? 22.856 13.917 2.008 1.00 94.56 368 THR A CA 1
ATOM 2936 C C . THR A 1 368 ? 21.955 14.197 3.206 1.00 94.56 368 THR A C 1
ATOM 2938 O O . THR A 1 368 ? 22.353 14.953 4.086 1.00 94.56 368 THR A O 1
ATOM 2941 N N . MET A 1 369 ? 20.775 13.572 3.279 1.00 93.81 369 MET A N 1
ATOM 2942 C CA . MET A 1 369 ? 19.885 13.694 4.436 1.00 93.81 369 MET A CA 1
ATOM 2943 C C . MET A 1 369 ? 20.614 13.315 5.729 1.00 93.81 369 MET A C 1
ATOM 2945 O O . MET A 1 369 ? 20.595 14.109 6.659 1.00 93.81 369 MET A O 1
ATOM 2949 N N . TRP A 1 370 ? 21.309 12.172 5.760 1.00 92.31 370 TRP A N 1
ATOM 2950 C CA . TRP A 1 370 ? 22.032 11.701 6.951 1.00 92.31 370 TRP A CA 1
ATOM 2951 C C . TRP A 1 370 ? 23.183 12.608 7.387 1.00 92.31 370 TRP A C 1
ATOM 2953 O O . TRP A 1 370 ? 23.569 12.583 8.547 1.00 92.31 370 TRP A O 1
ATOM 2963 N N . ILE A 1 371 ? 23.758 13.383 6.467 1.00 91.88 371 ILE A N 1
ATOM 2964 C CA . ILE A 1 371 ? 24.807 14.361 6.785 1.00 91.88 371 ILE A CA 1
ATOM 2965 C C . ILE A 1 371 ? 24.202 15.654 7.358 1.00 91.88 371 ILE A C 1
ATOM 2967 O O . ILE A 1 371 ? 24.870 16.366 8.105 1.00 91.88 371 ILE A O 1
ATOM 2971 N N . LEU A 1 372 ? 22.967 15.987 6.971 1.00 88.12 372 LEU A N 1
ATOM 2972 C CA . LEU A 1 372 ? 22.284 17.223 7.363 1.00 88.12 372 LEU A CA 1
ATOM 2973 C C . LEU A 1 372 ? 21.456 17.097 8.653 1.00 88.12 372 LEU A C 1
ATOM 2975 O O . LEU A 1 372 ? 21.099 18.130 9.219 1.00 88.12 372 LEU A O 1
ATOM 2979 N N . THR A 1 373 ? 21.113 15.876 9.067 1.00 81.69 373 THR A N 1
ATOM 2980 C CA . THR A 1 373 ? 20.424 15.544 10.329 1.00 81.69 373 THR A CA 1
ATOM 2981 C C . THR A 1 3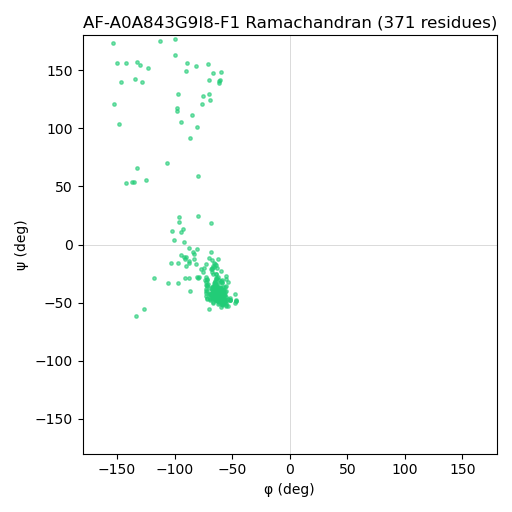73 ? 21.423 15.215 11.421 1.00 81.69 373 THR A C 1
ATOM 2983 O O . THR A 1 373 ? 21.243 15.719 12.550 1.00 81.69 373 THR A O 1
#

Secondary structure (DSSP, 8-state):
-BSHHHHHHHHHHHHHHHHHGGGGPPPPSSSSHHHHHTTHHHHHHHHHHHHHHHHHHHHHHHHHHH--B--HHHHHHHHHHHHHHHTHHHHHHHHHH-TT-HHHHHHHHHHHHHHHHHHHHHHHHHHHH-TT-HHHHHSSSS-GGGGHHHHHHHHHHHHHHHT-TTHHHHHHHHHHHHHHHHHTTS----B-SHHHHHHHHHHHHHHHHHHHHTSPPPSSSSHHHHHHTHHHHHHHHHHHHHHHHHHHHHHHHHTT---B-HHHHHHHHHHHHHHTTHHHHHHHHHT-TT-HHHHHHHHHHHHHHHHHHHHHHHHHHHHSTT-HHHHHHTT--HHHHHHHHHHHHHHHHHHHT-TTHHHHHHHHHHHHHHHH-

Sequence (373 aa):
MNTNRFEKFFDAVLAIIITVLVLKLTQPTSPTLGAVLALNARFITYAICFLVIFIIWYDNHNLFQIVKEIDHKVLSIYAVQIFAISLLPYFATWVALHINSVAAETMYGIVFLAIDILYIISINAIYRANPYNTELGQSNFISVYSYIPIAIMILGFVLTYTVYVPGIYICVLLSVICWLIFSRLKSPDNGSTDRFEAFIDAIIAIIITIIVLEIPMVANGSWDAFFEIKLEFIVYAVSFMVCFNFWNYNNHLFSIVNKVNARVIWIIGVALFLLSLIPYLTVFVSFNPDSFFPSFLYGLDFVLIVFTSLINTKALKDSDPANIALQVALEDNKPLLAMVILVFIGMIIGYLVYPLAVVIACLVSIITMWILT

Mean predicted aligned error: 3.96 Å

pLDDT: mean 94.58, std 6.03, range [55.12, 98.69]

Solvent-accessible surface area (backbone atoms only — not comparable to full-atom values): 19618 Å² total; per-residue (Å²): 82,70,36,67,68,54,50,56,51,51,44,51,53,51,30,49,53,55,45,56,44,45,80,69,64,73,84,50,93,45,83,44,70,68,38,49,60,73,41,45,52,48,57,51,42,48,50,51,52,38,50,51,52,51,49,54,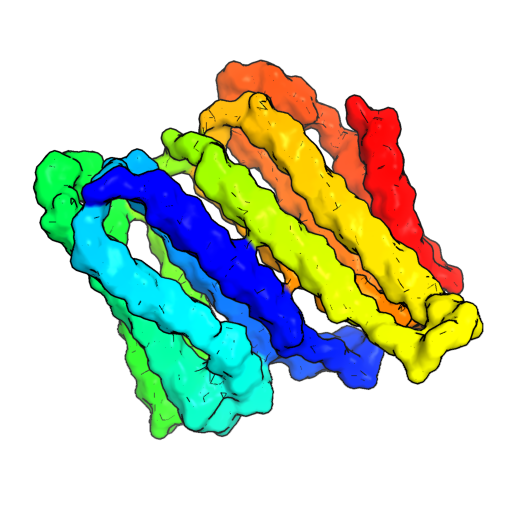49,52,57,50,56,61,48,50,75,74,43,60,61,46,52,73,65,42,52,52,46,46,52,53,36,51,53,44,57,65,47,44,60,59,37,44,48,46,20,44,77,33,49,78,34,62,68,33,29,51,51,37,44,50,43,52,50,49,41,56,52,39,53,54,51,39,54,52,39,48,49,68,68,40,78,83,42,61,69,64,72,72,44,53,82,81,46,80,71,73,51,48,38,55,55,37,41,55,50,7,52,52,32,31,78,73,78,41,42,50,25,24,59,54,20,49,52,52,20,47,54,51,47,56,58,52,60,75,73,44,72,88,60,78,49,76,54,67,68,57,52,54,40,52,51,46,34,52,54,50,43,52,52,50,36,61,70,69,54,78,79,57,90,51,97,47,71,67,43,50,61,71,51,48,52,45,55,51,43,42,54,46,51,44,47,54,55,49,50,54,48,52,55,48,55,57,50,57,76,61,53,81,40,48,33,63,69,39,54,53,41,49,49,52,34,50,55,52,56,43,45,45,47,60,37,42,54,46,24,50,80,33,55,88,38,38,54,34,21,45,52,43,42,48,48,51,42,51,40,52,50,36,51,60,56,36,47,55,41,48,41,69,44,35,73,85,41,63,69,50,48,60,72,58,61,72,57,60,40,60,49,49,28,46,52,39,30,52,51,14,41,54,44,11,69,77,75,41,15,56,38,10,58,51,19,49,48,52,21,54,57,49,26,67,73,68,106

Radius of gyration: 22.05 Å; Cα contacts (8 Å, |Δi|>4): 458; chains: 1; bounding box: 60×43×53 Å

Foldseek 3Di:
DFCVVVLLVLLLLLLQLLLCLLVLDDFFPDLDPVSVVVLVLSVLLNVLLNLVSLLLNLLVQQVSLQQGDADVVLVVLVVVLSVLNSCSSVLSSQCSVCVQDLVSLVVNLVSLLSNLVSSQVSLVRSCVRCVPRVVSVPFPSDDPLSCVLNVLSVQLNVCCVPPGVNSNVVSSSVSSVSSVVVSVVTGDFWDFCVSVLSSLVSNLVVLLVLLVVPQDDFPDPDPVSVVVSVLSVVLSVLLNLLSVLLNVVVVVLSVQAGGAGVVLSVLVSVLSVLNSCSSVLSNNCSVCFQDQSSLVSNLVSSLSNLVSVLVSLVRSCVGCVVRPVSCVVSVDCVLSVQLNVQLVVLSVCLVPPGNCSNSVSSNVSSVSSVVVD

Nearest PDB structures (foldseek):
  6w8p-assembly1_B  TM=7.943E-01  e=8.044E-09  Homo sapiens
  7lf6-assembly1_B  TM=7.513E-01  e=9.605E-09  Homo sapiens
  6w8o-assembly1_B  TM=7.219E-01  e=4.324E-09  Homo sapiens
  8fy5-assembly1_A  TM=7.010E-01  e=5.659E-08  Homo sapiens
  5vre-assembly1_D  TM=8.194E-01  e=6.865E-03  Chamaesiphon minutus PCC 6605